Protein AF-A0A7V5UTR3-F1 (afdb_monomer_lite)

pLDDT: mean 83.2, std 12.33, range [33.78, 97.19]

Radius of gyration: 53.1 Å; chains: 1; bounding box: 151×133×121 Å

Secondary structure (DSSP, 8-state):
--------PPPPP-----------HHHHHHHHHHHHHHHHHHHHHHHHHHHHHHHHHHHHHHHHHHHHHHHHHHHHHHHHHHHHHHTTHHHHHHHHHHHHHHHHHHHHHHHHHHHHHHHHHHHHHHHHHHHTT--GGGS-HHHHHHHHHHHHHHHHHHHHHHHHHHHHHHHHHHSPPHHHHHHHHHHHHHHHHHHHHHHHHHT-HHHHHHHHHHHHHHHHHHHHHHHHHHTTS---HHHHHHHHHHHHHHHHHHHHHTTGGG-SSHHHHHHHHHHHHHHHHHHHTT-S---SS-GGGS-HHHHHHHHHHHHTTSS--GGGHHHHHHHHTT-S-TTSPPP-HHHHHHHHHHTHHHHHHHHHHHHH-SSSHHHHT-GGGSHHHHHHHHHHHGGGT-B--TTS--B-TT--HHHHHHHHHHHHHHHHHHHHHHHHHHHHHHHHHHHHHHHHHHHHHHHHHHHHHHHHHHHHHHHHHHTT--SHHHHHHHHHHHHHHHHHHHHHHHHHHHHHHH--TT-HHHHHHHHHHHHHHHHHHHSTT-HHHHHHHHHHHHHHHHH--HHHHHHHHHHHHHHHHHHHHHHHHHHHHHHHTT--

Sequence (592 aa):
MSRENPFSQPSQEEAGESKAKEMSIEELKAAQAKKDAEVAEAKRQKEVEEQRQKELEAGTQADIERRESALAELRENQAEIDELKAARIEEKIADSEKLKESQAAKEAELQKTQDDFNQIENRLAEIQALMEGREEKDIAEEVKAALEQVQRKKAAIGDALQRLTQELDVMKAESVSDVQVQRYQELLKKMDELNAQVADIEANPYVIERLFAEARAENEMRDIVVKEALGGVWRHPKGAEIMAQVVQRFLTEEFEARGFDEIKDPKEREEAMREFTRAVASQVGGGEDRGPGDPARLKKDELVGILLKNLVGKYSDMAYTEDLLEIASGGRKFDGSPQNNEVVGNYIRQHLGTINYLRANSFGLKTYSEAILGPRFNEYKWKAFDKNMHKYGLIAYEGNVIVPPDSDKNTRDKIEAEFQRNMKEIQDWEKAAVEEEKARLNAEISEVEIEVQRIKNMLSEISSAIDFTKQARREDIYSEDEAKRKLAKINTDIANLESRRTEAEEELSKLGALSFRRKKELKNEISRIDYELTGYNGKREQKDYLERLVKAYETGNPLKIDKLRDELIKAQEVLNAKKDRLARLNKEQGTK

Foldseek 3Di:
DDDDDDDDDDDDDDDDDDPPVPQPPVSVVVVVVVVVVVVVVVVVVVVVVVVVVVVLVVVLLVLVLLLLVLVVLLVVLVVVLVVCVVVVVVVLVVVQVVLVVVLVVLVVVLVVLVVVLVVLVVVLVVLVVVCPPDDPVPDDVVSVVSNVVSVVVNVVSVVVNVVSVVVSVVSVVSHDDPVSVVSSVVSVVSSVVSVVSNVVSCVDVSNVVVVVVLVVLLVVLLVLQLCLLLPPDDADPVLSVLLSVLSVLLLVLVCVVVPLVVPSDSVVSSVVSNVLSVLLSCQSNDDDPPDPPDLVPGDLSVLSSVLSNVLLPNRAALLCSLVSLQSSLVQDDPVPDDGDLQSSLVSVVSSQLSVLLSLLLQLLDDPCNCRHRNPRSHQVSVVNNQVCNVSSQWHDDRPFGIDHPPDDPVRRVVRRVVSVVSSVVNNVVNVVVLVVLLVVLVVVLVVLVVVLVVLVVLLVLLVVLQVLQVVVVVVVQNALVSLVVVLVVLVVVLVVLVVLLVVLVVVLVPDDPVPVVSNVVSVVSNVVSCCCCPNDVHSVVSNVSSVSNSVSRVSNDPVVNVVSVVVSVVSVVVSVVSVVVSVVSVVSVVPD

Structure (mmCIF, N/CA/C/O backbone):
data_AF-A0A7V5UTR3-F1
#
_entry.id   AF-A0A7V5UTR3-F1
#
loop_
_atom_site.group_PDB
_atom_site.id
_atom_site.type_symbol
_atom_site.label_atom_id
_atom_site.label_alt_id
_atom_site.label_comp_id
_atom_site.label_asym_id
_atom_site.label_entity_id
_atom_site.label_seq_id
_atom_site.pdbx_PDB_ins_code
_atom_site.Cartn_x
_atom_site.Cartn_y
_atom_site.Cartn_z
_atom_site.occupancy
_atom_site.B_iso_or_equiv
_atom_site.auth_seq_id
_atom_site.auth_comp_id
_atom_site.auth_asym_id
_atom_site.auth_atom_id
_atom_site.pdbx_PDB_model_num
ATOM 1 N N . MET A 1 1 ? -30.795 -61.287 20.788 1.00 40.12 1 MET A N 1
ATOM 2 C CA . MET A 1 1 ? -31.598 -61.609 19.593 1.00 40.12 1 MET A CA 1
ATOM 3 C C . MET A 1 1 ? -30.746 -61.313 18.373 1.00 40.12 1 MET A C 1
ATOM 5 O O . MET A 1 1 ? -30.091 -60.284 18.352 1.00 40.12 1 MET A O 1
ATOM 9 N N . SER A 1 2 ? -30.684 -62.322 17.510 1.00 38.25 2 SER A N 1
ATOM 10 C CA . SER A 1 2 ? -30.049 -62.532 16.202 1.00 38.25 2 SER A CA 1
ATOM 11 C C . SER A 1 2 ? -29.012 -61.546 15.638 1.00 38.25 2 SER A C 1
ATOM 13 O O . SER A 1 2 ? -29.279 -60.374 15.396 1.00 38.25 2 SER A O 1
ATOM 15 N N . ARG A 1 3 ? -27.838 -62.137 15.377 1.00 38.75 3 ARG A N 1
ATOM 16 C CA . ARG A 1 3 ? -26.720 -61.705 14.527 1.00 38.75 3 ARG A CA 1
ATOM 17 C C . ARG A 1 3 ? -27.059 -61.921 13.042 1.00 38.75 3 ARG A C 1
ATOM 19 O O . ARG A 1 3 ? -27.810 -62.846 12.762 1.00 38.75 3 ARG A O 1
ATOM 26 N N . GLU A 1 4 ? -26.438 -61.145 12.148 1.00 36.81 4 GLU A N 1
ATOM 27 C CA . GLU A 1 4 ? -25.569 -61.594 11.028 1.00 36.81 4 GLU A CA 1
ATOM 28 C C . GLU A 1 4 ? -25.501 -60.569 9.872 1.00 36.81 4 GLU A C 1
ATOM 30 O O . GLU A 1 4 ? -26.503 -60.123 9.330 1.00 36.81 4 GLU A O 1
ATOM 35 N N . ASN A 1 5 ? -24.266 -60.215 9.514 1.00 41.31 5 ASN A N 1
ATOM 36 C CA . ASN A 1 5 ? -23.779 -59.955 8.146 1.00 41.31 5 ASN A CA 1
ATOM 37 C C . ASN A 1 5 ? -23.100 -61.289 7.699 1.00 41.31 5 ASN A C 1
ATOM 39 O O . ASN A 1 5 ? -22.832 -62.070 8.623 1.00 41.31 5 ASN A O 1
ATOM 43 N N . PRO A 1 6 ? -22.639 -61.566 6.447 1.00 48.47 6 PRO A N 1
ATOM 44 C CA . PRO A 1 6 ? -22.502 -60.739 5.228 1.00 48.47 6 PRO A CA 1
ATOM 45 C C . PRO A 1 6 ? -22.711 -61.558 3.896 1.00 48.47 6 PRO A C 1
ATOM 47 O O . PRO A 1 6 ? -23.198 -62.679 3.924 1.00 48.47 6 PRO A O 1
ATOM 50 N N . PHE A 1 7 ? -22.252 -61.036 2.744 1.00 38.28 7 PHE A N 1
ATOM 51 C CA . PHE A 1 7 ? -21.978 -61.729 1.455 1.00 38.28 7 PHE A CA 1
ATOM 52 C C . PHE A 1 7 ? -23.152 -62.208 0.576 1.00 38.28 7 PHE A C 1
ATOM 54 O O . PHE A 1 7 ? -23.644 -63.327 0.695 1.00 38.28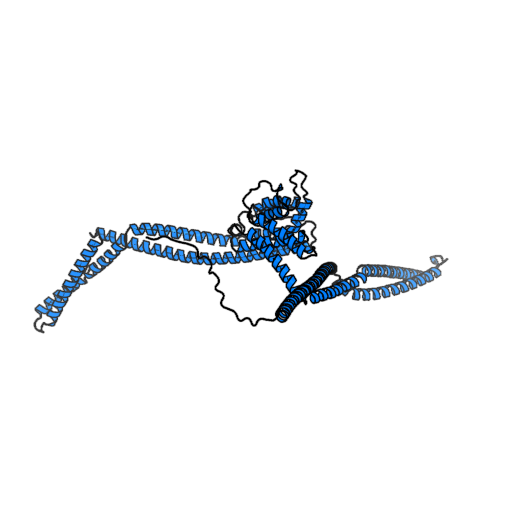 7 PHE A O 1
ATOM 61 N N . SER A 1 8 ? -23.451 -61.421 -0.464 1.00 43.66 8 SER A N 1
ATOM 62 C CA . SER A 1 8 ? -24.092 -61.914 -1.688 1.00 43.66 8 SER A CA 1
ATOM 63 C C . SER A 1 8 ? -23.036 -62.529 -2.615 1.00 43.66 8 SER A C 1
ATOM 65 O O . SER A 1 8 ? -22.147 -61.835 -3.108 1.00 43.66 8 SER A O 1
ATOM 67 N N . GLN A 1 9 ? -23.134 -63.840 -2.829 1.00 40.34 9 GLN A N 1
ATOM 68 C CA . GLN A 1 9 ? -22.470 -64.581 -3.905 1.00 40.34 9 GLN A CA 1
ATOM 69 C C . GLN A 1 9 ? -23.206 -64.386 -5.251 1.00 40.34 9 GLN A C 1
ATOM 71 O O . GLN A 1 9 ? -24.365 -63.967 -5.254 1.00 40.34 9 GLN A O 1
ATOM 76 N N . PRO A 1 10 ? -22.536 -64.643 -6.394 1.00 40.09 10 PRO A N 1
ATOM 77 C CA . PRO A 1 10 ? -23.008 -64.252 -7.718 1.00 40.09 10 PRO A CA 1
ATOM 78 C C . PRO A 1 10 ? -24.129 -65.168 -8.223 1.00 40.09 10 PRO A C 1
ATOM 80 O O . PRO A 1 10 ? -24.138 -66.372 -7.969 1.00 40.09 10 PRO A O 1
ATOM 83 N N . SER A 1 11 ? -25.058 -64.588 -8.979 1.00 35.53 11 SER A N 1
ATOM 84 C CA . SER A 1 11 ? -26.101 -65.307 -9.709 1.00 35.53 11 SER A CA 1
ATOM 85 C C . SER A 1 11 ? -25.488 -66.149 -10.828 1.00 35.53 11 SER A C 1
ATOM 87 O O . SER A 1 11 ? -24.850 -65.608 -11.733 1.00 35.53 11 SER A O 1
ATOM 89 N N . GLN A 1 12 ? -25.704 -67.462 -10.744 1.00 39.19 12 GLN A N 1
ATOM 90 C CA . GLN A 1 12 ? -25.478 -68.416 -11.821 1.00 39.19 12 GLN A CA 1
ATOM 91 C C . GLN A 1 12 ? -26.375 -68.107 -13.023 1.00 39.19 12 GLN A C 1
ATOM 93 O O . GLN A 1 12 ? -27.538 -67.730 -12.879 1.00 39.19 12 GLN A O 1
ATOM 98 N N . GLU A 1 13 ? -25.775 -68.281 -14.195 1.00 38.78 13 GLU A N 1
ATOM 99 C CA . GLU A 1 13 ? -26.386 -68.282 -15.515 1.00 38.78 13 GLU A CA 1
ATOM 100 C C . GLU A 1 13 ? -27.564 -69.261 -15.594 1.00 38.78 13 GLU A C 1
ATOM 102 O O . GLU A 1 13 ? -27.409 -70.450 -15.323 1.00 38.78 13 GLU A O 1
ATOM 107 N N . GLU A 1 14 ? -28.702 -68.786 -16.095 1.00 37.72 14 GLU A N 1
ATOM 108 C CA . GLU A 1 14 ? -29.576 -69.611 -16.923 1.00 37.72 14 GLU A CA 1
ATOM 109 C C . GLU A 1 14 ? -29.712 -68.941 -18.290 1.00 37.72 14 GLU A C 1
ATOM 111 O O . GLU A 1 14 ? -30.204 -67.821 -18.443 1.00 37.72 14 GLU A O 1
ATOM 116 N N . ALA A 1 15 ? -29.183 -69.651 -19.282 1.00 38.03 15 ALA A N 1
ATOM 117 C CA . ALA A 1 15 ? -29.216 -69.323 -20.688 1.00 38.03 15 ALA A CA 1
ATOM 118 C C . ALA A 1 15 ? -30.664 -69.323 -21.203 1.00 38.03 15 ALA A C 1
ATOM 120 O O . ALA A 1 15 ? -31.299 -70.367 -21.322 1.00 38.03 15 ALA A O 1
ATOM 121 N N . GLY A 1 16 ? -31.164 -68.138 -21.545 1.00 34.81 16 GLY A N 1
ATOM 122 C CA . GLY A 1 16 ? -32.382 -67.942 -22.323 1.00 34.81 16 GLY A CA 1
ATOM 123 C C . GLY A 1 16 ? -32.027 -67.379 -23.692 1.00 34.81 16 GLY A C 1
ATOM 124 O O . GLY A 1 16 ? -31.897 -66.170 -23.846 1.00 34.81 16 GLY A O 1
ATOM 125 N N . GLU A 1 17 ? -31.819 -68.289 -24.644 1.00 38.22 17 GLU A N 1
ATOM 126 C CA . GLU A 1 17 ? -31.732 -68.120 -26.100 1.00 38.22 17 GLU A CA 1
ATOM 127 C C . GLU A 1 17 ? -32.009 -66.702 -26.635 1.00 38.22 17 GLU A C 1
ATOM 129 O O . GLU A 1 17 ? -33.124 -66.350 -27.035 1.00 38.22 17 GLU A O 1
ATOM 134 N N . SER A 1 18 ? -30.949 -65.900 -26.773 1.00 38.03 18 SER A N 1
ATOM 135 C CA . SER A 1 18 ? -30.965 -64.837 -27.767 1.00 38.03 18 SER A CA 1
ATOM 136 C C . SER A 1 18 ? -30.961 -65.514 -29.134 1.00 38.03 18 SER A C 1
ATOM 138 O O . SER A 1 18 ? -29.927 -66.022 -29.569 1.00 38.03 18 SER A O 1
ATOM 140 N N . LYS A 1 19 ? -32.098 -65.488 -29.838 1.00 42.62 19 LYS A N 1
ATOM 141 C CA . LYS A 1 19 ? -32.131 -65.592 -31.304 1.00 42.62 19 LYS A CA 1
ATOM 142 C C . LYS A 1 19 ? -31.407 -64.378 -31.895 1.00 42.62 19 LYS A C 1
ATOM 144 O O . LYS A 1 19 ? -32.009 -63.511 -32.525 1.00 42.62 19 LYS A O 1
ATOM 149 N N . ALA A 1 20 ? -30.098 -64.307 -31.663 1.00 42.81 20 ALA A N 1
ATOM 150 C CA . ALA A 1 20 ? -29.184 -63.691 -32.590 1.00 42.81 20 ALA A CA 1
ATOM 151 C C . ALA A 1 20 ? -29.456 -64.418 -33.902 1.00 42.81 20 ALA A C 1
ATOM 153 O O . ALA A 1 20 ? -29.279 -65.631 -33.984 1.00 42.81 20 ALA A O 1
ATOM 154 N N . LYS A 1 21 ? -29.992 -63.698 -34.894 1.00 52.62 21 LYS A N 1
ATOM 155 C CA . LYS A 1 21 ? -29.869 -64.110 -36.293 1.00 52.62 21 LYS A CA 1
ATOM 156 C C . LYS A 1 21 ? -28.435 -64.608 -36.420 1.00 52.62 21 LYS A C 1
ATOM 158 O O . LYS A 1 21 ? -27.536 -63.805 -36.169 1.00 52.62 21 LYS A O 1
ATOM 163 N N . GLU A 1 22 ? -28.249 -65.907 -36.644 1.00 52.47 22 GLU A N 1
ATOM 164 C CA . GLU A 1 22 ? -26.924 -66.494 -36.797 1.00 52.47 22 GLU A CA 1
ATOM 165 C C . GLU A 1 22 ? -26.293 -65.775 -37.976 1.00 52.47 22 GLU A C 1
ATOM 167 O O . GLU A 1 22 ? -26.594 -66.065 -39.134 1.00 52.47 22 GLU A O 1
ATOM 172 N N . MET A 1 23 ? -25.518 -64.738 -37.661 1.00 58.84 23 MET A N 1
ATOM 173 C CA . MET A 1 23 ? -24.773 -64.020 -38.661 1.00 58.84 23 MET A CA 1
ATOM 174 C C . MET A 1 23 ? -23.815 -65.045 -39.227 1.00 58.84 23 MET A C 1
ATOM 176 O O . MET A 1 23 ? -23.088 -65.701 -38.472 1.00 58.84 23 MET A O 1
ATOM 180 N N . SER A 1 24 ? -23.858 -65.237 -40.540 1.00 70.12 24 SER A N 1
ATOM 181 C CA . SER A 1 24 ? -22.950 -66.179 -41.176 1.00 70.12 24 SER A CA 1
ATOM 182 C C . SER A 1 24 ? -21.508 -65.809 -40.808 1.00 70.12 24 SER A C 1
ATOM 184 O O . SER A 1 24 ? -21.196 -64.656 -40.495 1.00 70.12 24 SER A O 1
ATOM 186 N N . ILE A 1 25 ? -20.592 -66.774 -40.855 1.00 72.81 25 ILE A N 1
ATOM 187 C CA . ILE A 1 25 ? -19.165 -66.506 -40.612 1.00 72.81 25 ILE A CA 1
ATOM 188 C C . ILE A 1 25 ? -18.661 -65.361 -41.515 1.00 72.81 25 ILE A C 1
ATOM 190 O O . ILE A 1 25 ? -17.768 -64.612 -41.123 1.00 72.81 25 ILE A O 1
ATOM 194 N N . GLU A 1 26 ? -19.253 -65.187 -42.698 1.00 73.00 26 GLU A N 1
ATOM 195 C CA . GLU A 1 26 ? -18.972 -64.068 -43.599 1.00 73.00 26 GLU A CA 1
ATOM 196 C C . GLU A 1 26 ? -19.503 -62.727 -43.068 1.00 73.00 26 GLU A C 1
ATOM 198 O O . GLU A 1 26 ? -18.783 -61.733 -43.117 1.00 73.00 26 GLU A O 1
ATOM 203 N N . GLU A 1 27 ? -20.701 -62.691 -42.481 1.00 72.44 27 GLU A N 1
ATOM 204 C CA . GLU A 1 27 ? -21.273 -61.492 -41.850 1.00 72.44 27 GLU A CA 1
ATOM 205 C C . GLU A 1 27 ? -20.508 -61.085 -40.578 1.00 72.44 27 GLU A C 1
ATOM 207 O O . GLU A 1 27 ? -20.265 -59.897 -40.364 1.00 72.44 27 GLU A O 1
ATOM 212 N N . LEU A 1 28 ? -20.041 -62.047 -39.771 1.00 75.56 28 LEU A N 1
ATOM 213 C CA . LEU A 1 28 ? -19.173 -61.781 -38.614 1.00 75.56 28 LEU A CA 1
ATOM 214 C C . LEU A 1 28 ? -17.793 -61.259 -39.034 1.00 75.56 28 LEU A C 1
ATOM 216 O O . LEU A 1 28 ? -17.279 -60.320 -38.426 1.00 75.56 28 LEU A O 1
ATOM 220 N N . LYS A 1 29 ? -17.206 -61.815 -40.103 1.00 77.56 29 LYS A N 1
ATOM 221 C CA . LYS A 1 29 ? -15.959 -61.295 -40.690 1.00 77.56 29 LYS A CA 1
ATOM 222 C C . LYS A 1 29 ? -16.145 -59.885 -41.246 1.00 77.56 29 LYS A C 1
ATOM 224 O O . LYS A 1 29 ? -15.273 -59.046 -41.045 1.00 77.56 29 LYS A O 1
ATOM 229 N N . ALA A 1 30 ? -17.276 -59.605 -41.895 1.00 76.50 30 ALA A N 1
ATOM 230 C CA . ALA A 1 30 ? -17.600 -58.273 -42.397 1.00 76.50 30 ALA A CA 1
ATOM 231 C C . ALA A 1 30 ? -17.812 -57.258 -41.258 1.00 76.50 30 ALA A C 1
ATOM 233 O O . ALA A 1 30 ? -17.327 -56.131 -41.341 1.00 76.50 30 ALA A O 1
ATOM 234 N N . ALA A 1 31 ? -18.476 -57.656 -40.169 1.00 75.00 31 ALA A N 1
ATOM 235 C CA . ALA A 1 31 ? -18.675 -56.813 -38.991 1.00 75.00 31 ALA A CA 1
ATOM 236 C C . ALA A 1 31 ? -17.359 -56.524 -38.245 1.00 75.00 31 ALA A C 1
ATOM 238 O O . ALA A 1 31 ? -17.113 -55.377 -37.870 1.00 75.00 31 ALA A O 1
ATOM 239 N N . GLN A 1 32 ? -16.489 -57.529 -38.083 1.00 78.38 32 GLN A N 1
ATOM 240 C CA . GLN A 1 32 ? -15.161 -57.350 -37.490 1.00 78.38 32 GLN A CA 1
ATOM 241 C C . GLN A 1 32 ? -14.279 -56.456 -38.369 1.00 78.38 32 GLN A C 1
ATOM 243 O O . GLN A 1 32 ? -13.690 -55.506 -37.865 1.00 78.38 32 GLN A O 1
ATOM 248 N N . ALA A 1 33 ? -14.270 -56.675 -39.689 1.00 77.69 33 ALA A N 1
ATOM 249 C CA . ALA A 1 33 ? -13.544 -55.823 -40.629 1.00 77.69 33 ALA A CA 1
ATOM 250 C C . ALA A 1 33 ? -14.031 -54.364 -40.590 1.00 77.69 33 ALA A C 1
ATOM 252 O O . ALA A 1 33 ? -13.222 -53.445 -40.690 1.00 77.69 33 ALA A O 1
ATOM 253 N N . LYS A 1 34 ? -15.336 -54.136 -40.393 1.00 79.94 34 LYS A N 1
ATOM 254 C CA . LYS A 1 34 ? -15.901 -52.792 -40.219 1.00 79.94 34 LYS A CA 1
ATOM 255 C C . LYS A 1 34 ? -15.448 -52.140 -38.906 1.00 79.94 34 LYS A C 1
ATOM 257 O O . LYS A 1 34 ? -15.038 -50.987 -38.924 1.00 79.94 34 LYS A O 1
ATOM 262 N N . LYS A 1 35 ? -15.456 -52.876 -37.791 1.00 77.38 35 LYS A N 1
ATOM 263 C CA . LYS A 1 35 ? -14.937 -52.413 -36.489 1.00 77.38 35 LYS A CA 1
ATOM 264 C C . LYS A 1 35 ? -13.437 -52.110 -36.533 1.00 77.38 35 LYS A C 1
ATOM 266 O O . LYS A 1 35 ? -13.007 -51.093 -35.996 1.00 77.38 35 LYS A O 1
ATOM 271 N N . ASP A 1 36 ? -12.652 -52.960 -37.187 1.00 77.75 36 ASP A N 1
ATOM 272 C CA . ASP A 1 36 ? -11.211 -52.761 -37.354 1.00 77.75 36 ASP A CA 1
ATOM 273 C C . ASP A 1 36 ? -10.922 -51.548 -38.254 1.00 77.75 36 ASP A C 1
ATOM 275 O O . ASP A 1 36 ? -10.007 -50.775 -37.964 1.00 77.75 36 ASP A O 1
ATOM 279 N N . ALA A 1 37 ? -11.739 -51.322 -39.291 1.00 78.94 37 ALA A N 1
ATOM 280 C CA . ALA A 1 37 ? -11.680 -50.121 -40.122 1.00 78.94 37 ALA A CA 1
ATOM 281 C C . ALA A 1 37 ? -12.048 -48.850 -39.337 1.00 78.94 37 ALA A C 1
ATOM 283 O O . ALA A 1 37 ? -11.319 -47.868 -39.425 1.00 78.94 37 ALA A O 1
ATOM 284 N N . GLU A 1 38 ? -13.103 -48.879 -38.516 1.00 79.94 38 GLU A N 1
ATOM 285 C CA . GLU A 1 38 ? -13.499 -47.759 -37.646 1.00 79.94 38 GLU A CA 1
ATOM 286 C C . GLU A 1 38 ? -12.408 -47.421 -36.612 1.00 79.94 38 GLU A C 1
ATOM 288 O O . GLU A 1 38 ? -12.095 -46.253 -36.394 1.00 79.94 38 GLU A O 1
ATOM 293 N N . VAL A 1 39 ? -11.769 -48.426 -35.999 1.00 80.06 39 VAL A N 1
ATOM 294 C CA . VAL A 1 39 ? -10.651 -48.215 -35.057 1.00 80.06 39 VAL A CA 1
ATOM 295 C C . VAL A 1 39 ? -9.403 -47.693 -35.774 1.00 80.06 39 VAL A C 1
ATOM 297 O O . VAL A 1 39 ? -8.696 -46.842 -35.231 1.00 80.06 39 VAL A O 1
ATOM 300 N N . ALA A 1 40 ? -9.116 -48.175 -36.985 1.00 79.62 40 ALA A N 1
ATOM 301 C CA . ALA A 1 40 ? -8.009 -47.677 -37.795 1.00 79.62 40 ALA A CA 1
ATOM 302 C C . ALA A 1 40 ? -8.244 -46.231 -38.259 1.00 79.62 40 ALA A C 1
ATOM 304 O O . ALA A 1 40 ? -7.315 -45.426 -38.241 1.00 79.62 40 ALA A O 1
ATOM 305 N N . GLU A 1 41 ? -9.477 -45.885 -38.629 1.00 78.81 41 GLU A N 1
ATOM 306 C CA . GLU A 1 41 ? -9.865 -44.525 -38.997 1.00 78.81 41 GLU A CA 1
ATOM 307 C C . GLU A 1 41 ? -9.811 -43.586 -37.787 1.00 78.81 41 GLU A C 1
ATOM 309 O O . GLU A 1 41 ? -9.221 -42.516 -37.888 1.00 78.81 41 GLU A O 1
ATOM 314 N N . ALA A 1 42 ? -10.286 -44.017 -36.614 1.00 76.50 42 ALA A N 1
ATOM 315 C CA . ALA A 1 42 ? -10.165 -43.253 -35.372 1.00 76.50 42 ALA A CA 1
ATOM 316 C C . ALA A 1 42 ? -8.699 -43.028 -34.954 1.00 76.50 42 ALA A C 1
ATOM 318 O O . ALA A 1 42 ? -8.341 -41.934 -34.519 1.00 76.50 42 ALA A O 1
ATOM 319 N N . LYS A 1 43 ? -7.823 -44.033 -35.115 1.00 82.12 43 LYS A N 1
ATOM 320 C CA . LYS A 1 43 ? -6.376 -43.871 -34.886 1.00 82.12 43 LYS A CA 1
ATOM 321 C C . LYS A 1 43 ? -5.754 -42.881 -35.865 1.00 82.12 43 LYS A C 1
ATOM 323 O O . LYS A 1 43 ? -5.038 -41.993 -35.424 1.00 82.12 43 LYS A O 1
ATOM 328 N N . ARG A 1 44 ? -6.077 -42.980 -37.159 1.00 81.81 44 ARG A N 1
ATOM 329 C CA . ARG A 1 44 ? -5.604 -42.024 -38.173 1.00 81.81 44 ARG A CA 1
ATOM 330 C C . ARG A 1 44 ? -6.096 -40.609 -37.902 1.00 81.81 44 ARG A C 1
ATOM 332 O O . ARG A 1 44 ? -5.314 -39.679 -38.009 1.00 81.81 44 ARG A O 1
ATOM 339 N N . GLN A 1 45 ? -7.362 -40.434 -37.525 1.00 78.50 45 GLN A N 1
ATOM 340 C CA . GLN A 1 45 ? -7.907 -39.124 -37.163 1.00 78.50 45 GLN A CA 1
ATOM 341 C C . GLN A 1 45 ? -7.192 -38.543 -35.940 1.00 78.50 45 GLN A C 1
ATOM 343 O O . GLN A 1 45 ? -6.856 -37.365 -35.944 1.00 78.50 45 GLN A O 1
ATOM 348 N N . LYS A 1 46 ? -6.894 -39.369 -34.930 1.00 82.44 46 LYS A N 1
ATOM 349 C CA . LYS A 1 46 ? -6.122 -38.944 -33.759 1.00 82.44 46 LYS A CA 1
ATOM 350 C C . LYS A 1 46 ? -4.679 -38.573 -34.116 1.00 82.44 46 LYS A C 1
ATOM 352 O O . LYS A 1 46 ? -4.200 -37.547 -33.659 1.00 82.44 46 LYS A O 1
ATOM 357 N N . GLU A 1 47 ? -4.009 -39.363 -34.953 1.00 82.19 47 GLU A N 1
ATOM 358 C CA . GLU A 1 47 ? -2.650 -39.071 -35.436 1.00 82.19 47 GLU A CA 1
ATOM 359 C C . GLU A 1 47 ? -2.602 -37.785 -36.276 1.00 82.19 47 GLU A C 1
ATOM 361 O O . GLU A 1 47 ? -1.685 -36.985 -36.114 1.00 82.19 47 GLU A O 1
ATOM 366 N N . VAL A 1 48 ? -3.601 -37.557 -37.136 1.00 80.56 48 VAL A N 1
ATOM 367 C CA . VAL A 1 48 ? -3.726 -36.333 -37.945 1.00 80.56 48 VAL A CA 1
ATOM 368 C C . VAL A 1 48 ? -4.015 -35.116 -37.066 1.00 80.56 48 VAL A C 1
ATOM 370 O O . VAL A 1 48 ? -3.416 -34.067 -37.279 1.00 80.56 48 VAL A O 1
ATOM 373 N N . GLU A 1 49 ? -4.885 -35.240 -36.063 1.00 77.00 49 GLU A N 1
ATOM 374 C CA . GLU A 1 49 ? -5.163 -34.152 -35.120 1.00 77.00 49 GLU A CA 1
ATOM 375 C C . GLU A 1 49 ? -3.941 -33.842 -34.240 1.00 77.00 49 GLU A C 1
ATOM 377 O O . GLU A 1 49 ? -3.601 -32.677 -34.057 1.00 77.00 49 GLU A O 1
ATOM 382 N N . GLU A 1 50 ? -3.210 -34.860 -33.769 1.00 80.19 50 GLU A N 1
ATOM 383 C CA . GLU A 1 50 ? -1.942 -34.681 -33.046 1.00 80.19 50 GLU A CA 1
ATOM 384 C C . GLU A 1 50 ? -0.862 -34.030 -33.926 1.00 80.19 50 GLU A C 1
ATOM 386 O O . GLU A 1 50 ? -0.102 -33.187 -33.449 1.00 80.19 50 GLU A O 1
ATOM 391 N N . GLN A 1 51 ? -0.776 -34.389 -35.212 1.00 78.81 51 GLN A N 1
ATOM 392 C CA . GLN A 1 51 ? 0.127 -33.728 -36.162 1.00 78.81 51 GLN A CA 1
ATOM 393 C C . GLN A 1 51 ? -0.266 -32.268 -36.385 1.00 78.81 51 GLN A C 1
ATOM 395 O O . GLN A 1 51 ? 0.590 -31.391 -36.299 1.00 78.81 51 GLN A O 1
ATOM 400 N N . ARG A 1 52 ? -1.557 -31.995 -36.593 1.00 75.88 52 ARG A N 1
ATOM 401 C CA . ARG A 1 52 ? -2.076 -30.637 -36.773 1.00 75.88 52 ARG A CA 1
ATOM 402 C C . ARG A 1 52 ? -1.837 -29.765 -35.542 1.00 75.88 52 ARG A C 1
ATOM 404 O O . ARG A 1 52 ? -1.457 -28.608 -35.689 1.00 75.88 52 ARG A O 1
ATOM 411 N N . GLN A 1 53 ? -2.019 -30.312 -34.340 1.00 77.19 53 GLN A N 1
ATOM 412 C CA . GLN A 1 53 ? -1.698 -29.617 -33.092 1.00 77.19 53 GLN A CA 1
ATOM 413 C C . GLN A 1 53 ? -0.204 -29.309 -32.992 1.00 77.19 53 GLN A C 1
ATOM 415 O O . GLN A 1 53 ? 0.146 -28.173 -32.704 1.00 77.19 53 GLN A O 1
ATOM 420 N N . LYS A 1 54 ? 0.680 -30.260 -33.317 1.00 79.50 54 LYS A N 1
ATOM 421 C CA . LYS A 1 54 ? 2.134 -30.020 -33.327 1.00 79.50 54 LYS A CA 1
ATOM 422 C C . LYS A 1 54 ? 2.559 -28.961 -34.341 1.00 79.50 54 LYS A C 1
ATOM 424 O O . LYS A 1 54 ? 3.426 -28.150 -34.037 1.00 79.50 54 LYS A O 1
ATOM 429 N N . GLU A 1 55 ? 1.973 -28.961 -35.536 1.00 79.50 55 GLU A N 1
ATOM 430 C CA . GLU A 1 55 ? 2.241 -27.939 -36.555 1.00 79.50 55 GLU A CA 1
ATOM 431 C C . GLU A 1 55 ? 1.766 -26.555 -36.103 1.00 79.50 55 GLU A C 1
ATOM 433 O O . GLU A 1 55 ? 2.471 -25.566 -36.294 1.00 79.50 55 GLU A O 1
ATOM 438 N N . LEU A 1 56 ? 0.600 -26.487 -35.458 1.00 79.69 56 LEU A N 1
ATOM 439 C CA . LEU A 1 56 ? 0.046 -25.247 -34.925 1.00 79.69 56 LEU A CA 1
ATOM 440 C C . LEU A 1 56 ? 0.851 -24.729 -33.724 1.00 79.69 56 LEU A C 1
ATOM 442 O O . LEU A 1 56 ? 1.133 -23.535 -33.653 1.00 79.69 56 LEU A O 1
ATOM 446 N N . GLU A 1 57 ? 1.284 -25.615 -32.824 1.00 80.94 57 GLU A N 1
ATOM 447 C CA . GLU A 1 57 ? 2.197 -25.299 -31.719 1.00 80.94 57 GLU A CA 1
ATOM 448 C C . GLU A 1 57 ? 3.545 -24.787 -32.239 1.00 80.94 57 GLU A C 1
ATOM 450 O O . GLU A 1 57 ? 4.031 -23.763 -31.762 1.00 80.94 57 GLU A O 1
ATOM 455 N N . ALA A 1 58 ? 4.126 -25.452 -33.243 1.00 80.38 58 ALA A N 1
ATOM 456 C CA . ALA A 1 58 ? 5.386 -25.043 -33.860 1.00 80.38 58 ALA A CA 1
ATOM 457 C C . ALA A 1 58 ? 5.266 -23.698 -34.597 1.00 80.38 58 ALA A C 1
ATOM 459 O O . ALA A 1 58 ? 6.154 -22.855 -34.482 1.00 80.38 58 ALA A O 1
ATOM 460 N N . GLY A 1 59 ? 4.160 -23.470 -35.315 1.00 81.38 59 GLY A N 1
ATOM 461 C CA . GLY A 1 59 ? 3.873 -22.188 -35.964 1.00 81.38 59 GLY A CA 1
ATOM 462 C C . GLY A 1 59 ? 3.708 -21.055 -34.950 1.00 81.38 59 GLY A C 1
ATOM 463 O O . GLY A 1 59 ? 4.353 -20.019 -35.071 1.00 81.38 59 GLY A O 1
ATOM 464 N N . THR A 1 60 ? 2.924 -21.293 -33.896 1.00 81.50 60 THR A N 1
ATOM 465 C CA . THR A 1 60 ? 2.724 -20.330 -32.802 1.00 81.50 60 THR A CA 1
ATOM 466 C C . THR A 1 60 ? 4.035 -20.040 -32.065 1.00 81.50 60 THR A C 1
ATOM 468 O O . THR A 1 60 ? 4.301 -18.895 -31.718 1.00 81.50 60 THR A O 1
ATOM 471 N N . GLN A 1 61 ? 4.880 -21.054 -31.844 1.00 80.94 61 GLN A N 1
ATOM 472 C CA . GLN A 1 61 ? 6.208 -20.888 -31.244 1.00 80.94 61 GLN A CA 1
ATOM 473 C C . GLN A 1 61 ? 7.106 -19.985 -32.096 1.00 80.94 61 GLN A C 1
ATOM 475 O O . GLN A 1 61 ? 7.703 -19.051 -31.573 1.00 80.94 61 GLN A O 1
ATOM 480 N N . ALA A 1 62 ? 7.172 -20.233 -33.405 1.00 83.25 62 ALA A N 1
ATOM 481 C CA . ALA A 1 62 ? 7.981 -19.427 -34.313 1.00 83.25 62 ALA A CA 1
ATOM 482 C C . ALA A 1 62 ? 7.504 -17.965 -34.370 1.00 83.25 62 ALA A C 1
ATOM 484 O O . ALA A 1 62 ? 8.323 -17.049 -34.453 1.00 83.25 62 ALA A O 1
ATOM 485 N N . ASP A 1 63 ? 6.191 -17.739 -34.307 1.00 85.12 63 ASP A N 1
ATOM 486 C CA . ASP A 1 63 ? 5.618 -16.395 -34.237 1.00 85.12 63 ASP A CA 1
ATOM 487 C C . ASP A 1 63 ? 5.974 -15.699 -32.910 1.00 85.12 63 ASP A C 1
ATOM 489 O O . ASP A 1 63 ? 6.394 -14.542 -32.929 1.00 85.12 63 ASP A O 1
ATOM 493 N N . ILE A 1 64 ? 5.912 -16.397 -31.770 1.00 83.38 64 ILE A N 1
ATOM 494 C CA . ILE A 1 64 ? 6.348 -15.858 -30.467 1.00 83.38 64 ILE A CA 1
ATOM 495 C C . ILE A 1 64 ? 7.837 -15.495 -30.481 1.00 83.38 64 ILE A C 1
ATOM 497 O O . ILE A 1 64 ? 8.186 -14.392 -30.074 1.00 83.38 64 ILE A O 1
ATOM 501 N N . GLU A 1 65 ? 8.708 -16.355 -31.010 1.00 83.50 65 GLU A N 1
ATOM 502 C CA . GLU A 1 65 ? 10.147 -16.065 -31.117 1.00 83.50 65 GLU A CA 1
ATOM 503 C C . GLU A 1 65 ? 10.420 -14.835 -31.994 1.00 83.50 65 GLU A C 1
ATOM 505 O O . GLU A 1 65 ? 11.255 -13.989 -31.663 1.00 83.50 65 GLU A O 1
ATOM 510 N N . ARG A 1 66 ? 9.686 -14.689 -33.106 1.00 82.88 66 ARG A N 1
ATOM 511 C CA . ARG A 1 66 ? 9.760 -13.488 -33.951 1.00 82.88 66 ARG A CA 1
ATOM 512 C C . ARG A 1 66 ? 9.273 -12.246 -33.217 1.00 82.88 66 ARG A C 1
ATOM 514 O O . ARG A 1 66 ? 9.875 -11.188 -33.386 1.00 82.88 66 ARG A O 1
ATOM 521 N N . ARG A 1 67 ? 8.213 -12.363 -32.413 1.00 85.19 67 ARG A N 1
ATOM 522 C CA . ARG A 1 67 ? 7.695 -11.270 -31.582 1.00 85.19 67 ARG A CA 1
ATOM 523 C C . ARG A 1 67 ? 8.716 -10.850 -30.532 1.00 85.19 67 ARG A C 1
ATOM 525 O O . ARG A 1 67 ? 8.986 -9.662 -30.412 1.00 85.19 67 ARG A O 1
ATOM 532 N N . GLU A 1 68 ? 9.290 -11.793 -29.793 1.00 82.38 68 GLU A N 1
ATOM 533 C CA . GLU A 1 68 ? 10.304 -11.514 -28.770 1.00 82.38 68 GLU A CA 1
ATOM 534 C C . GLU A 1 68 ? 11.548 -10.860 -29.385 1.00 82.38 68 GLU A C 1
ATOM 536 O O . GLU A 1 68 ? 12.019 -9.842 -28.879 1.00 82.38 68 GLU A O 1
ATOM 541 N N . SER A 1 69 ? 12.019 -11.364 -30.532 1.00 83.69 69 SER A N 1
ATOM 542 C CA . SER A 1 69 ? 13.124 -10.750 -31.276 1.00 83.69 69 SER A CA 1
ATOM 543 C C . SER A 1 69 ? 12.799 -9.322 -31.725 1.00 83.69 69 SER A C 1
ATOM 545 O O . SER A 1 69 ? 13.637 -8.434 -31.577 1.00 83.69 69 SER A O 1
ATOM 547 N N . ALA A 1 70 ? 11.593 -9.082 -32.250 1.00 83.44 70 ALA A N 1
ATOM 548 C CA . ALA A 1 70 ? 11.171 -7.752 -32.682 1.00 83.44 70 ALA A CA 1
ATOM 549 C C . ALA A 1 70 ? 11.033 -6.779 -31.498 1.00 83.44 70 ALA A C 1
ATOM 551 O O . ALA A 1 70 ? 11.430 -5.621 -31.602 1.00 83.44 70 ALA A O 1
ATOM 552 N N . LEU A 1 71 ? 10.529 -7.245 -30.349 1.00 83.81 71 LEU A N 1
ATOM 553 C CA . LEU A 1 71 ? 10.441 -6.451 -29.120 1.00 83.81 71 LEU A CA 1
ATOM 554 C C . LEU A 1 71 ? 11.820 -6.111 -28.541 1.00 83.81 71 LEU A C 1
ATOM 556 O O . LEU A 1 71 ? 12.011 -4.993 -28.060 1.00 83.81 71 LEU A O 1
ATOM 560 N N . ALA A 1 72 ? 12.781 -7.037 -28.585 1.00 82.00 72 ALA A N 1
ATOM 561 C CA . ALA A 1 72 ? 14.156 -6.768 -28.168 1.00 82.00 72 ALA A CA 1
ATOM 562 C C . ALA A 1 72 ? 14.801 -5.687 -29.050 1.00 82.00 72 ALA A C 1
ATOM 564 O O . ALA A 1 72 ? 15.334 -4.704 -28.539 1.00 82.00 72 ALA A O 1
ATOM 565 N N . GLU A 1 73 ? 14.656 -5.807 -30.370 1.00 85.31 73 GLU A N 1
ATOM 566 C CA . GLU A 1 73 ? 15.184 -4.831 -31.326 1.00 85.31 73 GLU A CA 1
ATOM 567 C C . GLU A 1 73 ? 14.484 -3.463 -31.216 1.00 85.31 73 GLU A C 1
ATOM 569 O O . GLU A 1 73 ? 15.126 -2.419 -31.339 1.00 85.31 73 GLU A O 1
ATOM 574 N N . LEU A 1 74 ? 13.180 -3.437 -30.909 1.00 84.38 74 LEU A N 1
ATOM 575 C CA . LEU A 1 74 ? 12.454 -2.206 -30.580 1.00 84.38 74 LEU A CA 1
ATOM 576 C C . LEU A 1 74 ? 13.038 -1.509 -29.349 1.00 84.38 74 LEU A C 1
ATOM 578 O O . LEU A 1 74 ? 13.183 -0.288 -29.370 1.00 84.38 74 LEU A O 1
ATOM 582 N N . ARG A 1 75 ? 13.383 -2.257 -28.292 1.00 81.62 75 ARG A N 1
ATOM 583 C CA . ARG A 1 75 ? 14.001 -1.692 -27.079 1.00 81.62 75 ARG A CA 1
ATOM 584 C C . ARG A 1 75 ? 15.373 -1.090 -27.377 1.00 81.62 75 ARG A C 1
ATOM 586 O O . ARG A 1 75 ? 15.639 0.022 -26.929 1.00 81.62 75 ARG A O 1
ATOM 593 N N . GLU A 1 76 ? 16.209 -1.782 -28.149 1.00 82.12 76 GLU A N 1
ATOM 594 C CA . GLU A 1 76 ? 17.527 -1.275 -28.557 1.00 82.12 76 GLU A CA 1
ATOM 595 C C . GLU A 1 76 ? 17.406 0.001 -29.404 1.00 82.12 76 GLU A C 1
ATOM 597 O O . GLU A 1 76 ? 18.036 1.013 -29.093 1.00 82.12 76 GLU A O 1
ATOM 602 N N . ASN A 1 77 ? 16.535 -0.003 -30.420 1.00 83.50 77 ASN A N 1
ATOM 603 C CA . ASN A 1 77 ? 16.318 1.168 -31.273 1.00 83.50 77 ASN A CA 1
ATOM 604 C C . ASN A 1 77 ? 15.730 2.350 -30.483 1.00 83.50 77 ASN A C 1
ATOM 606 O O . ASN A 1 77 ? 16.116 3.496 -30.715 1.00 83.50 77 ASN A O 1
ATOM 610 N N . GLN A 1 78 ? 14.816 2.091 -29.538 1.00 81.38 78 GLN A N 1
ATOM 611 C CA . GLN A 1 78 ? 14.242 3.126 -28.677 1.00 81.38 78 GLN A CA 1
ATOM 612 C C . GLN A 1 78 ? 15.300 3.745 -27.757 1.00 81.38 78 GLN A C 1
ATOM 614 O O . GLN A 1 78 ? 15.309 4.963 -27.593 1.00 81.38 78 GLN A O 1
ATOM 619 N N . ALA A 1 79 ? 16.204 2.941 -27.190 1.00 76.56 79 ALA A N 1
ATOM 620 C CA . ALA A 1 79 ? 17.304 3.447 -26.374 1.00 76.56 79 ALA A CA 1
ATOM 621 C C . ALA A 1 79 ? 18.243 4.352 -27.192 1.00 76.56 79 ALA A C 1
ATOM 623 O O . ALA A 1 79 ? 18.557 5.458 -26.754 1.00 76.56 79 ALA A O 1
ATOM 624 N N . GLU A 1 80 ? 18.612 3.941 -28.412 1.00 82.94 80 GLU A N 1
ATOM 625 C CA . GLU A 1 80 ? 19.438 4.759 -29.316 1.00 82.94 80 GLU A CA 1
ATOM 626 C C . GLU A 1 80 ? 18.717 6.067 -29.713 1.00 82.94 80 GLU A C 1
ATOM 628 O O . GLU A 1 80 ? 19.318 7.143 -29.735 1.00 82.94 80 GLU A O 1
ATOM 633 N N . ILE A 1 81 ? 17.403 6.016 -29.956 1.00 81.31 81 ILE A N 1
ATOM 634 C CA . ILE A 1 81 ? 16.573 7.206 -30.201 1.00 81.31 81 ILE A CA 1
ATOM 635 C C . ILE A 1 81 ? 16.538 8.134 -28.985 1.00 81.31 81 ILE A C 1
ATOM 637 O O . ILE A 1 81 ? 16.649 9.350 -29.152 1.00 81.31 81 ILE A O 1
ATOM 641 N N . ASP A 1 82 ? 16.383 7.599 -27.776 1.00 76.56 82 ASP A N 1
ATOM 642 C CA . ASP A 1 82 ? 16.343 8.390 -26.546 1.00 76.56 82 ASP A CA 1
ATOM 643 C C . ASP A 1 82 ? 17.693 9.072 -26.273 1.00 76.56 82 ASP A C 1
ATOM 645 O O . ASP A 1 82 ? 17.715 10.238 -25.871 1.00 76.56 82 ASP A O 1
ATOM 649 N N . GLU A 1 83 ? 18.815 8.408 -26.567 1.00 78.06 83 GLU A N 1
ATOM 650 C CA . GLU A 1 83 ? 20.153 9.014 -26.532 1.00 78.06 83 GLU A CA 1
ATOM 651 C C . GLU A 1 83 ? 20.286 10.162 -27.545 1.00 78.06 83 GLU A C 1
ATOM 653 O O . GLU A 1 83 ? 20.737 11.261 -27.201 1.00 78.06 83 GLU A O 1
ATOM 658 N N . LEU A 1 84 ? 19.835 9.953 -28.787 1.00 77.94 84 LEU A N 1
ATOM 659 C CA . LEU A 1 84 ? 19.850 10.981 -29.832 1.00 77.94 84 LEU A CA 1
ATOM 660 C C . LEU A 1 84 ? 18.936 12.172 -29.486 1.00 77.94 84 LEU A C 1
ATOM 662 O O . LEU A 1 84 ? 19.310 13.334 -29.688 1.00 77.94 84 LEU A O 1
ATOM 666 N N . LYS A 1 85 ? 17.764 11.917 -28.897 1.00 74.19 85 LYS A N 1
ATOM 667 C CA . LYS A 1 85 ? 16.856 12.953 -28.381 1.00 74.19 85 LYS A CA 1
ATOM 668 C C . LYS A 1 85 ? 17.458 13.706 -27.200 1.00 74.19 85 LYS A C 1
ATOM 670 O O . LYS A 1 85 ? 17.384 14.934 -27.170 1.00 74.19 85 LYS A O 1
ATOM 675 N N . ALA A 1 86 ? 18.115 13.016 -26.267 1.00 65.00 86 ALA A N 1
ATOM 676 C CA . ALA A 1 86 ? 18.844 13.649 -25.168 1.00 65.00 86 ALA A CA 1
ATOM 677 C C . ALA A 1 86 ? 19.982 14.552 -25.685 1.00 65.00 86 ALA A C 1
ATOM 679 O O . ALA A 1 86 ? 20.234 15.619 -25.122 1.00 65.00 86 ALA A O 1
ATOM 680 N N . ALA A 1 87 ? 20.601 14.189 -26.813 1.00 68.12 87 ALA A N 1
ATOM 681 C CA . ALA A 1 87 ? 21.567 15.016 -27.539 1.00 68.12 87 ALA A CA 1
ATOM 682 C C . ALA A 1 87 ? 20.939 16.174 -28.352 1.00 68.12 87 ALA A C 1
ATOM 684 O O . ALA A 1 87 ? 21.664 16.891 -29.061 1.00 68.12 87 ALA A O 1
ATOM 685 N N . ARG A 1 88 ? 19.617 16.381 -28.226 1.00 71.56 88 ARG A N 1
ATOM 686 C CA . ARG A 1 88 ? 18.799 17.402 -28.904 1.00 71.56 88 ARG A CA 1
ATOM 687 C C . ARG A 1 88 ? 18.880 17.329 -30.426 1.00 71.56 88 ARG A C 1
ATOM 689 O O . ARG A 1 88 ? 18.881 18.360 -31.095 1.00 71.56 88 ARG A O 1
ATOM 696 N N . ILE A 1 89 ? 18.973 16.120 -30.984 1.00 71.69 89 ILE A N 1
ATOM 697 C CA . ILE A 1 89 ? 19.100 15.947 -32.436 1.00 71.69 89 ILE A CA 1
ATOM 698 C C . ILE A 1 89 ? 17.936 16.606 -33.192 1.00 71.69 89 ILE A C 1
ATOM 700 O O . ILE A 1 89 ? 18.163 17.214 -34.229 1.00 71.69 89 ILE A O 1
ATOM 704 N N . GLU A 1 90 ? 16.718 16.573 -32.643 1.00 70.44 90 GLU A N 1
ATOM 705 C CA . GLU A 1 90 ? 15.522 17.164 -33.259 1.00 70.44 90 GLU A CA 1
ATOM 706 C C . GLU A 1 90 ? 15.599 18.696 -33.353 1.00 70.44 90 GLU A C 1
ATOM 708 O O . GLU A 1 90 ? 15.330 19.257 -34.414 1.00 70.44 90 GLU A O 1
ATOM 713 N N . GLU A 1 91 ? 16.025 19.371 -32.276 1.00 69.06 91 GLU A N 1
ATOM 714 C CA . GLU A 1 91 ? 16.239 20.829 -32.271 1.00 69.06 91 GLU A CA 1
ATOM 715 C C . GLU A 1 91 ? 17.322 21.200 -33.289 1.00 69.06 91 GLU A C 1
ATOM 717 O O . GLU A 1 91 ? 17.146 22.091 -34.119 1.00 69.06 91 GLU A O 1
ATOM 722 N N . LYS A 1 92 ? 18.420 20.442 -33.295 1.00 69.19 92 LYS A N 1
ATOM 723 C CA . LYS A 1 92 ? 19.546 20.705 -34.186 1.00 69.19 92 LYS A CA 1
ATOM 724 C C . LYS A 1 92 ? 19.256 20.387 -35.659 1.00 69.19 92 LYS A C 1
ATOM 726 O O . LYS A 1 92 ? 19.834 21.033 -36.528 1.00 69.19 92 LYS A O 1
ATOM 731 N N . ILE A 1 93 ? 18.375 19.428 -35.964 1.00 69.00 93 ILE A N 1
ATOM 732 C CA . ILE A 1 93 ? 17.878 19.175 -37.328 1.00 69.00 93 ILE A CA 1
ATOM 733 C C . ILE A 1 93 ? 17.088 20.390 -37.824 1.00 69.00 93 ILE A C 1
ATOM 735 O O . ILE A 1 93 ? 17.336 20.864 -38.930 1.00 69.00 93 ILE A O 1
ATOM 739 N N . ALA A 1 94 ? 16.184 20.924 -36.997 1.00 68.25 94 ALA A N 1
ATOM 740 C CA . ALA A 1 94 ? 15.387 22.099 -37.347 1.00 68.25 94 ALA A CA 1
ATOM 741 C C . ALA A 1 94 ? 16.246 23.366 -37.527 1.00 68.25 94 ALA A C 1
ATOM 743 O O . ALA A 1 94 ? 15.957 24.201 -38.387 1.00 68.25 94 ALA A O 1
ATOM 744 N N . ASP A 1 95 ? 17.321 23.499 -36.748 1.00 66.56 95 ASP A N 1
ATOM 745 C CA . ASP A 1 95 ? 18.253 24.622 -36.857 1.00 66.56 95 ASP A CA 1
ATOM 746 C C . ASP A 1 95 ? 19.254 24.461 -38.019 1.00 66.56 95 ASP A C 1
ATOM 748 O O . ASP A 1 95 ? 19.701 25.463 -38.579 1.00 66.56 95 ASP A O 1
ATOM 752 N N . SER A 1 96 ? 19.557 23.228 -38.450 1.00 67.50 96 SER A N 1
ATOM 753 C CA . SER A 1 96 ? 20.526 22.929 -39.520 1.00 67.50 96 SER A CA 1
ATOM 754 C C . SER A 1 96 ? 20.161 23.554 -40.870 1.00 67.50 96 SER A C 1
ATOM 756 O O . SER A 1 96 ? 21.047 24.058 -41.556 1.00 67.50 96 SER A O 1
ATOM 758 N N . GLU A 1 97 ? 18.880 23.594 -41.253 1.00 67.06 97 GLU A N 1
ATOM 759 C CA . GLU A 1 97 ? 18.465 24.208 -42.527 1.00 67.06 97 GLU A CA 1
ATOM 760 C C . GLU A 1 97 ? 18.729 25.721 -42.541 1.00 67.06 97 GLU A C 1
ATOM 762 O O . GLU A 1 97 ? 19.321 26.246 -43.486 1.00 67.06 97 GLU A O 1
ATOM 767 N N . LYS A 1 98 ? 18.406 26.414 -41.441 1.00 68.50 98 LYS A N 1
ATOM 768 C CA . LYS A 1 98 ? 18.697 27.849 -41.275 1.00 68.50 98 LYS A CA 1
ATOM 769 C C . LYS A 1 98 ? 20.200 28.121 -41.219 1.00 68.50 98 LYS A C 1
ATOM 771 O O . LYS A 1 98 ? 20.670 29.144 -41.718 1.00 68.50 98 LYS A O 1
ATOM 776 N N . LEU A 1 99 ? 20.958 27.207 -40.617 1.00 69.12 99 LEU A N 1
ATOM 777 C CA . LEU A 1 99 ? 22.406 27.313 -40.479 1.00 69.12 99 LEU A CA 1
ATOM 778 C C . LEU A 1 99 ? 23.118 27.064 -41.820 1.00 69.12 99 LEU A C 1
ATOM 780 O O . LEU A 1 99 ? 24.055 27.792 -42.132 1.00 69.12 99 LEU A O 1
ATOM 784 N N . LYS A 1 100 ? 22.627 26.140 -42.662 1.00 74.31 100 LYS A N 1
ATOM 785 C CA . LYS A 1 100 ? 23.110 25.920 -44.042 1.00 74.31 100 LYS A CA 1
ATOM 786 C C . LYS A 1 100 ? 22.862 27.141 -44.937 1.00 74.31 100 LYS A C 1
ATOM 788 O O . LYS A 1 100 ? 23.764 27.556 -45.663 1.00 74.31 100 LYS A O 1
ATOM 793 N N . GLU A 1 101 ? 21.686 27.766 -44.851 1.00 76.00 101 GLU A N 1
ATOM 794 C CA . GLU A 1 101 ? 21.395 29.015 -45.577 1.00 76.00 101 GLU A CA 1
ATOM 795 C C . GLU A 1 101 ? 22.292 30.177 -45.114 1.00 76.00 101 GLU A C 1
ATOM 797 O O . GLU A 1 101 ? 22.822 30.931 -45.936 1.00 76.00 101 GLU A O 1
ATOM 802 N N . SER A 1 102 ? 22.518 30.300 -43.801 1.00 77.94 102 SER A N 1
ATOM 803 C CA . SER A 1 102 ? 23.397 31.326 -43.230 1.00 77.94 102 SER A CA 1
ATOM 804 C C . SER A 1 102 ? 24.874 31.104 -43.580 1.00 77.94 102 SER A C 1
ATOM 806 O O . SER A 1 102 ? 25.558 32.064 -43.938 1.00 77.94 102 SER A O 1
ATOM 808 N N . GLN A 1 103 ? 25.350 29.853 -43.557 1.00 80.75 103 GLN A N 1
ATOM 809 C CA . GLN A 1 103 ? 26.696 29.478 -43.998 1.00 80.75 103 GLN A CA 1
ATOM 810 C C . GLN A 1 103 ? 26.912 29.825 -45.471 1.00 80.75 103 GLN A C 1
ATOM 812 O O . GLN A 1 103 ? 27.901 30.475 -45.790 1.00 80.75 103 GLN A O 1
ATOM 817 N N . ALA A 1 104 ? 25.975 29.482 -46.361 1.00 82.50 104 ALA A N 1
ATOM 818 C CA . ALA A 1 104 ? 26.094 29.798 -47.785 1.00 82.50 104 ALA A CA 1
ATOM 819 C C . ALA A 1 104 ? 26.185 31.316 -48.042 1.00 82.50 104 ALA A C 1
ATOM 821 O O . ALA A 1 104 ? 26.989 31.770 -48.859 1.00 82.50 104 ALA A O 1
ATOM 822 N N . ALA A 1 105 ? 25.407 32.121 -47.309 1.00 83.44 105 ALA A N 1
ATOM 823 C CA . ALA A 1 105 ? 25.483 33.580 -47.383 1.00 83.44 105 ALA A CA 1
ATOM 824 C C . ALA A 1 105 ? 26.839 34.120 -46.886 1.00 83.44 105 ALA A C 1
ATOM 826 O O . ALA A 1 105 ? 27.409 35.024 -47.500 1.00 83.44 105 ALA A O 1
ATOM 827 N N . LYS A 1 106 ? 27.375 33.544 -45.805 1.00 84.94 106 LYS A N 1
ATOM 828 C CA . LYS A 1 106 ? 28.671 33.915 -45.220 1.00 84.94 106 LYS A CA 1
ATOM 829 C C . LYS A 1 106 ? 29.865 33.459 -46.062 1.00 84.94 106 LYS A C 1
ATOM 831 O O . LYS A 1 106 ? 30.836 34.199 -46.169 1.00 84.94 106 LYS A O 1
ATOM 836 N N . GLU A 1 107 ? 29.792 32.303 -46.720 1.00 85.25 107 GLU A N 1
ATOM 837 C CA . GLU A 1 107 ? 30.804 31.843 -47.682 1.00 85.25 107 GLU A CA 1
ATOM 838 C C . GLU A 1 107 ? 30.836 32.745 -48.925 1.00 85.25 107 GLU A C 1
ATOM 840 O O . GLU A 1 107 ? 31.914 33.098 -49.406 1.00 85.25 107 GLU A O 1
ATOM 845 N N . ALA A 1 108 ? 29.674 33.209 -49.398 1.00 86.44 108 ALA A N 1
ATOM 846 C CA . ALA A 1 108 ? 29.604 34.209 -50.463 1.00 86.44 108 ALA A CA 1
ATOM 847 C C . ALA A 1 108 ? 30.192 35.571 -50.033 1.00 86.44 108 ALA A C 1
ATOM 849 O O . ALA A 1 108 ? 30.878 36.228 -50.820 1.00 86.44 108 ALA A O 1
ATOM 850 N N . GLU A 1 109 ? 29.957 35.991 -48.783 1.00 87.06 109 GLU A N 1
ATOM 851 C CA . GLU A 1 109 ? 30.555 37.200 -48.200 1.00 87.06 109 GLU A CA 1
ATOM 852 C C . GLU A 1 109 ? 32.082 37.070 -48.055 1.00 87.06 109 GLU A C 1
ATOM 854 O O . GLU A 1 109 ? 32.814 38.005 -48.396 1.00 87.06 109 GLU A O 1
ATOM 859 N N . LEU A 1 110 ? 32.574 35.903 -47.626 1.00 89.19 110 LEU A N 1
ATOM 860 C CA . LEU A 1 110 ? 34.001 35.593 -47.538 1.00 89.19 110 LEU A CA 1
ATOM 861 C C . LEU A 1 110 ? 34.659 35.663 -48.919 1.00 89.19 110 LEU A C 1
ATOM 863 O O . LEU A 1 110 ? 35.658 36.361 -49.069 1.00 89.19 110 LEU A O 1
ATOM 867 N N . GLN A 1 111 ? 34.071 35.018 -49.933 1.00 88.44 111 GLN A N 1
ATOM 868 C CA . GLN A 1 111 ? 34.601 35.035 -51.298 1.00 88.44 111 GLN A CA 1
ATOM 869 C C . GLN A 1 111 ? 34.714 36.464 -51.836 1.00 88.44 111 GLN A C 1
ATOM 871 O O . GLN A 1 111 ? 35.757 36.854 -52.356 1.00 88.44 111 GLN A O 1
ATOM 876 N N . LYS A 1 112 ? 33.674 37.281 -51.641 1.00 90.19 112 LYS A N 1
ATOM 877 C CA . LYS A 1 112 ? 33.690 38.690 -52.046 1.00 90.19 112 LYS A CA 1
ATOM 878 C C . LYS A 1 112 ? 34.768 39.490 -51.308 1.00 90.19 112 LYS A C 1
ATOM 880 O O . LYS A 1 112 ? 35.483 40.273 -51.925 1.00 90.19 112 LYS A O 1
ATOM 885 N N . THR A 1 113 ? 34.904 39.286 -49.999 1.00 87.00 113 THR A N 1
ATOM 886 C CA . THR A 1 113 ? 35.921 39.965 -49.180 1.00 87.00 113 THR A CA 1
ATOM 887 C C . THR A 1 113 ? 37.336 39.544 -49.593 1.00 87.00 113 THR A C 1
ATOM 889 O O . THR A 1 113 ? 38.262 40.354 -49.565 1.00 87.00 113 THR A O 1
ATOM 892 N N . GLN A 1 114 ? 37.507 38.296 -50.033 1.00 87.50 114 GLN A N 1
ATOM 893 C CA . GLN A 1 114 ? 38.768 37.772 -50.550 1.00 87.50 114 GLN A CA 1
ATOM 894 C C . GLN A 1 114 ? 39.120 38.382 -51.910 1.00 87.50 114 GLN A C 1
ATOM 896 O O . GLN A 1 114 ? 40.264 38.777 -52.131 1.00 87.50 114 GLN A O 1
ATOM 901 N N . ASP A 1 115 ? 38.131 38.534 -52.791 1.00 89.56 115 ASP A N 1
ATOM 902 C CA . ASP A 1 115 ? 38.294 39.232 -54.066 1.00 89.56 115 ASP A CA 1
ATOM 903 C C . ASP A 1 115 ? 38.657 40.712 -53.845 1.00 89.56 115 ASP A C 1
ATOM 905 O O . ASP A 1 115 ? 39.581 41.225 -54.483 1.00 89.56 115 ASP A O 1
ATOM 909 N N . ASP A 1 116 ? 37.998 41.385 -52.895 1.00 87.88 116 ASP A N 1
ATOM 910 C CA . ASP A 1 116 ? 38.310 42.764 -52.500 1.00 87.88 116 ASP A CA 1
ATOM 911 C C . ASP A 1 116 ? 39.730 42.874 -51.913 1.00 87.88 116 ASP A C 1
ATOM 913 O O . ASP A 1 116 ? 40.469 43.811 -52.234 1.00 87.88 116 ASP A O 1
ATOM 917 N N . PHE A 1 117 ? 40.155 41.902 -51.098 1.00 90.25 117 PHE A N 1
ATOM 918 C CA . PHE A 1 117 ? 41.516 41.838 -50.562 1.00 90.25 117 PHE A CA 1
ATOM 919 C C . PHE A 1 117 ? 42.552 41.708 -51.683 1.00 90.25 117 PHE A C 1
ATOM 921 O O . PHE A 1 117 ? 43.498 42.494 -51.726 1.00 90.25 117 PHE A O 1
ATOM 928 N N . ASN A 1 118 ? 42.332 40.804 -52.644 1.00 88.88 118 ASN A N 1
ATOM 929 C CA . ASN A 1 118 ? 43.206 40.618 -53.806 1.00 88.88 118 ASN A CA 1
ATOM 930 C C . ASN A 1 118 ? 43.309 41.895 -54.660 1.00 88.88 118 ASN A C 1
ATOM 932 O O . ASN A 1 118 ? 44.393 42.273 -55.106 1.00 88.88 118 ASN A O 1
ATOM 936 N N . GLN A 1 119 ? 42.199 42.614 -54.860 1.00 88.00 119 GLN A N 1
ATOM 937 C CA . GLN A 1 119 ? 42.210 43.905 -55.557 1.00 88.00 119 GLN A CA 1
ATOM 938 C C . GLN A 1 119 ? 43.016 44.971 -54.802 1.00 88.00 119 GLN A C 1
ATOM 940 O O . GLN A 1 119 ? 43.713 45.778 -55.425 1.00 88.00 119 GLN A O 1
ATOM 945 N N . ILE A 1 120 ? 42.935 44.990 -53.469 1.00 88.62 120 ILE A N 1
ATOM 946 C CA . ILE A 1 120 ? 43.742 45.885 -52.634 1.00 88.62 120 ILE A CA 1
ATOM 947 C C . ILE A 1 120 ? 45.222 45.507 -52.675 1.00 88.62 120 ILE A C 1
ATOM 949 O O . ILE A 1 120 ? 46.056 46.409 -52.730 1.00 88.62 120 ILE A O 1
ATOM 953 N N . GLU A 1 121 ? 45.568 44.219 -52.683 1.00 86.25 121 GLU A N 1
ATOM 954 C CA . GLU A 1 121 ? 46.958 43.778 -52.827 1.00 86.25 121 GLU A CA 1
ATOM 955 C C . GLU A 1 121 ? 47.555 44.193 -54.171 1.00 86.25 121 GLU A C 1
ATOM 957 O O . GLU A 1 121 ? 48.661 44.730 -54.198 1.00 86.25 121 GLU A O 1
ATOM 962 N N . ASN A 1 122 ? 46.797 44.053 -55.260 1.00 86.50 122 ASN A N 1
ATOM 963 C CA . ASN A 1 122 ? 47.221 44.520 -56.580 1.00 86.50 122 ASN A CA 1
ATOM 964 C C . ASN A 1 122 ? 47.450 46.039 -56.594 1.00 86.50 122 ASN A C 1
ATOM 966 O O . ASN A 1 122 ? 48.495 46.504 -57.044 1.00 86.50 122 ASN A O 1
ATOM 970 N N . ARG A 1 123 ? 46.527 46.822 -56.017 1.00 84.94 123 ARG A N 1
ATOM 971 C CA . ARG A 1 123 ? 46.694 48.280 -55.871 1.00 84.94 123 ARG A CA 1
ATOM 972 C C . ARG A 1 123 ? 47.885 48.659 -54.997 1.00 84.94 123 ARG A C 1
ATOM 974 O O . ARG A 1 123 ? 48.558 49.647 -55.274 1.00 84.94 123 ARG A O 1
ATOM 981 N N . LEU A 1 124 ? 48.142 47.904 -53.930 1.00 87.50 124 LEU A N 1
ATOM 982 C CA . LEU A 1 124 ? 49.299 48.122 -53.067 1.00 87.50 124 LEU A CA 1
ATOM 983 C C . LEU A 1 124 ? 50.598 47.881 -53.843 1.00 87.50 124 LEU A C 1
ATOM 985 O O . LEU A 1 124 ? 51.503 48.705 -53.748 1.00 87.50 124 LEU A O 1
ATOM 989 N N . ALA A 1 125 ? 50.665 46.808 -54.636 1.00 84.38 125 ALA A N 1
ATOM 990 C CA . ALA A 1 125 ? 51.811 46.501 -55.486 1.00 84.38 125 ALA A CA 1
ATOM 991 C C . ALA A 1 125 ? 52.045 47.587 -56.553 1.00 84.38 125 ALA A C 1
ATOM 993 O O . ALA A 1 125 ? 53.179 48.016 -56.747 1.00 84.38 125 ALA A O 1
ATOM 994 N N . GLU A 1 126 ? 50.983 48.096 -57.189 1.00 85.75 126 GLU A N 1
ATOM 995 C CA . GLU A 1 126 ? 51.065 49.214 -58.142 1.00 85.75 126 GLU A CA 1
ATOM 996 C C . GLU A 1 126 ? 51.621 50.493 -57.492 1.00 85.75 126 GLU A C 1
ATOM 998 O O . GLU A 1 126 ? 52.510 51.138 -58.047 1.00 85.75 126 GLU A O 1
ATOM 1003 N N . ILE A 1 127 ? 51.139 50.852 -56.295 1.00 84.88 127 ILE A N 1
ATOM 1004 C CA . ILE A 1 127 ? 51.630 52.026 -55.554 1.00 84.88 127 ILE A CA 1
ATOM 1005 C C . ILE A 1 127 ? 53.087 51.827 -55.115 1.00 84.88 127 ILE A C 1
ATOM 1007 O O . ILE A 1 127 ? 53.892 52.748 -55.234 1.00 84.88 127 ILE A O 1
ATOM 1011 N N . GLN A 1 128 ? 53.448 50.631 -54.644 1.00 82.62 128 GLN A N 1
ATOM 1012 C CA . GLN A 1 128 ? 54.822 50.303 -54.256 1.00 82.62 128 GLN A CA 1
ATOM 1013 C C . GLN A 1 128 ? 55.785 50.364 -55.448 1.00 82.62 128 GLN A C 1
ATOM 1015 O O . GLN A 1 128 ? 56.876 50.914 -55.309 1.00 82.62 128 GLN A O 1
ATOM 1020 N N . ALA A 1 129 ? 55.366 49.906 -56.631 1.00 84.00 129 ALA A N 1
ATOM 1021 C CA . ALA A 1 129 ? 56.152 50.009 -57.861 1.00 84.00 129 ALA A CA 1
ATOM 1022 C C . ALA A 1 129 ? 56.420 51.471 -58.272 1.00 84.00 129 ALA A C 1
ATOM 1024 O O . ALA A 1 129 ? 57.494 51.791 -58.776 1.00 84.00 129 ALA A O 1
ATOM 1025 N N . LEU A 1 130 ? 55.486 52.398 -58.012 1.00 81.12 130 LEU A N 1
ATOM 1026 C CA . LEU A 1 130 ? 55.696 53.837 -58.252 1.00 81.12 130 LEU A CA 1
ATOM 1027 C C . LEU A 1 130 ? 56.751 54.461 -57.321 1.00 81.12 130 LEU A C 1
ATOM 1029 O O . LEU A 1 130 ? 57.302 55.520 -57.639 1.00 81.12 130 LEU A O 1
ATOM 1033 N N . MET A 1 131 ? 57.022 53.821 -56.183 1.00 79.19 131 MET A N 1
ATOM 1034 C CA . MET A 1 131 ? 57.993 54.254 -55.174 1.00 79.19 131 MET A CA 1
ATOM 1035 C C . MET A 1 131 ? 59.350 53.545 -55.309 1.00 79.19 131 MET A C 1
ATOM 1037 O O . MET A 1 131 ? 60.338 53.995 -54.729 1.00 79.19 131 MET A O 1
ATOM 1041 N N . GLU A 1 132 ? 59.416 52.453 -56.069 1.00 79.88 132 GLU A N 1
ATOM 1042 C CA . GLU A 1 132 ? 60.593 51.597 -56.182 1.00 79.88 132 GLU A CA 1
ATOM 1043 C C . GLU A 1 132 ? 61.799 52.354 -56.773 1.00 79.88 132 GLU A C 1
ATOM 1045 O O . GLU A 1 132 ? 61.707 53.028 -57.801 1.00 79.88 132 GLU A O 1
ATOM 1050 N N . GLY A 1 133 ? 62.947 52.280 -56.088 1.00 71.75 133 GLY A N 1
ATOM 1051 C CA . GLY A 1 133 ? 64.194 52.933 -56.505 1.00 71.75 133 GLY A CA 1
ATOM 1052 C C . GLY A 1 133 ? 64.262 54.457 -56.306 1.00 71.75 133 GLY A C 1
ATOM 1053 O O . GLY A 1 133 ? 65.231 55.065 -56.761 1.00 71.75 133 GLY A O 1
ATOM 1054 N N . ARG A 1 134 ? 63.278 55.083 -55.639 1.00 78.88 134 ARG A N 1
ATOM 1055 C CA . ARG A 1 134 ? 63.255 56.531 -55.338 1.00 78.88 134 ARG A CA 1
ATOM 1056 C C . ARG A 1 134 ? 63.613 56.816 -53.876 1.00 78.88 134 ARG A C 1
ATOM 1058 O O . ARG A 1 134 ? 63.249 56.048 -52.990 1.00 78.88 134 ARG A O 1
ATOM 1065 N N . GLU A 1 135 ? 64.287 57.938 -53.609 1.00 71.69 135 GLU A N 1
ATOM 1066 C CA . GLU A 1 135 ? 64.487 58.417 -52.234 1.00 71.69 135 GLU A CA 1
ATOM 1067 C C . GLU A 1 135 ? 63.192 59.045 -51.687 1.00 71.69 135 GLU A C 1
ATOM 1069 O O . GLU A 1 135 ? 62.436 59.686 -52.412 1.00 71.69 135 GLU A O 1
ATOM 1074 N N . GLU A 1 136 ? 62.934 58.899 -50.385 1.00 70.31 136 GLU A N 1
ATOM 1075 C CA . GLU A 1 136 ? 61.664 59.270 -49.731 1.00 70.31 136 GLU A CA 1
ATOM 1076 C C . GLU A 1 136 ? 61.270 60.757 -49.878 1.00 70.31 136 GLU A C 1
ATOM 1078 O O . GLU A 1 136 ? 60.087 61.108 -49.842 1.00 70.31 136 GLU A O 1
ATOM 1083 N N . LYS A 1 137 ? 62.260 61.632 -50.087 1.00 75.31 137 LYS A N 1
ATOM 1084 C CA . LYS A 1 137 ? 62.086 63.074 -50.339 1.00 75.31 137 LYS A CA 1
ATOM 1085 C C . LYS A 1 137 ? 61.565 63.399 -51.750 1.00 75.31 137 LYS A C 1
ATOM 1087 O O . LYS A 1 137 ? 61.034 64.485 -51.948 1.00 75.31 137 LYS A O 1
ATOM 1092 N N . ASP A 1 138 ? 61.702 62.465 -52.696 1.00 72.19 138 ASP A N 1
ATOM 1093 C CA . ASP A 1 138 ? 61.343 62.620 -54.115 1.00 72.19 138 ASP A CA 1
ATOM 1094 C C . ASP A 1 138 ? 60.003 61.932 -54.464 1.00 72.19 138 ASP A C 1
ATOM 1096 O O . ASP A 1 138 ? 59.589 61.876 -55.626 1.00 72.19 138 ASP A O 1
ATOM 1100 N N . ILE A 1 139 ? 59.311 61.388 -53.456 1.00 79.50 139 ILE A N 1
ATOM 1101 C CA . ILE A 1 139 ? 57.995 60.755 -53.587 1.00 79.50 139 ILE A CA 1
ATOM 1102 C C . ILE A 1 139 ? 56.915 61.787 -53.261 1.00 79.50 139 ILE A C 1
ATOM 1104 O O . ILE A 1 139 ? 56.934 62.387 -52.186 1.00 79.50 139 ILE A O 1
ATOM 1108 N N . ALA A 1 140 ? 55.956 61.963 -54.173 1.00 82.38 140 ALA A N 1
ATOM 1109 C CA . ALA A 1 140 ? 54.830 62.873 -53.984 1.00 82.38 140 ALA A CA 1
ATOM 1110 C C . ALA A 1 140 ? 54.008 62.502 -52.735 1.00 82.38 140 ALA A C 1
ATOM 1112 O O . ALA A 1 140 ? 53.727 61.324 -52.491 1.00 82.38 140 ALA A O 1
ATOM 1113 N N . GLU A 1 141 ? 53.597 63.506 -51.959 1.00 80.12 141 GLU A N 1
ATOM 1114 C CA . GLU A 1 141 ? 52.820 63.316 -50.726 1.00 80.12 141 GLU A CA 1
ATOM 1115 C C . GLU A 1 141 ? 51.481 62.610 -50.995 1.00 80.12 141 GLU A C 1
ATOM 1117 O O . GLU A 1 141 ? 51.021 61.813 -50.181 1.00 80.12 141 GLU A O 1
ATOM 1122 N N . GLU A 1 142 ? 50.896 62.792 -52.180 1.00 81.25 142 GLU A N 1
ATOM 1123 C CA . GLU A 1 142 ? 49.696 62.081 -52.621 1.00 81.25 142 GLU A CA 1
ATOM 1124 C C . GLU A 1 142 ? 49.918 60.565 -52.747 1.00 81.25 142 GLU A C 1
ATOM 1126 O O . GLU A 1 142 ? 49.013 59.786 -52.451 1.00 81.25 142 GLU A O 1
ATOM 1131 N N . VAL A 1 143 ? 51.120 60.126 -53.143 1.00 82.56 143 VAL A N 1
ATOM 1132 C CA . VAL A 1 143 ? 51.475 58.698 -53.246 1.00 82.56 143 VAL A CA 1
ATOM 1133 C C . VAL A 1 143 ? 51.684 58.099 -51.857 1.00 82.56 143 VAL A C 1
ATOM 1135 O O . VAL A 1 143 ? 51.218 56.990 -51.598 1.00 82.56 143 VAL A O 1
ATOM 1138 N N . LYS A 1 144 ? 52.301 58.845 -50.931 1.00 80.62 144 LYS A N 1
ATOM 1139 C CA . LYS A 1 144 ? 52.430 58.432 -49.522 1.00 80.62 144 LYS A CA 1
ATOM 1140 C C . LYS A 1 144 ? 51.064 58.334 -48.840 1.00 80.62 144 LYS A C 1
ATOM 1142 O O . LYS A 1 144 ? 50.771 57.330 -48.195 1.00 80.62 144 LYS A O 1
ATOM 1147 N N . ALA A 1 145 ? 50.190 59.319 -49.054 1.00 81.56 145 ALA A N 1
ATOM 1148 C CA . ALA A 1 145 ? 48.819 59.299 -48.549 1.00 81.56 145 ALA A CA 1
ATOM 1149 C C . ALA A 1 145 ? 48.001 58.137 -49.143 1.00 81.56 145 ALA A C 1
ATOM 1151 O O . ALA A 1 145 ? 47.250 57.478 -48.421 1.00 81.56 145 ALA A O 1
ATOM 1152 N N . ALA A 1 146 ? 48.172 57.839 -50.437 1.00 81.19 146 ALA A N 1
ATOM 1153 C CA . ALA A 1 146 ? 47.545 56.688 -51.083 1.00 81.19 146 ALA A CA 1
ATOM 1154 C C . ALA A 1 146 ? 48.073 55.355 -50.526 1.00 81.19 146 ALA A C 1
ATOM 1156 O O . ALA A 1 146 ? 47.275 54.451 -50.276 1.00 81.19 146 ALA A O 1
ATOM 1157 N N . LEU A 1 147 ? 49.383 55.241 -50.271 1.00 84.38 147 LEU A N 1
ATOM 1158 C CA . LEU A 1 147 ? 49.986 54.068 -49.637 1.00 84.38 147 LEU A CA 1
ATOM 1159 C C . LEU A 1 147 ? 49.407 53.841 -48.236 1.00 84.38 147 LEU A C 1
ATOM 1161 O O . LEU A 1 147 ? 48.928 52.744 -47.954 1.00 84.38 147 LEU A O 1
ATOM 1165 N N . GLU A 1 148 ? 49.382 54.869 -47.383 1.00 85.25 148 GLU A N 1
ATOM 1166 C CA . GLU A 1 148 ? 48.786 54.768 -46.046 1.00 85.25 148 GLU A CA 1
ATOM 1167 C C . GLU A 1 148 ? 47.305 54.384 -46.114 1.00 85.25 148 GLU A C 1
ATOM 1169 O O . GLU A 1 148 ? 46.833 53.539 -45.350 1.00 85.25 148 GLU A O 1
ATOM 1174 N N . GLN A 1 149 ? 46.551 54.978 -47.042 1.00 85.56 149 GLN A N 1
ATOM 1175 C CA . GLN A 1 149 ? 45.132 54.682 -47.205 1.00 85.56 149 GLN A CA 1
ATOM 1176 C C . GLN A 1 149 ? 44.902 53.232 -47.656 1.00 85.56 149 GLN A C 1
ATOM 1178 O O . GLN A 1 149 ? 44.004 52.566 -47.136 1.00 85.56 149 GLN A O 1
ATOM 1183 N N . VAL A 1 150 ? 45.699 52.729 -48.602 1.00 88.00 150 VAL A N 1
ATOM 1184 C CA . VAL A 1 150 ? 45.610 51.348 -49.098 1.00 88.00 150 VAL A CA 1
ATOM 1185 C C . VAL A 1 150 ? 46.074 50.353 -48.036 1.00 88.00 150 VAL A C 1
ATOM 1187 O O . VAL A 1 150 ? 45.412 49.337 -47.853 1.00 88.00 150 VAL A O 1
ATOM 1190 N N . GLN A 1 151 ? 47.115 50.661 -47.261 1.00 85.38 151 GLN A N 1
ATOM 1191 C CA . GLN A 1 151 ? 47.551 49.834 -46.131 1.00 85.38 151 GLN A CA 1
ATOM 1192 C C . GLN A 1 151 ? 46.495 49.760 -45.020 1.00 85.38 151 GLN A C 1
ATOM 1194 O O . GLN A 1 151 ? 46.203 48.669 -44.532 1.00 85.38 151 GLN A O 1
ATOM 1199 N N . ARG A 1 152 ? 45.853 50.884 -44.663 1.00 86.94 152 ARG A N 1
ATOM 1200 C CA . ARG A 1 152 ? 44.739 50.892 -43.695 1.00 86.94 152 ARG A CA 1
ATOM 1201 C C . ARG A 1 152 ? 43.550 50.072 -44.191 1.00 86.94 152 ARG A C 1
ATOM 1203 O O . ARG A 1 152 ? 42.966 49.320 -43.416 1.00 86.94 152 ARG A O 1
ATOM 1210 N N . LYS A 1 153 ? 43.203 50.182 -45.478 1.00 86.75 153 LYS A N 1
ATOM 1211 C CA . LYS A 1 153 ? 42.139 49.360 -46.073 1.00 86.75 153 LYS A CA 1
ATOM 1212 C C . LYS A 1 153 ? 42.524 47.879 -46.128 1.00 86.75 153 LYS A C 1
ATOM 1214 O O . LYS A 1 153 ? 41.683 47.049 -45.815 1.00 86.75 153 LYS A O 1
ATOM 1219 N N . LYS A 1 154 ? 43.780 47.544 -46.447 1.00 88.00 154 LYS A N 1
ATOM 1220 C CA . LYS A 1 154 ? 44.291 46.163 -46.429 1.00 88.00 154 LYS A CA 1
ATOM 1221 C C . LYS A 1 154 ? 44.171 45.542 -45.039 1.00 88.00 154 LYS A C 1
ATOM 1223 O O . LYS A 1 154 ? 43.677 44.427 -44.929 1.00 88.00 154 LYS A O 1
ATOM 1228 N N . ALA A 1 155 ? 44.568 46.270 -43.995 1.00 85.69 155 ALA A N 1
ATOM 1229 C CA . ALA A 1 155 ? 44.420 45.815 -42.615 1.00 85.69 155 ALA A CA 1
ATOM 1230 C C . ALA A 1 155 ? 42.942 45.595 -42.247 1.00 85.69 155 ALA A C 1
ATOM 1232 O O . ALA A 1 155 ? 42.588 44.528 -41.760 1.00 85.69 155 ALA A O 1
ATOM 1233 N N . ALA A 1 156 ? 42.061 46.548 -42.574 1.00 86.19 156 ALA A N 1
ATOM 1234 C CA . ALA A 1 156 ? 40.631 46.435 -42.278 1.00 86.19 156 ALA A CA 1
ATOM 1235 C C . ALA A 1 156 ? 39.946 45.254 -42.996 1.00 86.19 156 ALA A C 1
ATOM 1237 O O . ALA A 1 156 ? 39.118 44.573 -42.393 1.00 86.19 156 ALA A O 1
ATOM 1238 N N . ILE A 1 157 ? 40.285 44.995 -44.266 1.00 86.81 157 ILE A N 1
ATOM 1239 C CA . ILE A 1 157 ? 39.757 43.836 -45.006 1.00 86.81 157 ILE A CA 1
ATOM 1240 C C . ILE A 1 157 ? 40.381 42.529 -44.498 1.00 86.81 157 ILE A C 1
ATOM 1242 O O . ILE A 1 157 ? 39.676 41.532 -44.382 1.00 86.81 157 ILE A O 1
ATOM 1246 N N . GLY A 1 158 ? 41.668 42.530 -44.134 1.00 86.88 158 GLY A N 1
ATOM 1247 C CA . GLY A 1 158 ? 42.328 41.377 -43.514 1.00 86.88 158 GLY A CA 1
ATOM 1248 C C . GLY A 1 158 ? 41.671 40.958 -42.194 1.00 86.88 158 GLY A C 1
ATOM 1249 O O . GLY A 1 158 ? 41.375 39.780 -42.002 1.00 86.88 158 GLY A O 1
ATOM 1250 N N . ASP A 1 159 ? 41.346 41.923 -41.329 1.00 87.38 159 ASP A N 1
ATOM 1251 C CA . ASP A 1 159 ? 40.611 41.670 -40.084 1.00 87.38 159 ASP A CA 1
ATOM 1252 C C . ASP A 1 159 ? 39.203 41.111 -40.358 1.00 87.38 159 ASP A C 1
ATOM 1254 O O . ASP A 1 159 ? 38.731 40.220 -39.648 1.00 87.38 159 ASP A O 1
ATOM 1258 N N . ALA A 1 160 ? 38.523 41.613 -41.397 1.00 85.88 160 ALA A N 1
ATOM 1259 C CA . ALA A 1 160 ? 37.208 41.121 -41.806 1.00 85.88 160 ALA A CA 1
ATOM 1260 C C . ALA A 1 160 ? 37.267 39.679 -42.343 1.00 85.88 160 ALA A C 1
ATOM 1262 O O . ALA A 1 160 ? 36.432 38.861 -41.956 1.00 85.88 160 ALA A O 1
ATOM 1263 N N . LEU A 1 161 ? 38.279 39.340 -43.154 1.00 87.88 161 LEU A N 1
ATOM 1264 C CA . LEU A 1 161 ? 38.532 37.970 -43.620 1.00 87.88 161 LEU A CA 1
ATOM 1265 C C . LEU A 1 161 ? 38.754 37.011 -42.452 1.00 87.88 161 LEU A C 1
ATOM 1267 O O . LEU A 1 161 ? 38.160 35.932 -42.414 1.00 87.88 161 LEU A O 1
ATOM 1271 N N . GLN A 1 162 ? 39.579 37.409 -41.482 1.00 88.50 162 GLN A N 1
ATOM 1272 C CA . GLN A 1 162 ? 39.870 36.573 -40.322 1.00 88.50 162 GLN A CA 1
ATOM 1273 C C . GLN A 1 162 ? 38.614 36.326 -39.476 1.00 88.50 162 GLN A C 1
ATOM 1275 O O . GLN A 1 162 ? 38.373 35.191 -39.066 1.00 88.50 162 GLN A O 1
ATOM 1280 N N . ARG A 1 163 ? 37.785 37.356 -39.256 1.00 88.44 163 ARG A N 1
ATOM 1281 C CA . ARG A 1 163 ? 36.512 37.217 -38.528 1.00 88.44 163 ARG A CA 1
ATOM 1282 C C . ARG A 1 163 ? 35.519 36.321 -39.260 1.00 88.44 163 ARG A C 1
ATOM 1284 O O . ARG A 1 163 ? 34.984 35.413 -38.639 1.00 88.44 163 ARG A O 1
ATOM 1291 N N . LEU A 1 164 ? 35.307 36.531 -40.561 1.00 87.19 164 LEU A N 1
ATOM 1292 C CA . LEU A 1 164 ? 34.388 35.707 -41.357 1.00 87.19 164 LEU A CA 1
ATOM 1293 C C . LEU A 1 164 ? 34.830 34.240 -41.406 1.00 87.19 164 LEU A C 1
ATOM 1295 O O . LEU A 1 164 ? 33.991 33.350 -41.314 1.00 87.19 164 LEU A O 1
ATOM 1299 N N . THR A 1 165 ? 36.139 33.986 -41.488 1.00 85.44 165 THR A N 1
ATOM 1300 C CA . THR A 1 165 ? 36.691 32.623 -41.433 1.00 85.44 165 THR A CA 1
ATOM 1301 C C . THR A 1 165 ? 36.397 31.968 -40.082 1.00 85.44 165 THR A C 1
ATOM 1303 O O . THR A 1 165 ? 35.885 30.855 -40.040 1.00 85.44 165 THR A O 1
ATOM 1306 N N . GLN A 1 166 ? 36.633 32.680 -38.974 1.00 85.19 166 GLN A N 1
ATOM 1307 C CA . GLN A 1 166 ? 36.330 32.179 -37.629 1.00 85.19 166 GLN A CA 1
ATOM 1308 C C . GLN A 1 166 ? 34.828 31.950 -37.405 1.00 85.19 166 GLN A C 1
ATOM 1310 O O . GLN A 1 166 ? 34.450 30.940 -36.818 1.00 85.19 166 GLN A O 1
ATOM 1315 N N . GLU A 1 167 ? 33.967 32.855 -37.880 1.00 83.12 167 GLU A N 1
ATOM 1316 C CA . GLU A 1 167 ? 32.507 32.695 -37.819 1.00 83.12 167 GLU A CA 1
ATOM 1317 C C . GLU A 1 167 ? 32.051 31.447 -38.589 1.00 83.12 167 GLU A C 1
ATOM 1319 O O . GLU A 1 167 ? 31.248 30.669 -38.076 1.00 83.12 167 GLU A O 1
ATOM 1324 N N . LEU A 1 168 ? 32.599 31.212 -39.787 1.00 83.44 168 LEU A N 1
ATOM 1325 C CA . LEU A 1 168 ? 32.306 30.021 -40.588 1.00 83.44 168 LEU A CA 1
ATOM 1326 C C . LEU A 1 168 ? 32.813 28.728 -39.939 1.00 83.44 168 LEU A C 1
ATOM 1328 O O . LEU A 1 168 ? 32.114 27.717 -39.997 1.00 83.44 168 LEU A O 1
ATOM 1332 N N . ASP A 1 169 ? 33.981 28.747 -39.297 1.00 79.50 169 ASP A N 1
ATOM 1333 C CA . ASP A 1 169 ? 34.516 27.586 -38.577 1.00 79.50 169 ASP A CA 1
ATOM 1334 C C . ASP A 1 169 ? 33.648 27.221 -37.362 1.00 79.50 169 ASP A C 1
ATOM 1336 O O . ASP A 1 169 ? 33.357 26.043 -37.140 1.00 79.50 169 ASP A O 1
ATOM 1340 N N . VAL A 1 170 ? 33.164 28.220 -36.614 1.00 78.69 170 VAL A N 1
ATOM 1341 C CA . VAL A 1 170 ? 32.216 28.016 -35.504 1.00 78.69 170 VAL A CA 1
ATOM 1342 C C . VAL A 1 170 ? 30.886 27.467 -36.023 1.00 78.69 170 VAL A C 1
ATOM 1344 O O . VAL A 1 170 ? 30.396 26.466 -35.504 1.00 78.69 170 VAL A O 1
ATOM 1347 N N . MET A 1 171 ? 30.341 28.041 -37.101 1.00 76.44 171 MET A N 1
ATOM 1348 C CA . MET A 1 171 ? 29.113 27.538 -37.727 1.00 76.44 171 MET A CA 1
ATOM 1349 C C . MET A 1 171 ? 29.266 26.092 -38.224 1.00 76.44 171 MET A C 1
ATOM 1351 O O . MET A 1 171 ? 28.322 25.309 -38.132 1.00 76.44 171 MET A O 1
ATOM 1355 N N . LYS A 1 172 ? 30.432 25.710 -38.758 1.00 72.94 172 LYS A N 1
ATOM 1356 C CA . LYS A 1 172 ? 30.706 24.329 -39.192 1.00 72.94 172 LYS A CA 1
ATOM 1357 C C . LYS A 1 172 ? 30.794 23.373 -38.002 1.00 72.94 172 LYS A C 1
ATOM 1359 O O . LYS A 1 172 ? 30.252 22.272 -38.082 1.00 72.94 172 LYS A O 1
ATOM 1364 N N . ALA A 1 173 ? 31.396 23.802 -36.894 1.00 69.06 173 ALA A N 1
ATOM 1365 C CA . ALA A 1 173 ? 31.486 23.014 -35.665 1.00 69.06 173 ALA A CA 1
ATOM 1366 C C . ALA A 1 173 ? 30.127 22.797 -34.968 1.00 69.06 173 ALA A C 1
ATOM 1368 O O . ALA A 1 173 ? 29.933 21.770 -34.322 1.00 69.06 173 ALA A O 1
ATOM 1369 N N . GLU A 1 174 ? 29.184 23.733 -35.108 1.00 65.19 174 GLU A N 1
ATOM 1370 C CA . GLU A 1 174 ? 27.832 23.641 -34.529 1.00 65.19 174 GLU A CA 1
ATOM 1371 C C . GLU A 1 174 ? 26.833 22.851 -35.398 1.00 65.19 174 GLU A C 1
ATOM 1373 O O . GLU A 1 174 ? 25.733 22.529 -34.942 1.00 65.19 174 GLU A O 1
ATOM 1378 N N . SER A 1 175 ? 27.203 22.495 -36.633 1.00 66.31 175 SER A N 1
ATOM 1379 C CA . SER A 1 175 ? 26.338 21.733 -37.538 1.00 66.31 175 SER A CA 1
ATOM 1380 C C . SER A 1 175 ? 26.221 20.255 -37.136 1.00 66.31 175 SER A C 1
ATOM 1382 O O . SER A 1 175 ? 27.201 19.592 -36.795 1.00 66.31 175 SER A O 1
ATOM 1384 N N . VAL A 1 176 ? 25.003 19.712 -37.186 1.00 65.75 176 VAL A N 1
ATOM 1385 C CA . VAL A 1 176 ? 24.783 18.262 -37.074 1.00 65.75 176 VAL A CA 1
ATOM 1386 C C . VAL A 1 176 ? 25.200 17.590 -38.367 1.00 65.75 176 VAL A C 1
ATOM 1388 O O . VAL A 1 176 ? 24.852 18.055 -39.451 1.00 65.75 176 VAL A O 1
ATOM 1391 N N . SER A 1 177 ? 25.928 16.479 -38.254 1.00 68.94 177 SER A N 1
ATOM 1392 C CA . SER A 1 177 ? 26.325 15.715 -39.435 1.00 68.94 177 SER A CA 1
ATOM 1393 C C . SER A 1 177 ? 25.102 15.089 -40.109 1.00 68.94 177 SER A C 1
ATOM 1395 O O . SER A 1 177 ? 24.247 14.506 -39.440 1.00 68.94 177 SER A O 1
ATOM 1397 N N . ASP A 1 178 ? 25.050 15.130 -41.443 1.00 67.44 178 ASP A N 1
ATOM 1398 C CA . ASP A 1 178 ? 23.980 14.484 -42.219 1.00 67.44 178 ASP A CA 1
ATOM 1399 C C . ASP A 1 178 ? 23.868 12.974 -41.895 1.00 67.44 178 ASP A C 1
ATOM 1401 O O . ASP A 1 178 ? 22.783 12.400 -41.955 1.00 67.44 178 ASP A O 1
ATOM 1405 N N . VAL A 1 179 ? 24.968 12.351 -41.448 1.00 74.50 179 VAL A N 1
ATOM 1406 C CA . VAL A 1 179 ? 25.030 10.958 -40.972 1.00 74.50 179 VAL A CA 1
ATOM 1407 C C . VAL A 1 179 ? 24.166 10.731 -39.725 1.00 74.50 179 VAL A C 1
ATOM 1409 O O . VAL A 1 179 ? 23.453 9.734 -39.648 1.00 74.50 179 VAL A O 1
ATOM 1412 N N . GLN A 1 180 ? 24.186 11.649 -38.753 1.00 73.00 180 GLN A N 1
ATOM 1413 C CA . GLN A 1 180 ? 23.373 11.533 -37.534 1.00 73.00 180 GLN A CA 1
ATOM 1414 C C . GLN A 1 180 ? 21.878 11.712 -37.825 1.00 73.00 180 GLN A C 1
ATOM 1416 O O . GLN A 1 180 ? 21.051 11.034 -37.220 1.00 73.00 180 GLN A O 1
ATOM 1421 N N . VAL A 1 181 ? 21.532 12.589 -38.772 1.00 77.12 181 VAL A N 1
ATOM 1422 C CA . VAL A 1 181 ? 20.141 12.799 -39.206 1.00 77.12 181 VAL A CA 1
ATOM 1423 C C . VAL A 1 181 ? 19.606 11.569 -39.935 1.00 77.12 181 VAL A C 1
ATOM 1425 O O . VAL A 1 181 ? 18.510 11.105 -39.625 1.00 77.12 181 VAL A O 1
ATOM 1428 N N . GLN A 1 182 ? 20.391 11.009 -40.860 1.00 80.50 182 GLN A N 1
ATOM 1429 C CA . GLN A 1 182 ? 20.032 9.780 -41.571 1.00 80.50 182 GLN A CA 1
ATOM 1430 C C . GLN A 1 182 ? 19.860 8.609 -40.605 1.00 80.50 182 GLN A C 1
ATOM 1432 O O . GLN A 1 182 ? 18.828 7.944 -40.645 1.00 80.50 182 GLN A O 1
ATOM 1437 N N . ARG A 1 183 ? 20.803 8.417 -39.673 1.00 83.31 183 ARG A N 1
ATOM 1438 C CA . ARG A 1 183 ? 20.708 7.370 -38.647 1.00 83.31 183 ARG A CA 1
ATOM 1439 C C . ARG A 1 183 ? 19.439 7.510 -37.803 1.00 83.31 183 ARG A C 1
ATOM 1441 O O . ARG A 1 183 ? 18.746 6.522 -37.588 1.00 83.31 183 ARG A O 1
ATOM 1448 N N . TYR A 1 184 ? 19.097 8.727 -37.375 1.00 82.12 184 TYR A N 1
ATOM 1449 C CA . TYR A 1 184 ? 17.873 8.987 -36.611 1.00 82.12 184 TYR A CA 1
ATOM 1450 C C . TYR A 1 184 ? 16.598 8.627 -37.396 1.00 82.12 184 TYR A C 1
ATOM 1452 O O . TYR A 1 184 ? 15.710 7.959 -36.871 1.00 82.12 184 TYR A O 1
ATOM 1460 N N . GLN A 1 185 ? 16.517 9.019 -38.671 1.00 82.38 185 GLN A N 1
ATOM 1461 C CA . GLN A 1 185 ? 15.373 8.706 -39.536 1.00 82.38 185 GLN A CA 1
ATOM 1462 C C . GLN A 1 185 ? 15.258 7.207 -39.849 1.00 82.38 185 GLN A C 1
ATOM 1464 O O . GLN A 1 185 ? 14.151 6.668 -39.879 1.00 82.38 185 GLN A O 1
ATOM 1469 N N . GLU A 1 186 ? 16.387 6.526 -40.057 1.00 89.00 186 GLU A N 1
ATOM 1470 C CA . GLU A 1 186 ? 16.434 5.074 -40.245 1.00 89.00 186 GLU A CA 1
ATOM 1471 C C . GLU A 1 186 ? 15.920 4.330 -39.011 1.00 89.00 186 GLU A C 1
ATOM 1473 O O . GLU A 1 186 ? 15.110 3.415 -39.155 1.00 89.00 186 GLU A O 1
ATOM 1478 N N . LEU A 1 187 ? 16.331 4.745 -37.807 1.00 86.81 187 LEU A N 1
ATOM 1479 C CA . LEU A 1 187 ? 15.857 4.154 -36.553 1.00 86.81 187 LEU A CA 1
ATOM 1480 C C . LEU A 1 187 ? 14.346 4.327 -36.374 1.00 86.81 187 LEU A C 1
ATOM 1482 O O . LEU A 1 187 ? 13.669 3.363 -36.025 1.00 86.81 187 LEU A O 1
ATOM 1486 N N . LEU A 1 188 ? 13.801 5.515 -36.666 1.00 83.06 188 LEU A N 1
ATOM 1487 C CA . LEU A 1 188 ? 12.353 5.758 -36.598 1.00 83.06 188 LEU A CA 1
ATOM 1488 C C . LEU A 1 188 ? 11.578 4.853 -37.561 1.00 83.06 188 LEU A C 1
ATOM 1490 O O . LEU A 1 188 ? 10.612 4.206 -37.164 1.00 83.06 188 LEU A O 1
ATOM 1494 N N . LYS A 1 189 ? 12.032 4.746 -38.813 1.00 90.38 189 LYS A N 1
ATOM 1495 C CA . LYS A 1 189 ? 11.392 3.869 -39.799 1.00 90.38 189 LYS A CA 1
ATOM 1496 C C . LYS A 1 189 ? 11.458 2.399 -39.375 1.00 90.38 189 LYS A C 1
ATOM 1498 O O . LYS A 1 189 ? 10.477 1.673 -39.500 1.00 90.38 189 LYS A O 1
ATOM 1503 N N . LYS A 1 190 ? 12.606 1.971 -38.850 1.00 89.81 190 LYS A N 1
ATOM 1504 C CA . LYS A 1 190 ? 12.808 0.611 -38.352 1.00 89.81 190 LYS A CA 1
ATOM 1505 C C . LYS A 1 190 ? 11.904 0.305 -37.155 1.00 89.81 190 LYS A C 1
ATOM 1507 O O . LYS A 1 190 ? 11.380 -0.799 -37.059 1.00 89.81 190 LYS A O 1
ATOM 1512 N N . MET A 1 191 ? 11.665 1.281 -36.276 1.00 89.19 191 MET A N 1
ATOM 1513 C CA . MET A 1 191 ? 10.679 1.150 -35.202 1.00 89.19 191 MET A CA 1
ATOM 1514 C C . MET A 1 191 ? 9.260 0.949 -35.736 1.00 89.19 191 MET A C 1
ATOM 1516 O O . MET A 1 191 ? 8.558 0.068 -35.248 1.00 89.19 191 MET A O 1
ATOM 1520 N N . ASP A 1 192 ? 8.835 1.723 -36.736 1.00 86.94 192 ASP A N 1
ATOM 1521 C CA . ASP A 1 192 ? 7.503 1.570 -37.334 1.00 86.94 192 ASP A CA 1
ATOM 1522 C C . ASP A 1 192 ? 7.321 0.183 -37.975 1.00 86.94 192 ASP A C 1
ATOM 1524 O O . ASP A 1 192 ? 6.287 -0.459 -37.785 1.00 86.94 192 ASP A O 1
ATOM 1528 N N . GLU A 1 193 ? 8.343 -0.311 -38.681 1.00 90.25 193 GLU A N 1
ATOM 1529 C CA . GLU A 1 193 ? 8.349 -1.649 -39.289 1.00 90.25 193 GLU A CA 1
ATOM 1530 C C . GLU A 1 193 ? 8.260 -2.762 -38.232 1.00 90.25 193 GLU A C 1
ATOM 1532 O O . GLU A 1 193 ? 7.439 -3.673 -38.360 1.00 90.25 193 GLU A O 1
ATOM 1537 N N . LEU A 1 194 ? 9.047 -2.670 -37.156 1.00 88.56 194 LEU A N 1
ATOM 1538 C CA . LEU A 1 194 ? 9.016 -3.646 -36.065 1.00 88.56 194 LEU A CA 1
ATOM 1539 C C . LEU A 1 194 ? 7.699 -3.598 -35.278 1.00 88.56 194 LEU A C 1
ATOM 1541 O O . LEU A 1 194 ? 7.174 -4.643 -34.901 1.00 88.56 194 LEU A O 1
ATOM 1545 N N . ASN A 1 195 ? 7.126 -2.410 -35.065 1.00 86.12 195 ASN A N 1
ATOM 1546 C CA . ASN A 1 195 ? 5.815 -2.261 -34.429 1.00 86.12 195 ASN A CA 1
ATOM 1547 C C . ASN A 1 195 ? 4.705 -2.906 -35.270 1.00 86.12 195 ASN A C 1
ATOM 1549 O O . ASN A 1 195 ? 3.845 -3.595 -34.721 1.00 86.12 195 ASN A O 1
ATOM 1553 N N . ALA A 1 196 ? 4.735 -2.726 -36.594 1.00 87.88 196 ALA A N 1
ATOM 1554 C CA . ALA A 1 196 ? 3.801 -3.390 -37.500 1.00 87.88 196 ALA A CA 1
ATOM 1555 C C . ALA A 1 196 ? 3.967 -4.918 -37.456 1.00 87.88 196 ALA A C 1
ATOM 1557 O O . ALA A 1 196 ? 2.978 -5.639 -37.351 1.00 87.88 196 ALA A O 1
ATOM 1558 N N . GLN A 1 197 ? 5.210 -5.409 -37.439 1.00 89.12 197 GLN A N 1
ATOM 1559 C CA . GLN A 1 197 ? 5.502 -6.837 -37.311 1.00 89.12 197 GLN A CA 1
ATOM 1560 C C . GLN A 1 197 ? 4.969 -7.427 -35.996 1.00 89.12 197 GLN A C 1
ATOM 1562 O O . GLN A 1 197 ? 4.382 -8.509 -36.006 1.00 89.12 197 GLN A O 1
ATOM 1567 N N . VAL A 1 198 ? 5.149 -6.735 -34.866 1.00 86.94 198 VAL A N 1
ATOM 1568 C CA . VAL A 1 198 ? 4.599 -7.168 -33.572 1.00 86.94 198 VAL A CA 1
ATOM 1569 C C . VAL A 1 198 ? 3.073 -7.191 -33.620 1.00 86.94 198 VAL A C 1
ATOM 1571 O O . VAL A 1 198 ? 2.482 -8.183 -33.203 1.00 86.94 198 VAL A O 1
ATOM 1574 N N . ALA A 1 199 ? 2.437 -6.156 -34.174 1.00 86.00 199 ALA A N 1
ATOM 1575 C CA . ALA A 1 199 ? 0.982 -6.085 -34.284 1.00 86.00 199 ALA A CA 1
ATOM 1576 C C . ALA A 1 199 ? 0.398 -7.214 -35.152 1.00 86.00 199 ALA A C 1
ATOM 1578 O O . ALA A 1 199 ? -0.617 -7.804 -34.783 1.00 86.00 199 ALA A O 1
ATOM 1579 N N . ASP A 1 200 ? 1.049 -7.555 -36.267 1.00 86.94 200 ASP A N 1
ATOM 1580 C CA . ASP A 1 200 ? 0.631 -8.658 -37.139 1.00 86.94 200 ASP A CA 1
ATOM 1581 C C . ASP A 1 200 ? 0.736 -10.018 -36.432 1.00 86.94 200 ASP A C 1
ATOM 1583 O O . ASP A 1 200 ? -0.153 -10.862 -36.566 1.00 86.94 200 ASP A O 1
ATOM 1587 N N . ILE A 1 201 ? 1.790 -10.228 -35.637 1.00 83.62 201 ILE A N 1
ATOM 1588 C CA . ILE A 1 201 ? 1.956 -11.448 -34.836 1.00 83.62 201 ILE A CA 1
ATOM 1589 C C . ILE A 1 201 ? 0.919 -11.506 -33.707 1.00 83.62 201 ILE A C 1
ATOM 1591 O O . ILE A 1 201 ? 0.293 -12.543 -33.483 1.00 83.62 201 ILE A O 1
ATOM 1595 N N . GLU A 1 202 ? 0.702 -10.394 -33.006 1.00 84.81 202 GLU A N 1
ATOM 1596 C CA . GLU A 1 202 ? -0.280 -10.291 -31.924 1.00 84.81 202 GLU A CA 1
ATOM 1597 C C . GLU A 1 202 ? -1.729 -10.344 -32.423 1.00 84.81 202 GLU A C 1
ATOM 1599 O O . GLU A 1 202 ? -2.628 -10.598 -31.629 1.00 84.81 202 GLU A O 1
ATOM 1604 N N . ALA A 1 203 ? -1.986 -10.183 -33.724 1.00 85.19 203 ALA A N 1
ATOM 1605 C CA . ALA A 1 203 ? -3.303 -10.418 -34.312 1.00 85.19 203 ALA A CA 1
ATOM 1606 C C . ALA A 1 203 ? -3.652 -11.915 -34.432 1.00 85.19 203 ALA A C 1
ATOM 1608 O O . ALA A 1 203 ? -4.820 -12.251 -34.654 1.00 85.19 203 ALA A O 1
ATOM 1609 N N . ASN A 1 204 ? -2.676 -12.822 -34.286 1.00 85.25 204 ASN A N 1
ATOM 1610 C CA . ASN A 1 204 ? -2.899 -14.266 -34.320 1.00 85.25 204 ASN A CA 1
ATOM 1611 C C . ASN A 1 204 ? -3.555 -14.749 -33.003 1.00 85.25 204 ASN A C 1
ATOM 1613 O O . ASN A 1 204 ? -2.914 -14.707 -31.947 1.00 85.25 204 ASN A O 1
ATOM 1617 N N . PRO A 1 205 ? -4.798 -15.278 -33.028 1.00 80.62 205 PRO A N 1
ATOM 1618 C CA . PRO A 1 205 ? -5.499 -15.713 -31.817 1.00 80.62 205 PRO A CA 1
ATOM 1619 C C . PRO A 1 205 ? -4.757 -16.789 -31.017 1.00 80.62 205 PRO A C 1
ATOM 1621 O O . PRO A 1 205 ? -4.817 -16.787 -29.792 1.00 80.62 205 PRO A O 1
ATOM 1624 N N . TYR A 1 206 ? -4.023 -17.679 -31.690 1.00 81.56 206 TYR A N 1
ATOM 1625 C CA . TYR A 1 206 ? -3.272 -18.747 -31.026 1.00 81.56 206 TYR A CA 1
ATOM 1626 C C . TYR A 1 206 ? -2.049 -18.215 -30.271 1.00 81.56 206 TYR A C 1
ATOM 1628 O O . TYR A 1 206 ? -1.713 -18.722 -29.201 1.00 81.56 206 TYR A O 1
ATOM 1636 N N . VAL A 1 207 ? -1.418 -17.154 -30.789 1.00 82.75 207 VAL A N 1
ATOM 1637 C CA . VAL A 1 207 ? -0.334 -16.440 -30.095 1.00 82.75 207 VAL A CA 1
ATOM 1638 C C . VAL A 1 207 ? -0.890 -15.739 -28.860 1.00 82.75 207 VAL A C 1
ATOM 1640 O O . VAL A 1 207 ? -0.327 -15.879 -27.777 1.00 82.75 207 VAL A O 1
ATOM 1643 N N . ILE A 1 208 ? -2.031 -15.055 -28.991 1.00 79.81 208 ILE A N 1
ATOM 1644 C CA . ILE A 1 208 ? -2.709 -14.400 -27.866 1.00 79.81 208 ILE A CA 1
ATOM 1645 C C . ILE A 1 208 ? -3.049 -15.406 -26.756 1.00 79.81 208 ILE A C 1
ATOM 1647 O O . ILE A 1 208 ? -2.689 -15.187 -25.599 1.00 79.81 208 ILE A O 1
ATOM 1651 N N . GLU A 1 209 ? -3.734 -16.506 -27.086 1.00 81.00 209 GLU A N 1
ATOM 1652 C CA . GLU A 1 209 ? -4.126 -17.533 -26.109 1.00 81.00 209 GLU A CA 1
ATOM 1653 C C . GLU A 1 209 ? -2.916 -18.102 -25.369 1.00 81.00 209 GLU A C 1
ATOM 1655 O O . GLU A 1 209 ? -2.954 -18.281 -24.149 1.00 81.00 209 GLU A O 1
ATOM 1660 N N . ARG A 1 210 ? -1.821 -18.332 -26.097 1.00 83.19 210 ARG A N 1
ATOM 1661 C CA . ARG A 1 210 ? -0.583 -18.835 -25.518 1.00 83.19 210 ARG A CA 1
ATOM 1662 C C . ARG A 1 210 ? 0.087 -17.825 -24.588 1.00 83.19 210 ARG A C 1
ATOM 1664 O O . ARG A 1 210 ? 0.409 -18.189 -23.461 1.00 83.19 210 ARG A O 1
ATOM 1671 N N . LEU A 1 211 ? 0.230 -16.564 -24.998 1.00 81.25 211 LEU A N 1
ATOM 1672 C CA . LEU A 1 211 ? 0.791 -15.508 -24.145 1.00 81.25 211 LEU A CA 1
ATOM 1673 C C . LEU A 1 211 ? -0.047 -15.300 -22.874 1.00 81.25 211 LEU A C 1
ATOM 1675 O O . LEU A 1 211 ? 0.505 -15.117 -21.790 1.00 81.25 211 LEU A O 1
ATOM 1679 N N . PHE A 1 212 ? -1.378 -15.387 -22.972 1.00 82.19 212 PHE A N 1
ATOM 1680 C CA . PHE A 1 212 ? -2.249 -15.345 -21.796 1.00 82.19 212 PHE A CA 1
ATOM 1681 C C . PHE A 1 212 ? -2.060 -16.550 -20.875 1.00 82.19 212 PHE A C 1
ATOM 1683 O O . PHE A 1 212 ? -2.078 -16.382 -19.655 1.00 82.19 212 PHE A O 1
ATOM 1690 N N . ALA A 1 213 ? -1.897 -17.755 -21.425 1.00 84.31 213 ALA A N 1
ATOM 1691 C CA . ALA A 1 213 ? -1.632 -18.950 -20.631 1.00 84.31 213 ALA A CA 1
ATOM 1692 C C . ALA A 1 213 ? -0.287 -18.849 -19.895 1.00 84.31 213 ALA A C 1
ATOM 1694 O O . ALA A 1 213 ? -0.231 -19.146 -18.702 1.00 84.31 213 ALA A O 1
ATOM 1695 N N . GLU A 1 214 ? 0.757 -18.363 -20.569 1.00 84.12 214 GLU A N 1
ATOM 1696 C CA . GLU A 1 214 ? 2.083 -18.138 -19.982 1.00 84.12 214 GLU A CA 1
ATOM 1697 C C . GLU A 1 214 ? 2.029 -17.076 -18.870 1.00 84.12 214 GLU A C 1
ATOM 1699 O O . GLU A 1 214 ? 2.431 -17.349 -17.738 1.00 84.12 214 GLU A O 1
ATOM 1704 N N . ALA A 1 215 ? 1.413 -15.917 -19.129 1.00 84.62 215 ALA A N 1
ATOM 1705 C CA . ALA A 1 215 ? 1.239 -14.867 -18.122 1.00 84.62 215 ALA A CA 1
ATOM 1706 C C . ALA A 1 215 ? 0.397 -15.338 -16.925 1.00 84.62 215 ALA A C 1
ATOM 1708 O O . ALA A 1 215 ? 0.643 -14.964 -15.777 1.00 84.62 215 ALA A O 1
ATOM 1709 N N . ARG A 1 216 ? -0.618 -16.176 -17.166 1.00 87.00 216 ARG A N 1
ATOM 1710 C CA . ARG A 1 216 ? -1.418 -16.773 -16.096 1.00 87.00 216 ARG A CA 1
ATOM 1711 C C . ARG A 1 216 ? -0.586 -17.735 -15.251 1.00 87.00 216 ARG A C 1
ATOM 1713 O O . ARG A 1 216 ? -0.670 -17.660 -14.029 1.00 87.00 216 ARG A O 1
ATOM 1720 N N . ALA A 1 217 ? 0.200 -18.609 -15.876 1.00 87.81 217 ALA A N 1
ATOM 1721 C CA . ALA A 1 217 ? 1.064 -19.545 -15.166 1.00 87.81 217 ALA A CA 1
ATOM 1722 C C . ALA A 1 217 ? 2.097 -18.801 -14.305 1.00 87.81 217 ALA A C 1
ATOM 1724 O O . ALA A 1 217 ? 2.281 -19.148 -13.138 1.00 87.81 217 ALA A O 1
ATOM 1725 N N . GLU A 1 218 ? 2.713 -17.743 -14.836 1.00 90.25 218 GLU A N 1
ATOM 1726 C CA . GLU A 1 218 ? 3.614 -16.876 -14.074 1.00 90.25 218 GLU A CA 1
ATOM 1727 C C . GLU A 1 218 ? 2.907 -16.228 -12.872 1.00 90.25 218 GLU A C 1
ATOM 1729 O O . GLU A 1 218 ? 3.412 -16.291 -11.747 1.00 90.25 218 GLU A O 1
ATOM 1734 N N . ASN A 1 219 ? 1.723 -15.643 -13.081 1.00 90.88 219 ASN A N 1
ATOM 1735 C CA . ASN A 1 219 ? 0.949 -15.028 -12.001 1.00 90.88 219 ASN A CA 1
ATOM 1736 C C . ASN A 1 219 ? 0.578 -16.044 -10.913 1.00 90.88 219 ASN A C 1
ATOM 1738 O O . ASN A 1 219 ? 0.733 -15.751 -9.731 1.00 90.88 219 ASN A O 1
ATOM 1742 N N . GLU A 1 220 ? 0.172 -17.260 -11.289 1.00 92.75 220 GLU A N 1
ATOM 1743 C CA . GLU A 1 220 ? -0.106 -18.339 -10.335 1.00 92.75 220 GLU A CA 1
ATOM 1744 C C . GLU A 1 220 ? 1.143 -18.704 -9.509 1.00 92.75 220 GLU A C 1
ATOM 1746 O O . GLU A 1 220 ? 1.045 -18.920 -8.298 1.00 92.75 220 GLU A O 1
ATOM 1751 N N . MET A 1 221 ? 2.334 -18.721 -10.121 1.00 93.38 221 MET A N 1
ATOM 1752 C CA . MET A 1 221 ? 3.597 -18.957 -9.409 1.00 93.38 221 MET A CA 1
ATOM 1753 C C . MET A 1 221 ? 3.942 -17.818 -8.439 1.00 93.38 221 MET A C 1
ATOM 1755 O O . MET A 1 221 ? 4.320 -18.079 -7.292 1.00 93.38 221 MET A O 1
ATOM 1759 N N . ARG A 1 222 ? 3.776 -16.560 -8.863 1.00 94.56 222 ARG A N 1
ATOM 1760 C CA . ARG A 1 222 ? 3.980 -15.377 -8.010 1.00 94.56 222 ARG A CA 1
ATOM 1761 C C . ARG A 1 222 ? 3.008 -15.363 -6.830 1.00 94.56 222 ARG A C 1
ATOM 1763 O O . ARG A 1 222 ? 3.426 -15.138 -5.694 1.00 94.56 222 ARG A O 1
ATOM 1770 N N . ASP A 1 223 ? 1.738 -15.675 -7.070 1.00 93.88 223 ASP A N 1
ATOM 1771 C CA . ASP A 1 223 ? 0.689 -15.698 -6.049 1.00 93.88 223 ASP A CA 1
ATOM 1772 C C . ASP A 1 223 ? 0.945 -16.744 -4.962 1.00 93.88 223 ASP A C 1
ATOM 1774 O O . ASP A 1 223 ? 0.664 -16.492 -3.787 1.00 93.88 223 ASP A O 1
ATOM 1778 N N . ILE A 1 224 ? 1.526 -17.896 -5.316 1.00 94.19 224 ILE A N 1
ATOM 1779 C CA . ILE A 1 224 ? 1.968 -18.890 -4.328 1.00 94.19 224 ILE A CA 1
ATOM 1780 C C . ILE A 1 224 ? 2.999 -18.265 -3.388 1.00 94.19 224 ILE A C 1
ATOM 1782 O O . ILE A 1 224 ? 2.838 -18.338 -2.170 1.00 94.19 224 ILE A O 1
ATOM 1786 N N . VAL A 1 225 ? 4.025 -17.604 -3.929 1.00 95.00 225 VAL A N 1
ATOM 1787 C CA . VAL A 1 225 ? 5.061 -16.962 -3.110 1.00 95.00 225 VAL A CA 1
ATOM 1788 C C . VAL A 1 225 ? 4.469 -15.836 -2.261 1.00 95.00 225 VAL A C 1
ATOM 1790 O O . VAL A 1 225 ? 4.789 -15.756 -1.079 1.00 95.00 225 VAL A O 1
ATOM 1793 N N . VAL A 1 226 ? 3.577 -14.999 -2.807 1.00 94.62 226 VAL A N 1
ATOM 1794 C CA . VAL A 1 226 ? 2.882 -13.942 -2.046 1.00 94.62 226 VAL A CA 1
ATOM 1795 C C . VAL A 1 226 ? 2.089 -14.541 -0.891 1.00 94.62 226 VAL A C 1
ATOM 1797 O O . VAL A 1 226 ? 2.220 -14.097 0.250 1.00 94.62 226 VAL A O 1
ATOM 1800 N N . LYS A 1 227 ? 1.285 -15.571 -1.158 1.00 92.75 227 LYS A N 1
ATOM 1801 C CA . LYS A 1 227 ? 0.477 -16.239 -0.139 1.00 92.75 227 LYS A CA 1
ATOM 1802 C C . LYS A 1 227 ? 1.353 -16.815 0.968 1.00 92.75 227 LYS A C 1
ATOM 1804 O O . LYS A 1 227 ? 1.067 -16.582 2.144 1.00 92.75 227 LYS A O 1
ATOM 1809 N N . GLU A 1 228 ? 2.425 -17.512 0.607 1.00 92.00 228 GLU A N 1
ATOM 1810 C CA . GLU A 1 228 ? 3.377 -18.051 1.573 1.00 92.00 228 GLU A CA 1
ATOM 1811 C C . GLU A 1 228 ? 4.086 -16.928 2.336 1.00 92.00 228 GLU A C 1
ATOM 1813 O O . GLU A 1 228 ? 4.182 -16.988 3.556 1.00 92.00 228 GLU A O 1
ATOM 1818 N N . ALA A 1 229 ? 4.507 -15.845 1.682 1.00 90.88 229 ALA A N 1
ATOM 1819 C CA . ALA A 1 229 ? 5.185 -14.713 2.314 1.00 90.88 229 ALA A CA 1
ATOM 1820 C C . ALA A 1 229 ? 4.285 -13.936 3.284 1.00 90.88 229 ALA A C 1
ATOM 1822 O O . ALA A 1 229 ? 4.758 -13.447 4.312 1.00 90.88 229 ALA A O 1
ATOM 1823 N N . LEU A 1 230 ? 2.984 -13.857 3.009 1.00 89.06 230 LEU A N 1
ATOM 1824 C CA . LEU A 1 230 ? 2.017 -13.174 3.867 1.00 89.06 230 LEU A CA 1
ATOM 1825 C C . LEU A 1 230 ? 1.404 -14.084 4.942 1.00 89.06 230 LEU A C 1
ATOM 1827 O O . LEU A 1 230 ? 0.998 -13.581 5.990 1.00 89.06 230 LEU A O 1
ATOM 1831 N N . GLY A 1 231 ? 1.363 -15.401 4.724 1.00 84.06 231 GLY A N 1
ATOM 1832 C CA . GLY A 1 231 ? 0.764 -16.371 5.646 1.00 84.06 231 GLY A CA 1
ATOM 1833 C C . GLY A 1 231 ? 1.460 -16.441 7.011 1.00 84.06 231 GLY A C 1
ATOM 1834 O O . GLY A 1 231 ? 2.649 -16.184 7.129 1.00 84.06 231 GLY A O 1
ATOM 1835 N N . GLY A 1 232 ? 0.742 -16.792 8.079 1.00 76.12 232 GLY A N 1
ATOM 1836 C CA . GLY A 1 232 ? 1.345 -17.004 9.408 1.00 76.12 232 GLY A CA 1
ATOM 1837 C C . GLY A 1 232 ? 1.703 -15.736 10.203 1.00 76.12 232 GLY A C 1
ATOM 1838 O O . GLY A 1 232 ? 2.212 -15.853 11.314 1.00 76.12 232 GLY A O 1
ATOM 1839 N N . VAL A 1 233 ? 1.407 -14.534 9.691 1.00 75.06 233 VAL A N 1
ATOM 1840 C CA . VAL A 1 233 ? 1.523 -13.266 10.435 1.00 75.06 233 VAL A CA 1
ATOM 1841 C C . VAL A 1 233 ? 0.220 -12.487 10.312 1.00 75.06 233 VAL A C 1
ATOM 1843 O O . VAL A 1 233 ? -0.257 -12.240 9.208 1.00 75.06 233 VAL A O 1
ATOM 1846 N N . TRP A 1 234 ? -0.356 -12.075 11.443 1.00 80.81 234 TRP A N 1
ATOM 1847 C CA . TRP A 1 234 ? -1.494 -11.158 11.421 1.00 80.81 234 TRP A CA 1
ATOM 1848 C C . TRP A 1 234 ? -1.033 -9.773 10.958 1.00 80.81 234 TRP A C 1
ATOM 1850 O O . TRP A 1 234 ? -0.061 -9.233 11.488 1.00 80.81 234 TRP A O 1
ATOM 1860 N N . ARG A 1 235 ? -1.725 -9.199 9.968 1.00 84.62 235 ARG A N 1
ATOM 1861 C CA . ARG A 1 235 ? -1.405 -7.888 9.394 1.00 84.62 235 ARG A CA 1
ATOM 1862 C C . ARG A 1 235 ? -2.658 -7.045 9.238 1.00 84.62 235 ARG A C 1
ATOM 1864 O O . ARG A 1 235 ? -3.732 -7.558 8.927 1.00 84.62 235 ARG A O 1
ATOM 1871 N N . HIS A 1 236 ? -2.482 -5.735 9.367 1.00 87.25 236 HIS A N 1
ATOM 1872 C CA . HIS A 1 236 ? -3.465 -4.772 8.891 1.00 87.25 236 HIS A CA 1
ATOM 1873 C C . HIS A 1 236 ? -3.669 -4.931 7.366 1.00 87.25 236 HIS A C 1
ATOM 1875 O O . HIS A 1 236 ? -2.677 -5.180 6.674 1.00 87.25 236 HIS A O 1
ATOM 1881 N N . PRO A 1 237 ? -4.884 -4.736 6.806 1.00 89.19 237 PRO A N 1
ATOM 1882 C CA . PRO A 1 237 ? -5.135 -4.867 5.365 1.00 89.19 237 PRO A CA 1
ATOM 1883 C C . PRO A 1 237 ? -4.153 -4.079 4.490 1.00 89.19 237 PRO A C 1
ATOM 1885 O O . PRO A 1 237 ? -3.558 -4.642 3.576 1.00 89.19 237 PRO A O 1
ATOM 1888 N N . LYS A 1 238 ? -3.883 -2.812 4.839 1.00 89.25 238 LYS A N 1
ATOM 1889 C CA . LYS A 1 238 ? -2.881 -2.001 4.125 1.00 89.25 238 LYS A CA 1
ATOM 1890 C C . LYS A 1 238 ? -1.461 -2.567 4.242 1.00 89.25 238 LYS A C 1
ATOM 1892 O O . LYS A 1 238 ? -0.697 -2.510 3.290 1.00 89.25 238 LYS A O 1
ATOM 1897 N N . GLY A 1 239 ? -1.112 -3.155 5.386 1.00 89.88 239 GLY A N 1
ATOM 1898 C CA . GLY A 1 239 ? 0.184 -3.814 5.566 1.00 89.88 239 GLY A CA 1
ATOM 1899 C C . GLY A 1 239 ? 0.321 -5.067 4.701 1.00 89.88 239 GLY A C 1
ATOM 1900 O O . GLY A 1 239 ? 1.388 -5.314 4.152 1.00 89.88 239 GLY A O 1
ATOM 1901 N N . ALA A 1 240 ? -0.757 -5.840 4.532 1.00 91.56 240 ALA A N 1
ATOM 1902 C CA . ALA A 1 240 ? -0.777 -6.976 3.612 1.00 91.56 240 ALA A CA 1
ATOM 1903 C C . ALA A 1 240 ? -0.637 -6.530 2.146 1.00 91.56 240 ALA A C 1
ATOM 1905 O O . ALA A 1 240 ? 0.120 -7.146 1.405 1.00 91.56 240 ALA A O 1
ATOM 1906 N N . GLU A 1 241 ? -1.302 -5.440 1.754 1.00 92.62 241 GLU A N 1
ATOM 1907 C CA . GLU A 1 241 ? -1.183 -4.842 0.418 1.00 92.62 241 GLU A CA 1
ATOM 1908 C C . GLU A 1 241 ? 0.255 -4.389 0.116 1.00 92.62 241 GLU A C 1
ATOM 1910 O O . GLU A 1 241 ? 0.823 -4.793 -0.897 1.00 92.62 241 GLU A O 1
ATOM 1915 N N . ILE A 1 242 ? 0.877 -3.620 1.021 1.00 92.88 242 ILE A N 1
ATOM 1916 C CA . ILE A 1 242 ? 2.270 -3.164 0.873 1.00 92.88 242 ILE A CA 1
ATOM 1917 C C . ILE A 1 242 ? 3.210 -4.364 0.737 1.00 92.88 242 ILE A C 1
ATOM 1919 O O . ILE A 1 242 ? 4.042 -4.406 -0.164 1.00 92.88 242 ILE A O 1
ATOM 1923 N N . MET A 1 243 ? 3.070 -5.367 1.607 1.00 92.81 243 MET A N 1
ATOM 1924 C CA . MET A 1 243 ? 3.962 -6.528 1.600 1.00 92.81 243 MET A CA 1
ATOM 1925 C C . MET A 1 243 ? 3.730 -7.441 0.390 1.00 92.81 243 MET A C 1
ATOM 1927 O O . MET A 1 243 ? 4.688 -8.030 -0.101 1.00 92.81 243 MET A O 1
ATOM 1931 N N . ALA A 1 244 ? 2.506 -7.525 -0.142 1.00 94.38 244 ALA A N 1
ATOM 1932 C CA . ALA A 1 244 ? 2.254 -8.178 -1.426 1.00 94.38 244 ALA A CA 1
ATOM 1933 C C . ALA A 1 244 ? 3.012 -7.473 -2.558 1.00 94.38 244 ALA A C 1
ATOM 1935 O O . ALA A 1 244 ? 3.677 -8.135 -3.350 1.00 94.38 244 ALA A O 1
ATOM 1936 N N . GLN A 1 245 ? 2.964 -6.137 -2.607 1.00 94.69 245 GLN A N 1
ATOM 1937 C CA . GLN A 1 245 ? 3.690 -5.358 -3.614 1.00 94.69 245 GLN A CA 1
ATOM 1938 C C . GLN A 1 245 ? 5.212 -5.493 -3.468 1.00 94.69 245 GLN A C 1
ATOM 1940 O O . GLN A 1 245 ? 5.901 -5.598 -4.479 1.00 94.69 245 GLN A O 1
ATOM 1945 N N . VAL A 1 246 ? 5.736 -5.561 -2.236 1.00 95.19 246 VAL A N 1
ATOM 1946 C CA . VAL A 1 246 ? 7.155 -5.873 -1.969 1.00 95.19 246 VAL A CA 1
ATOM 1947 C C . VAL A 1 246 ? 7.530 -7.226 -2.572 1.00 95.19 246 VAL A C 1
ATOM 1949 O O . VAL A 1 246 ? 8.521 -7.312 -3.285 1.00 95.19 246 VAL A O 1
ATOM 1952 N N . VAL A 1 247 ? 6.730 -8.271 -2.332 1.00 96.38 247 VAL A N 1
ATOM 1953 C CA . VAL A 1 247 ? 6.993 -9.611 -2.883 1.00 96.38 247 VAL A CA 1
ATOM 1954 C C . VAL A 1 247 ? 6.936 -9.607 -4.408 1.00 96.38 247 VAL A C 1
ATOM 1956 O O . VAL A 1 247 ? 7.822 -10.163 -5.047 1.00 96.38 247 VAL A O 1
ATOM 1959 N N . GLN A 1 248 ? 5.925 -8.966 -4.996 1.00 95.69 248 GLN A N 1
ATOM 1960 C CA . GLN A 1 248 ? 5.762 -8.909 -6.448 1.00 95.69 248 GLN A CA 1
ATOM 1961 C C . GLN A 1 248 ? 6.933 -8.190 -7.128 1.00 95.69 248 GLN A C 1
ATOM 1963 O O . GLN A 1 248 ? 7.494 -8.721 -8.084 1.00 95.69 248 GLN A O 1
ATOM 1968 N N . ARG A 1 249 ? 7.344 -7.027 -6.603 1.00 96.00 249 ARG A N 1
ATOM 1969 C CA . ARG A 1 249 ? 8.511 -6.281 -7.101 1.00 96.00 249 ARG A CA 1
ATOM 1970 C C . ARG A 1 249 ? 9.792 -7.098 -6.971 1.00 96.00 249 ARG A C 1
ATOM 1972 O O . ARG A 1 249 ? 10.531 -7.209 -7.941 1.00 96.00 249 ARG A O 1
ATOM 1979 N N . PHE A 1 250 ? 9.993 -7.739 -5.822 1.00 97.19 250 PHE A N 1
ATOM 1980 C CA . PHE A 1 250 ? 11.172 -8.562 -5.575 1.00 97.19 250 PHE A CA 1
ATOM 1981 C C . PHE A 1 250 ? 11.275 -9.734 -6.555 1.00 97.19 250 PHE A C 1
ATOM 1983 O O . PHE A 1 250 ? 12.343 -9.996 -7.094 1.00 97.19 250 PHE A O 1
ATOM 1990 N N . LEU A 1 251 ? 10.161 -10.425 -6.816 1.00 96.69 251 LEU A N 1
ATOM 1991 C CA . LEU A 1 251 ? 10.129 -11.524 -7.781 1.00 96.69 251 LEU A CA 1
ATOM 1992 C C . LEU A 1 251 ? 10.374 -11.048 -9.211 1.00 96.69 251 LEU A C 1
ATOM 1994 O O . LEU A 1 251 ? 11.059 -11.7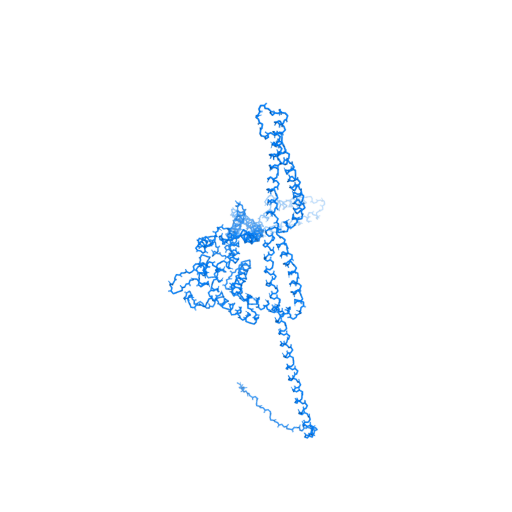41 -9.952 1.00 96.69 251 LEU A O 1
ATOM 1998 N N . THR A 1 252 ? 9.856 -9.878 -9.592 1.00 95.31 252 THR A N 1
ATOM 1999 C CA . THR A 1 252 ? 10.157 -9.286 -10.903 1.00 95.31 252 THR A CA 1
ATOM 2000 C C . THR A 1 252 ? 11.650 -9.025 -11.054 1.00 95.31 252 THR A C 1
ATOM 2002 O O . THR A 1 252 ? 12.246 -9.488 -12.017 1.00 95.31 252 THR A O 1
ATOM 2005 N N . GLU A 1 253 ? 12.267 -8.379 -10.067 1.00 96.06 253 GLU A N 1
ATOM 2006 C CA . GLU A 1 253 ? 13.708 -8.114 -10.074 1.00 96.06 253 GLU A CA 1
ATOM 2007 C C . GLU A 1 253 ? 14.537 -9.415 -10.076 1.00 96.06 253 GLU A C 1
ATOM 2009 O O . GLU A 1 253 ? 15.559 -9.489 -10.749 1.00 96.06 253 GLU A O 1
ATOM 2014 N N . GLU A 1 254 ? 14.099 -10.470 -9.373 1.00 95.94 254 GLU A N 1
ATOM 2015 C CA . GLU A 1 254 ? 14.753 -11.790 -9.415 1.00 95.94 254 GLU A CA 1
ATOM 2016 C C . GLU A 1 254 ? 14.629 -12.459 -10.788 1.00 95.94 254 GLU A C 1
ATOM 2018 O O . GLU A 1 254 ? 15.581 -13.088 -11.250 1.00 95.94 254 GLU A O 1
ATOM 2023 N N . PHE A 1 255 ? 13.471 -12.351 -11.444 1.00 94.62 255 PHE A N 1
ATOM 2024 C CA . PHE A 1 255 ? 13.265 -12.934 -12.770 1.00 94.62 255 PHE A CA 1
ATOM 2025 C C . PHE A 1 255 ? 14.137 -12.238 -13.819 1.00 94.62 255 PHE A C 1
ATOM 2027 O O . PHE A 1 255 ? 14.788 -12.918 -14.616 1.00 94.62 255 PHE A O 1
ATOM 2034 N N . GLU A 1 256 ? 14.218 -10.907 -13.755 1.00 91.62 256 GLU A N 1
ATOM 2035 C CA . GLU A 1 256 ? 15.097 -10.090 -14.595 1.00 91.62 256 GLU A CA 1
ATOM 2036 C C . GLU A 1 256 ? 16.576 -10.405 -14.328 1.00 91.62 256 GLU A C 1
ATOM 2038 O O . GLU A 1 256 ? 17.328 -10.688 -15.258 1.00 91.62 256 GLU A O 1
ATOM 2043 N N . ALA A 1 257 ? 17.001 -10.447 -13.060 1.00 90.94 257 ALA A N 1
ATOM 2044 C CA . ALA A 1 257 ? 18.389 -10.733 -12.686 1.00 90.94 257 ALA A CA 1
ATOM 2045 C C . ALA A 1 257 ? 18.862 -12.132 -13.113 1.00 90.94 257 ALA A C 1
ATOM 2047 O O . ALA A 1 257 ? 20.065 -12.364 -13.269 1.00 90.94 257 ALA A O 1
ATOM 2048 N N . ARG A 1 258 ? 17.928 -13.073 -13.281 1.00 90.94 258 ARG A N 1
ATOM 2049 C CA . ARG A 1 258 ? 18.188 -14.442 -13.745 1.00 90.94 258 ARG A CA 1
ATOM 2050 C C . ARG A 1 258 ? 18.082 -14.600 -15.256 1.00 90.94 258 ARG A C 1
ATOM 2052 O O . ARG A 1 258 ? 18.455 -15.662 -15.749 1.00 90.94 258 ARG A O 1
ATOM 2059 N N . GLY A 1 259 ? 17.582 -13.588 -15.964 1.00 89.44 259 GLY A N 1
ATOM 2060 C CA . GLY A 1 259 ? 17.369 -13.647 -17.404 1.00 89.44 259 GLY A CA 1
ATOM 2061 C C . GLY A 1 259 ? 16.351 -14.714 -17.801 1.00 89.44 259 GLY A C 1
ATOM 2062 O O . GLY A 1 259 ? 16.527 -15.362 -18.828 1.00 89.44 259 GLY A O 1
ATOM 2063 N N . PHE A 1 260 ? 15.295 -14.947 -17.006 1.00 90.00 260 PHE A N 1
ATOM 2064 C CA . PHE A 1 260 ? 14.266 -15.925 -17.398 1.00 90.00 260 PHE A CA 1
ATOM 2065 C C . PHE A 1 260 ? 13.595 -15.551 -18.724 1.00 90.00 260 PHE A C 1
ATOM 2067 O O . PHE A 1 260 ? 13.295 -16.434 -19.525 1.00 90.00 260 PHE A O 1
ATOM 2074 N N . ASP A 1 261 ? 13.458 -14.254 -18.996 1.00 80.81 261 ASP A N 1
ATOM 2075 C CA . ASP A 1 261 ? 12.959 -13.734 -20.272 1.00 80.81 261 ASP A CA 1
ATOM 2076 C C . ASP A 1 261 ? 13.898 -14.037 -21.456 1.00 80.81 261 ASP A C 1
ATOM 2078 O O . ASP A 1 261 ? 13.467 -13.995 -22.604 1.00 80.81 261 ASP A O 1
ATOM 2082 N N . GLU A 1 262 ? 15.169 -14.369 -21.203 1.00 83.00 262 GLU A N 1
ATOM 2083 C CA . GLU A 1 262 ? 16.154 -14.727 -22.234 1.00 83.00 262 GLU A CA 1
ATOM 2084 C C . GLU A 1 262 ? 16.086 -16.219 -22.622 1.00 83.00 262 GLU A C 1
ATOM 2086 O O . GLU A 1 262 ? 16.688 -16.637 -23.620 1.00 83.00 262 GLU A O 1
ATOM 2091 N N . ILE A 1 263 ? 15.349 -17.040 -21.859 1.00 82.50 263 ILE A N 1
ATOM 2092 C CA . ILE A 1 263 ? 15.143 -18.461 -22.157 1.00 82.50 263 ILE A CA 1
ATOM 2093 C C . ILE A 1 263 ? 14.141 -18.586 -23.309 1.00 82.50 263 ILE A C 1
ATOM 2095 O O . ILE A 1 263 ? 12.949 -18.324 -23.152 1.00 82.50 2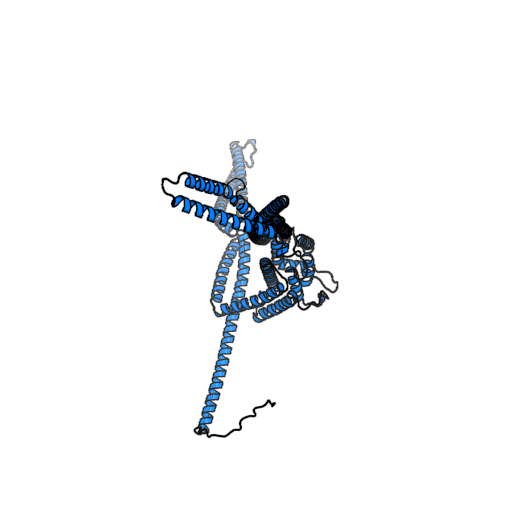63 ILE A O 1
ATOM 2099 N N . LYS A 1 264 ? 14.642 -19.027 -24.469 1.00 78.25 264 LYS A N 1
ATOM 2100 C CA . LYS A 1 264 ? 13.866 -19.112 -25.717 1.00 78.25 264 LYS A CA 1
ATOM 2101 C C . LYS A 1 264 ? 12.791 -20.193 -25.714 1.00 78.25 264 LYS A C 1
ATOM 2103 O O . LYS A 1 264 ? 11.764 -20.010 -26.357 1.00 78.25 264 LYS A O 1
ATOM 2108 N N . ASP A 1 265 ? 13.035 -21.330 -25.057 1.00 80.56 265 ASP A N 1
ATOM 2109 C CA . ASP A 1 265 ? 12.038 -22.399 -24.948 1.00 80.56 265 ASP A CA 1
ATOM 2110 C C . ASP A 1 265 ? 11.055 -22.065 -23.812 1.00 80.56 265 ASP A C 1
ATOM 2112 O O . ASP A 1 265 ? 11.450 -22.080 -22.643 1.00 80.56 265 ASP A O 1
ATOM 2116 N N . PRO A 1 266 ? 9.764 -21.807 -24.100 1.00 77.38 266 PRO A N 1
ATOM 2117 C CA . PRO A 1 266 ? 8.805 -21.419 -23.073 1.00 77.38 266 PRO A CA 1
ATOM 2118 C C . PRO A 1 266 ? 8.548 -22.520 -22.043 1.00 77.38 266 PRO A C 1
ATOM 2120 O O . PRO A 1 266 ? 8.208 -22.210 -20.904 1.00 77.38 266 PRO A O 1
ATOM 2123 N N . LYS A 1 267 ? 8.735 -23.801 -22.401 1.00 83.69 267 LYS A N 1
ATOM 2124 C CA . LYS A 1 267 ? 8.611 -24.908 -21.439 1.00 83.69 267 LYS A CA 1
ATOM 2125 C C . LYS A 1 267 ? 9.783 -24.922 -20.468 1.00 83.69 267 LYS A C 1
ATOM 2127 O O . LYS A 1 267 ? 9.565 -25.090 -19.272 1.00 83.69 267 LYS A O 1
ATOM 2132 N N . GLU A 1 268 ? 10.996 -24.711 -20.973 1.00 88.31 268 GLU A N 1
ATOM 2133 C CA . GLU A 1 268 ? 12.198 -24.579 -20.143 1.00 88.31 268 GLU A CA 1
ATOM 2134 C C . GLU A 1 268 ? 12.102 -23.339 -19.243 1.00 88.31 268 GLU A C 1
ATOM 2136 O O . GLU A 1 268 ? 12.373 -23.427 -18.046 1.00 88.31 268 GLU A O 1
ATOM 2141 N N . ARG A 1 269 ? 11.625 -22.210 -19.787 1.00 88.50 269 ARG A N 1
ATOM 2142 C CA . ARG A 1 269 ? 11.363 -20.971 -19.039 1.00 88.50 269 ARG A CA 1
ATOM 2143 C C . ARG A 1 269 ? 10.367 -21.202 -17.905 1.00 88.50 269 ARG A C 1
ATOM 2145 O O . ARG A 1 269 ? 10.664 -20.899 -16.752 1.00 88.50 269 ARG A O 1
ATOM 2152 N N . GLU A 1 270 ? 9.207 -21.785 -18.213 1.00 90.38 270 GLU A N 1
ATOM 2153 C CA . GLU A 1 270 ? 8.174 -22.103 -17.223 1.00 90.38 270 GLU A CA 1
ATOM 2154 C C . GLU A 1 270 ? 8.698 -23.064 -16.144 1.00 90.38 270 GLU A C 1
ATOM 2156 O O . GLU A 1 270 ? 8.428 -22.870 -14.957 1.00 90.38 270 GLU A O 1
ATOM 2161 N N . GLU A 1 271 ? 9.453 -24.098 -16.530 1.00 93.25 271 GLU A N 1
ATOM 2162 C CA . GLU A 1 271 ? 10.041 -25.062 -15.597 1.00 93.25 271 GLU A CA 1
ATOM 2163 C C . GLU A 1 271 ? 11.065 -24.400 -14.667 1.00 93.25 271 GLU A C 1
ATOM 2165 O O . GLU A 1 271 ? 10.980 -24.586 -13.449 1.00 93.25 271 GLU A O 1
ATOM 2170 N N . ALA A 1 272 ? 11.955 -23.564 -15.206 1.00 93.38 272 ALA A N 1
ATOM 2171 C CA . ALA A 1 272 ? 12.952 -22.827 -14.435 1.00 93.38 272 ALA A CA 1
ATOM 2172 C C . ALA A 1 272 ? 12.303 -21.842 -13.446 1.00 93.38 272 ALA A C 1
ATOM 2174 O O . ALA A 1 272 ? 12.638 -21.835 -12.257 1.00 93.38 272 ALA A O 1
ATOM 2175 N N . MET A 1 273 ? 11.312 -21.062 -13.895 1.00 94.62 273 MET A N 1
ATOM 2176 C CA . MET A 1 273 ? 10.547 -20.152 -13.032 1.00 94.62 273 MET A CA 1
ATOM 2177 C C . MET A 1 273 ? 9.795 -20.917 -11.939 1.00 94.62 273 MET A C 1
ATOM 2179 O O . MET A 1 273 ? 9.755 -20.492 -10.779 1.00 94.62 273 MET A O 1
ATOM 2183 N N . ARG A 1 274 ? 9.217 -22.074 -12.274 1.00 95.00 274 ARG A N 1
ATOM 2184 C CA . ARG A 1 274 ? 8.493 -22.929 -11.327 1.00 95.00 274 ARG A CA 1
ATOM 2185 C C . ARG A 1 274 ? 9.419 -23.551 -10.289 1.00 95.00 274 ARG A C 1
ATOM 2187 O O . ARG A 1 274 ? 9.033 -23.632 -9.122 1.00 95.00 274 ARG A O 1
ATOM 2194 N N . GLU A 1 275 ? 10.604 -24.016 -10.677 1.00 94.88 275 GLU A N 1
ATOM 2195 C CA . GLU A 1 275 ? 11.598 -24.537 -9.733 1.00 94.88 275 GLU A CA 1
ATOM 2196 C C . GLU A 1 275 ? 12.034 -23.439 -8.758 1.00 94.88 275 GLU A C 1
ATOM 2198 O O . GLU A 1 275 ? 11.959 -23.631 -7.539 1.00 94.88 275 GLU A O 1
ATOM 2203 N N . PHE A 1 276 ? 12.385 -22.266 -9.288 1.00 96.00 276 PHE A N 1
ATOM 2204 C CA . PHE A 1 276 ? 12.789 -21.113 -8.493 1.00 96.00 276 PHE A CA 1
ATOM 2205 C C . PHE A 1 276 ? 11.694 -20.675 -7.511 1.00 96.00 276 PHE A C 1
ATOM 2207 O O . PHE A 1 276 ? 11.919 -20.615 -6.301 1.00 96.00 276 PHE A O 1
ATOM 2214 N N . THR A 1 277 ? 10.479 -20.419 -8.001 1.00 95.50 277 THR A N 1
ATOM 2215 C CA . THR A 1 277 ? 9.368 -19.947 -7.157 1.00 95.50 277 THR A CA 1
ATOM 2216 C C . THR A 1 277 ? 8.975 -20.967 -6.093 1.00 95.50 277 THR A C 1
ATOM 2218 O O . THR A 1 277 ? 8.681 -20.573 -4.966 1.00 95.50 277 THR A O 1
ATOM 2221 N N . ARG A 1 278 ? 9.047 -22.276 -6.377 1.00 93.25 278 ARG A N 1
ATOM 2222 C CA . ARG A 1 278 ? 8.862 -23.328 -5.360 1.00 93.25 278 ARG A CA 1
ATOM 2223 C C . ARG A 1 278 ? 9.949 -23.295 -4.291 1.00 93.25 278 ARG A C 1
ATOM 2225 O O . ARG A 1 278 ? 9.620 -23.410 -3.109 1.00 93.25 278 ARG A O 1
ATOM 2232 N N . ALA A 1 279 ? 11.215 -23.135 -4.675 1.00 92.06 279 ALA A N 1
ATOM 2233 C CA . ALA A 1 279 ? 12.319 -23.042 -3.723 1.00 92.06 279 ALA A CA 1
ATOM 2234 C C . ALA A 1 279 ? 12.156 -21.817 -2.804 1.00 92.06 279 ALA A C 1
ATOM 2236 O O . ALA A 1 279 ? 12.207 -21.959 -1.579 1.00 92.06 279 ALA A O 1
ATOM 2237 N N . VAL A 1 280 ? 11.836 -20.650 -3.374 1.00 93.88 280 VAL A N 1
ATOM 2238 C CA . VAL A 1 280 ? 11.563 -19.408 -2.629 1.00 93.88 280 VAL A CA 1
ATOM 2239 C C . VAL A 1 280 ? 10.356 -19.578 -1.701 1.00 93.88 280 VAL A C 1
ATOM 2241 O O . VAL A 1 280 ? 10.451 -19.293 -0.503 1.00 93.88 280 VAL A O 1
ATOM 2244 N N . ALA A 1 281 ? 9.237 -20.096 -2.224 1.00 91.81 281 ALA A N 1
ATOM 2245 C CA . ALA A 1 281 ? 8.008 -20.336 -1.468 1.00 91.81 281 ALA A CA 1
ATOM 2246 C C . ALA A 1 281 ? 8.242 -21.263 -0.262 1.00 91.81 281 ALA A C 1
ATOM 2248 O O . ALA A 1 281 ? 7.748 -20.992 0.835 1.00 91.81 281 ALA A O 1
ATOM 2249 N N . SER A 1 282 ? 9.046 -22.319 -0.440 1.00 88.81 282 SER A N 1
ATOM 2250 C CA . SER A 1 282 ? 9.324 -23.304 0.614 1.00 88.81 282 SER A CA 1
ATOM 2251 C C . SER A 1 282 ? 9.961 -22.685 1.865 1.00 88.81 282 SER A C 1
ATOM 2253 O O . SER A 1 282 ? 9.624 -23.058 2.992 1.00 88.81 282 SER A O 1
ATOM 2255 N N . GLN A 1 283 ? 10.833 -21.689 1.682 1.00 88.00 283 GLN A N 1
ATOM 2256 C CA . GLN A 1 283 ? 11.523 -21.028 2.788 1.00 88.00 283 GLN A CA 1
ATOM 2257 C C . GLN A 1 283 ? 10.744 -19.825 3.327 1.00 88.00 283 GLN A C 1
ATOM 2259 O O . GLN A 1 283 ? 10.694 -19.620 4.546 1.00 88.00 283 GLN A O 1
ATOM 2264 N N . VAL A 1 284 ? 10.081 -19.056 2.454 1.00 86.81 284 VAL A N 1
ATOM 2265 C CA . VAL A 1 284 ? 9.340 -17.849 2.855 1.00 86.81 284 VAL A CA 1
ATOM 2266 C C . VAL A 1 284 ? 8.095 -18.171 3.700 1.00 86.81 284 VAL A C 1
ATOM 2268 O O . VAL A 1 284 ? 7.805 -17.466 4.677 1.00 86.81 284 VAL A O 1
ATOM 2271 N N . GLY A 1 285 ? 7.396 -19.267 3.373 1.00 74.62 285 GLY A N 1
ATOM 2272 C CA . GLY A 1 285 ? 6.207 -19.761 4.081 1.00 74.62 285 GLY A CA 1
ATOM 2273 C C . GLY A 1 285 ? 6.510 -20.349 5.456 1.00 74.62 285 GLY A C 1
ATOM 2274 O O . GLY A 1 285 ? 5.698 -20.241 6.371 1.00 74.62 285 GLY A O 1
ATOM 2275 N N . GLY A 1 286 ? 7.730 -20.861 5.639 1.00 65.69 286 GLY A N 1
ATOM 2276 C CA . GLY A 1 286 ? 8.144 -21.547 6.857 1.00 65.69 286 GLY A CA 1
ATOM 2277 C C . GLY A 1 286 ? 7.881 -23.045 6.792 1.00 65.69 286 GLY A C 1
ATOM 2278 O O . GLY A 1 286 ? 7.078 -23.561 7.565 1.00 65.69 286 GLY A O 1
ATOM 2279 N N . GLY A 1 287 ? 8.620 -23.756 5.930 1.00 52.72 287 GLY A N 1
ATOM 2280 C CA . GLY A 1 287 ? 8.918 -25.161 6.210 1.00 52.72 287 GLY A CA 1
ATOM 2281 C C . GLY A 1 287 ? 9.382 -25.307 7.665 1.00 52.72 287 GLY A C 1
ATOM 2282 O O . GLY A 1 287 ? 10.041 -24.398 8.173 1.00 52.72 287 GLY A O 1
ATOM 2283 N N . GLU A 1 288 ? 8.954 -26.394 8.325 1.00 45.78 288 GLU A N 1
ATOM 2284 C CA . GLU A 1 288 ? 9.183 -26.693 9.748 1.00 45.78 288 GLU A CA 1
ATOM 2285 C C . GLU A 1 288 ? 10.471 -26.069 10.276 1.00 45.78 288 GLU A C 1
ATOM 2287 O O . GLU A 1 288 ? 11.530 -26.286 9.685 1.00 45.78 288 GLU A O 1
ATOM 2292 N N . ASP A 1 289 ? 10.360 -25.345 11.395 1.00 46.16 289 ASP A N 1
ATOM 2293 C CA . ASP A 1 289 ? 11.452 -24.775 12.181 1.00 46.16 289 ASP A CA 1
ATOM 2294 C C . ASP A 1 289 ? 12.576 -25.798 12.441 1.00 46.16 289 ASP A C 1
ATOM 2296 O O . ASP A 1 289 ? 12.751 -26.345 13.529 1.00 46.16 289 ASP A O 1
ATOM 2300 N N . ARG A 1 290 ? 13.429 -26.016 11.449 1.00 42.72 290 ARG A N 1
ATOM 2301 C CA . ARG A 1 290 ? 14.854 -26.142 11.675 1.00 42.72 290 ARG A CA 1
ATOM 2302 C C . ARG A 1 290 ? 15.286 -24.694 11.747 1.00 42.72 290 ARG A C 1
ATOM 2304 O O . ARG A 1 290 ? 15.161 -23.974 10.765 1.00 42.72 290 ARG A O 1
ATOM 2311 N N . GLY A 1 291 ? 15.666 -24.243 12.939 1.00 44.06 291 GLY A N 1
ATOM 2312 C CA . GLY A 1 291 ? 16.104 -22.868 13.165 1.00 44.06 291 GLY A CA 1
ATOM 2313 C C . GLY A 1 291 ? 17.298 -22.465 12.276 1.00 44.06 291 GLY A C 1
ATOM 2314 O O . GLY A 1 291 ? 17.614 -23.142 11.302 1.00 44.06 291 GLY A O 1
ATOM 2315 N N . PRO A 1 292 ? 18.050 -21.410 12.624 1.00 44.91 292 PRO A N 1
ATOM 2316 C CA . PRO A 1 292 ? 19.262 -20.976 11.907 1.00 44.91 292 PRO A CA 1
ATOM 2317 C C . PRO A 1 292 ? 20.439 -21.984 11.944 1.00 44.91 292 PRO A C 1
ATOM 2319 O O . PRO A 1 292 ? 21.605 -21.600 11.943 1.00 44.91 292 PRO A O 1
ATOM 2322 N N . GLY A 1 293 ? 20.165 -23.287 12.001 1.00 48.62 293 GLY A N 1
ATOM 2323 C CA . GLY A 1 293 ? 21.125 -24.373 11.920 1.00 48.62 293 GLY A CA 1
ATOM 2324 C C . GLY A 1 293 ? 21.578 -24.602 10.484 1.00 48.62 293 GLY A C 1
ATOM 2325 O O . GLY A 1 293 ? 21.227 -25.611 9.882 1.00 48.62 293 GLY A O 1
ATOM 2326 N N . ASP A 1 294 ? 22.403 -23.671 10.009 1.00 62.34 294 ASP A N 1
ATOM 2327 C CA . ASP A 1 294 ? 23.304 -23.771 8.857 1.00 62.34 294 ASP A CA 1
ATOM 2328 C C . ASP A 1 294 ? 22.732 -23.353 7.481 1.00 62.34 294 ASP A C 1
ATOM 2330 O O . ASP A 1 294 ? 22.476 -24.203 6.622 1.00 62.34 294 ASP A O 1
ATOM 2334 N N . PRO A 1 295 ? 22.607 -22.030 7.215 1.00 67.06 295 PRO A N 1
ATOM 2335 C CA . PRO A 1 295 ? 22.353 -21.484 5.875 1.00 67.06 295 PRO A CA 1
ATOM 2336 C C . PRO A 1 295 ? 23.308 -22.021 4.795 1.00 67.06 295 PRO A C 1
ATOM 2338 O O . PRO A 1 295 ? 22.963 -21.997 3.619 1.00 67.06 295 PRO A O 1
ATOM 2341 N N . ALA A 1 296 ? 24.473 -22.564 5.175 1.00 68.12 296 ALA A N 1
ATOM 2342 C CA . ALA A 1 296 ? 25.418 -23.183 4.248 1.00 68.12 296 ALA A CA 1
ATOM 2343 C C . ALA A 1 296 ? 24.880 -24.447 3.553 1.00 68.12 296 ALA A C 1
ATOM 2345 O O . ALA A 1 296 ? 25.472 -24.902 2.576 1.00 68.12 296 ALA A O 1
ATOM 2346 N N . ARG A 1 297 ? 23.790 -25.043 4.056 1.00 74.44 297 ARG A N 1
ATOM 2347 C CA . ARG A 1 297 ? 23.181 -26.261 3.490 1.00 74.44 297 ARG A CA 1
ATOM 2348 C C . ARG A 1 297 ? 22.056 -25.987 2.499 1.00 74.44 297 ARG A C 1
ATOM 2350 O O . ARG A 1 297 ? 21.597 -26.926 1.853 1.00 74.44 297 ARG A O 1
ATOM 2357 N N . LEU A 1 298 ? 21.592 -24.745 2.423 1.00 80.25 298 LEU A N 1
ATOM 2358 C CA . LEU A 1 298 ? 20.497 -24.353 1.549 1.00 80.25 298 LEU A CA 1
ATOM 2359 C C . LEU A 1 298 ? 21.016 -24.035 0.152 1.00 80.25 298 LEU A C 1
ATOM 2361 O O . LEU A 1 298 ? 22.126 -23.525 -0.024 1.00 80.25 298 LEU A O 1
ATOM 2365 N N . LYS A 1 299 ? 20.193 -24.324 -0.854 1.00 86.25 299 LYS A N 1
ATOM 2366 C CA . LYS A 1 299 ? 20.454 -23.884 -2.223 1.00 86.25 299 LYS A CA 1
ATOM 2367 C C . LYS A 1 299 ? 20.305 -22.365 -2.320 1.00 86.25 299 LYS A C 1
ATOM 2369 O O . LYS A 1 299 ? 19.597 -21.742 -1.532 1.00 86.25 299 LYS A O 1
ATOM 2374 N N . LYS A 1 300 ? 20.917 -21.768 -3.346 1.00 86.69 300 LYS A N 1
ATOM 2375 C CA . LYS A 1 300 ? 20.852 -20.319 -3.594 1.00 86.69 300 LYS A CA 1
ATOM 2376 C C . LYS A 1 300 ? 19.409 -19.789 -3.598 1.00 86.69 300 LYS A C 1
ATOM 2378 O O . LYS A 1 300 ? 19.116 -18.809 -2.928 1.00 86.69 300 LYS A O 1
ATOM 2383 N N . ASP A 1 301 ? 18.497 -20.481 -4.271 1.00 91.25 301 ASP A N 1
ATOM 2384 C CA . ASP A 1 301 ? 17.101 -20.040 -4.422 1.00 91.25 301 ASP A CA 1
ATOM 2385 C C . ASP A 1 301 ? 16.298 -20.150 -3.115 1.00 91.25 301 ASP A C 1
ATOM 2387 O O . ASP A 1 301 ? 15.394 -19.364 -2.844 1.00 91.25 301 ASP A O 1
ATOM 2391 N N . GLU A 1 302 ? 16.678 -21.083 -2.244 1.00 89.50 302 GLU A N 1
ATOM 2392 C CA . GLU A 1 302 ? 16.123 -21.191 -0.894 1.00 89.50 302 GLU A CA 1
ATOM 2393 C C . GLU A 1 302 ? 16.604 -20.026 -0.012 1.00 89.50 302 GLU A C 1
ATOM 2395 O O . GLU A 1 302 ? 15.828 -19.461 0.762 1.00 89.50 302 GLU A O 1
ATOM 2400 N N . LEU A 1 303 ? 17.864 -19.603 -0.170 1.00 88.56 303 LEU A N 1
ATOM 2401 C CA . LEU A 1 303 ? 18.415 -18.429 0.517 1.00 88.56 303 LEU A CA 1
ATOM 2402 C C . LEU A 1 303 ? 17.719 -17.129 0.085 1.00 88.56 303 LEU A C 1
ATOM 2404 O O . LEU A 1 303 ? 17.461 -16.273 0.933 1.00 88.56 303 LEU A O 1
ATOM 2408 N N . VAL A 1 304 ? 17.332 -17.018 -1.190 1.00 93.69 304 VAL A N 1
ATOM 2409 C CA . VAL A 1 304 ? 16.470 -15.932 -1.694 1.00 93.69 304 VAL A CA 1
ATOM 2410 C C . VAL A 1 304 ? 15.117 -15.924 -0.969 1.00 93.69 304 VAL A C 1
ATOM 2412 O O . VAL A 1 304 ? 14.648 -14.872 -0.533 1.00 93.69 304 VAL A O 1
ATOM 2415 N N . GLY A 1 305 ? 14.517 -17.095 -0.729 1.00 91.81 305 GLY A N 1
ATOM 2416 C CA . GLY A 1 305 ? 13.299 -17.216 0.083 1.00 91.81 305 GLY A CA 1
ATOM 2417 C C . GLY A 1 305 ? 13.465 -16.744 1.533 1.00 91.81 305 GLY A C 1
ATOM 2418 O O . GLY A 1 305 ? 12.559 -16.112 2.081 1.00 91.81 305 GLY A O 1
ATOM 2419 N N . ILE A 1 306 ? 14.629 -16.975 2.151 1.00 88.12 306 ILE A N 1
ATOM 2420 C CA . ILE A 1 306 ? 14.947 -16.451 3.493 1.00 88.12 306 ILE A CA 1
ATOM 2421 C C . ILE A 1 306 ? 15.101 -14.927 3.474 1.00 88.12 306 ILE A C 1
ATOM 2423 O O . ILE A 1 306 ? 14.573 -14.255 4.366 1.00 88.12 306 ILE A O 1
ATOM 2427 N N . LEU A 1 307 ? 15.782 -14.372 2.468 1.00 92.06 307 LEU A N 1
ATOM 2428 C CA . LEU A 1 307 ? 15.883 -12.924 2.287 1.00 92.06 307 LEU A CA 1
ATOM 2429 C C . LEU A 1 307 ? 14.489 -12.299 2.158 1.00 92.06 307 LEU A C 1
ATOM 2431 O O . LEU A 1 307 ? 14.157 -11.385 2.915 1.00 92.06 307 LEU A O 1
ATOM 2435 N N . LEU A 1 308 ? 13.640 -12.839 1.281 1.00 93.50 308 LEU A N 1
ATOM 2436 C CA . LEU A 1 308 ? 12.277 -12.348 1.093 1.00 93.50 308 LEU A CA 1
ATOM 2437 C C . LEU A 1 308 ? 11.457 -12.429 2.389 1.00 93.50 308 LEU A C 1
ATOM 2439 O O . LEU A 1 308 ? 10.745 -11.487 2.737 1.00 93.50 308 LEU A O 1
ATOM 2443 N N . LYS A 1 309 ? 11.611 -13.512 3.162 1.00 88.75 309 LYS A N 1
ATOM 2444 C CA . LYS A 1 309 ? 10.975 -13.680 4.481 1.00 88.75 309 LYS A CA 1
ATOM 2445 C C . LYS A 1 309 ? 11.367 -12.555 5.439 1.00 88.75 309 LYS A C 1
ATOM 2447 O O . LYS A 1 309 ? 10.556 -12.131 6.267 1.00 88.75 309 LYS A O 1
ATOM 2452 N N . ASN A 1 310 ? 12.601 -12.070 5.341 1.00 88.50 310 ASN A N 1
ATOM 2453 C CA . ASN A 1 310 ? 13.077 -10.945 6.129 1.00 88.50 310 ASN A CA 1
ATOM 2454 C C . ASN A 1 310 ? 12.545 -9.604 5.631 1.00 88.50 310 ASN A C 1
ATOM 2456 O O . ASN A 1 310 ? 12.081 -8.810 6.445 1.00 88.50 310 ASN A O 1
ATOM 2460 N N . LEU A 1 311 ? 12.538 -9.386 4.314 1.00 91.31 311 LEU A N 1
ATOM 2461 C CA . LEU A 1 311 ? 12.006 -8.168 3.695 1.00 91.31 311 LEU A CA 1
ATOM 2462 C C . LEU A 1 311 ? 10.526 -7.950 4.025 1.00 91.31 311 LEU A C 1
ATOM 2464 O O . LEU A 1 311 ? 10.107 -6.816 4.229 1.00 91.31 311 LEU A O 1
ATOM 2468 N N . VAL A 1 312 ? 9.743 -9.026 4.178 1.00 89.75 312 VAL A N 1
ATOM 2469 C CA . VAL A 1 312 ? 8.349 -8.927 4.648 1.00 89.75 312 VAL A CA 1
ATOM 2470 C C . VAL A 1 312 ? 8.211 -8.911 6.177 1.00 89.75 312 VAL A C 1
ATOM 2472 O O . VAL A 1 312 ? 7.101 -8.851 6.709 1.00 89.75 312 VAL A O 1
ATOM 2475 N N . GLY A 1 313 ? 9.313 -8.976 6.925 1.00 81.69 313 GLY A N 1
ATOM 2476 C CA . GLY A 1 313 ? 9.343 -8.807 8.379 1.00 81.69 313 GLY A CA 1
ATOM 2477 C C . GLY A 1 313 ? 8.927 -10.036 9.182 1.00 81.69 313 GLY A C 1
ATOM 2478 O O . GLY A 1 313 ? 8.582 -9.900 10.355 1.00 81.69 313 GLY A O 1
ATOM 2479 N N . LYS A 1 314 ? 8.952 -11.241 8.596 1.00 80.69 314 LYS A N 1
ATOM 2480 C CA . LYS A 1 314 ? 8.615 -12.499 9.289 1.00 80.69 314 LYS A CA 1
ATOM 2481 C C . LYS A 1 314 ? 9.745 -13.021 10.166 1.00 80.69 314 LYS A C 1
ATOM 2483 O O . LYS A 1 314 ? 9.499 -13.438 11.296 1.00 80.69 314 LYS A O 1
ATOM 2488 N N . TYR A 1 315 ? 10.977 -12.984 9.668 1.00 72.69 315 TYR A N 1
ATOM 2489 C CA . TYR A 1 315 ? 12.120 -13.622 10.326 1.00 72.69 315 TYR A CA 1
ATOM 2490 C C . TYR A 1 315 ? 12.896 -12.670 11.250 1.00 72.69 315 TYR A C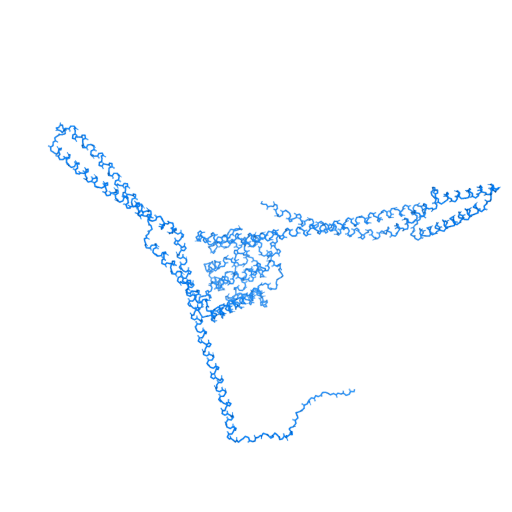 1
ATOM 2492 O O . TYR A 1 315 ? 13.015 -12.948 12.441 1.00 72.69 315 TYR A O 1
ATOM 2500 N N . SER A 1 316 ? 13.349 -11.526 10.736 1.00 73.50 316 SER A N 1
ATOM 2501 C CA . SER A 1 316 ? 14.131 -10.522 11.467 1.00 73.50 316 SER A CA 1
ATOM 2502 C C . SER A 1 316 ? 13.770 -9.096 11.010 1.00 73.50 316 SER A C 1
ATOM 2504 O O . SER A 1 316 ? 12.729 -8.881 10.385 1.00 73.50 316 SER A O 1
ATOM 2506 N N . ASP A 1 317 ? 14.569 -8.108 11.414 1.00 83.19 317 ASP A N 1
ATOM 2507 C CA . ASP A 1 317 ? 14.397 -6.689 11.091 1.00 83.19 317 ASP A CA 1
ATOM 2508 C C . ASP A 1 317 ? 15.302 -6.207 9.945 1.00 83.19 317 ASP A C 1
ATOM 2510 O O . ASP A 1 317 ? 16.139 -6.957 9.432 1.00 83.19 317 ASP A O 1
ATOM 2514 N N . MET A 1 318 ? 15.129 -4.942 9.540 1.00 84.44 318 MET A N 1
ATOM 2515 C CA . MET A 1 318 ? 15.886 -4.373 8.421 1.00 84.44 318 MET A CA 1
ATOM 2516 C C . MET A 1 318 ? 17.402 -4.359 8.630 1.00 84.44 318 MET A C 1
ATOM 2518 O O . MET A 1 318 ? 18.125 -4.481 7.644 1.00 84.44 318 MET A O 1
ATOM 2522 N N . ALA A 1 319 ? 17.897 -4.278 9.869 1.00 82.88 319 ALA A N 1
ATOM 2523 C CA . ALA A 1 319 ? 19.335 -4.235 10.129 1.00 82.88 319 ALA A CA 1
ATOM 2524 C C . ALA A 1 319 ? 20.021 -5.561 9.758 1.00 82.88 319 ALA A C 1
ATOM 2526 O O . ALA A 1 319 ? 21.143 -5.549 9.265 1.00 82.88 319 ALA A O 1
ATOM 2527 N N . TYR A 1 320 ? 19.331 -6.693 9.928 1.00 83.06 320 TYR A N 1
ATOM 2528 C CA . TYR A 1 320 ? 19.836 -8.020 9.547 1.00 83.06 320 TYR A CA 1
ATOM 2529 C C . TYR A 1 320 ? 19.671 -8.344 8.055 1.00 83.06 320 TYR A C 1
ATOM 2531 O O . TYR A 1 320 ? 20.156 -9.375 7.595 1.00 83.06 320 TYR A O 1
ATOM 2539 N N . THR A 1 321 ? 18.986 -7.493 7.284 1.00 87.31 321 THR A N 1
ATOM 2540 C CA . THR A 1 321 ? 18.760 -7.736 5.848 1.00 87.31 321 THR A CA 1
ATOM 2541 C C . THR A 1 321 ? 20.062 -7.722 5.060 1.00 87.31 321 THR A C 1
ATOM 2543 O O . THR A 1 321 ? 20.180 -8.467 4.095 1.00 87.31 321 THR A O 1
ATOM 2546 N N . GLU A 1 322 ? 21.049 -6.927 5.481 1.00 87.06 322 GLU A N 1
ATOM 2547 C CA . GLU A 1 322 ? 22.368 -6.906 4.846 1.00 87.06 322 GLU A CA 1
ATOM 2548 C C . GLU A 1 322 ? 22.993 -8.304 4.814 1.00 87.06 322 GLU A C 1
ATOM 2550 O O . GLU A 1 322 ? 23.284 -8.799 3.731 1.00 87.06 322 GLU A O 1
ATOM 2555 N N . ASP A 1 323 ? 23.109 -8.977 5.963 1.00 85.44 323 ASP A N 1
ATOM 2556 C CA . ASP A 1 323 ? 23.678 -10.329 6.052 1.00 85.44 323 ASP A CA 1
ATOM 2557 C C . ASP A 1 323 ? 22.966 -11.316 5.113 1.00 85.44 323 ASP A C 1
ATOM 2559 O O . ASP A 1 323 ? 23.588 -12.212 4.541 1.00 85.44 323 ASP A O 1
ATOM 2563 N N . LEU A 1 324 ? 21.651 -11.159 4.943 1.00 88.31 324 LEU A N 1
ATOM 2564 C CA . LEU A 1 324 ? 20.851 -12.012 4.068 1.00 88.31 324 LEU A CA 1
ATOM 2565 C C . LEU A 1 324 ? 21.048 -11.678 2.586 1.00 88.31 324 LEU A C 1
ATOM 2567 O O . LEU A 1 324 ? 21.060 -12.599 1.774 1.00 88.31 324 LEU A O 1
ATOM 2571 N N . LEU A 1 325 ? 21.268 -10.409 2.233 1.00 90.38 325 LEU A N 1
ATOM 2572 C CA . LEU A 1 325 ? 21.681 -9.998 0.886 1.00 90.38 325 LEU A CA 1
ATOM 2573 C C . LEU A 1 325 ? 23.075 -10.553 0.555 1.00 90.38 325 LEU A C 1
ATOM 2575 O O . LEU A 1 325 ? 23.306 -11.045 -0.552 1.00 90.38 325 LEU A O 1
ATOM 2579 N N . GLU A 1 326 ? 24.000 -10.551 1.520 1.00 88.38 326 GLU A N 1
ATOM 2580 C CA . GLU A 1 326 ? 25.327 -11.148 1.343 1.00 88.38 326 GLU A CA 1
ATOM 2581 C C . GLU A 1 326 ? 25.251 -12.658 1.063 1.00 88.38 326 GLU A C 1
ATOM 2583 O O . GLU A 1 326 ? 25.994 -13.182 0.230 1.00 88.38 326 GLU A O 1
ATOM 2588 N N . ILE A 1 327 ? 24.351 -13.360 1.755 1.00 86.44 327 ILE A N 1
ATOM 2589 C CA . ILE A 1 327 ? 24.158 -14.804 1.601 1.00 86.44 327 ILE A CA 1
ATOM 2590 C C . ILE A 1 327 ? 23.417 -15.127 0.294 1.00 86.44 327 ILE A C 1
ATOM 2592 O O . ILE A 1 327 ? 23.880 -15.974 -0.468 1.00 86.44 327 ILE A O 1
ATOM 2596 N N . ALA A 1 328 ? 22.302 -14.449 0.003 1.00 89.19 328 ALA A N 1
ATOM 2597 C CA . ALA A 1 328 ? 21.473 -14.711 -1.179 1.00 89.19 328 ALA A CA 1
ATOM 2598 C C . ALA A 1 328 ? 22.203 -14.398 -2.499 1.00 89.19 328 ALA A C 1
ATOM 2600 O O . ALA A 1 328 ? 22.091 -15.150 -3.470 1.00 89.19 328 ALA A O 1
ATOM 2601 N N . SER A 1 329 ? 23.041 -13.355 -2.513 1.00 89.38 329 SER A N 1
ATOM 2602 C CA . SER A 1 329 ? 23.899 -13.035 -3.665 1.00 89.38 329 SER A CA 1
ATOM 2603 C C . SER A 1 329 ? 24.966 -14.102 -3.949 1.00 89.38 329 SER A C 1
ATOM 2605 O O . SER A 1 329 ? 25.515 -14.152 -5.050 1.00 89.38 329 SER A O 1
ATOM 2607 N N . GLY A 1 330 ? 25.286 -14.961 -2.971 1.00 82.62 330 GLY A N 1
ATOM 2608 C CA . GLY A 1 330 ? 26.442 -15.860 -3.011 1.00 82.62 330 GLY A CA 1
ATOM 2609 C C . GLY A 1 330 ? 27.784 -15.148 -2.788 1.00 82.62 330 GLY A C 1
ATOM 2610 O O . GLY A 1 330 ? 28.839 -15.766 -2.942 1.00 82.62 330 GLY A O 1
ATOM 2611 N N . GLY A 1 331 ? 27.765 -13.857 -2.431 1.00 78.25 331 GLY A N 1
ATOM 2612 C CA . GLY A 1 331 ? 28.963 -13.063 -2.149 1.00 78.25 331 GLY A CA 1
ATOM 2613 C C . GLY A 1 331 ? 29.622 -13.408 -0.810 1.00 78.25 331 GLY A C 1
ATOM 2614 O O . GLY A 1 331 ? 30.835 -13.233 -0.658 1.00 78.25 331 GLY A O 1
ATOM 2615 N N . ARG A 1 332 ? 28.851 -13.940 0.146 1.00 77.88 332 ARG A N 1
ATOM 2616 C CA . ARG A 1 332 ? 29.360 -14.517 1.394 1.00 77.88 332 ARG A CA 1
ATOM 2617 C C . ARG A 1 332 ? 29.637 -16.001 1.216 1.00 77.88 332 ARG A C 1
ATOM 2619 O O . ARG A 1 332 ? 28.729 -16.790 0.964 1.00 77.88 332 ARG A O 1
ATOM 2626 N N . LYS A 1 333 ? 30.893 -16.395 1.412 1.00 71.00 333 LYS A N 1
ATOM 2627 C CA . LYS A 1 333 ? 31.288 -17.802 1.386 1.00 71.00 333 LYS A CA 1
ATOM 2628 C C . LYS A 1 333 ? 31.333 -18.379 2.798 1.00 71.00 333 LYS A C 1
ATOM 2630 O O . LYS A 1 333 ? 31.881 -17.775 3.718 1.00 71.00 333 LYS A O 1
ATOM 2635 N N . PHE A 1 334 ? 30.768 -19.571 2.965 1.00 71.31 334 PHE A N 1
ATOM 2636 C CA . PHE A 1 334 ? 30.732 -20.286 4.248 1.00 71.31 334 PHE A CA 1
ATOM 2637 C C . PHE A 1 334 ? 32.047 -21.008 4.586 1.00 71.31 334 PHE A C 1
ATOM 2639 O O . PHE A 1 334 ? 32.220 -21.487 5.702 1.00 71.31 334 PHE A O 1
ATOM 2646 N N . ASP A 1 335 ? 32.987 -21.058 3.640 1.00 71.81 335 ASP A N 1
ATOM 2647 C CA . ASP A 1 335 ? 34.316 -21.662 3.787 1.00 71.81 335 ASP A CA 1
ATOM 2648 C C . ASP A 1 335 ? 35.351 -20.736 4.460 1.00 71.81 335 ASP A C 1
ATOM 2650 O O . ASP A 1 335 ? 36.514 -21.110 4.605 1.00 71.81 335 ASP A O 1
ATOM 2654 N N . GLY A 1 336 ? 34.941 -19.531 4.877 1.00 65.06 336 GLY A N 1
ATOM 2655 C CA . GLY A 1 336 ? 35.807 -18.542 5.526 1.00 65.06 336 GLY A CA 1
ATOM 2656 C C . GLY A 1 336 ? 36.663 -17.719 4.559 1.00 65.06 336 GLY A C 1
ATOM 2657 O O . GLY A 1 336 ? 37.493 -16.928 5.010 1.00 65.06 336 GLY A O 1
ATOM 2658 N N . SER A 1 337 ? 36.480 -17.882 3.246 1.00 72.75 337 SER A N 1
ATOM 2659 C CA . SER A 1 337 ? 37.138 -17.035 2.250 1.00 72.75 337 SER A CA 1
ATOM 2660 C C . SER A 1 337 ? 36.596 -15.593 2.266 1.00 72.75 337 SER A C 1
ATOM 2662 O O . SER A 1 337 ? 35.475 -15.352 2.729 1.00 72.75 337 SER A O 1
ATOM 2664 N N . PRO A 1 338 ? 37.389 -14.607 1.794 1.00 70.69 338 PRO A N 1
ATOM 2665 C CA . PRO A 1 338 ? 36.986 -13.206 1.819 1.00 70.69 338 PRO A CA 1
ATOM 2666 C C . PRO A 1 338 ? 35.685 -12.963 1.053 1.00 70.69 338 PRO A C 1
ATOM 2668 O O . PRO A 1 338 ? 35.505 -13.444 -0.067 1.00 70.69 338 PRO A O 1
ATOM 2671 N N . GLN A 1 339 ? 34.799 -12.175 1.658 1.00 78.44 339 GLN A N 1
ATOM 2672 C CA . GLN A 1 339 ? 33.549 -11.742 1.049 1.00 78.44 339 GLN A CA 1
ATOM 2673 C C . GLN A 1 339 ? 33.809 -10.944 -0.234 1.00 78.44 339 GLN A C 1
ATOM 2675 O O . GLN A 1 339 ? 34.686 -10.078 -0.274 1.00 78.44 339 GLN A O 1
ATOM 2680 N N . ASN A 1 340 ? 33.000 -11.191 -1.264 1.00 86.31 340 ASN A N 1
ATOM 2681 C CA . ASN A 1 340 ? 33.021 -10.391 -2.481 1.00 86.31 340 ASN A CA 1
ATOM 2682 C C . ASN A 1 340 ? 31.966 -9.273 -2.412 1.00 86.31 340 ASN A C 1
ATOM 2684 O O . ASN A 1 340 ? 30.818 -9.463 -2.810 1.00 86.31 340 ASN A O 1
ATOM 2688 N N . ASN A 1 341 ? 32.365 -8.102 -1.908 1.00 88.00 341 ASN A N 1
ATOM 2689 C CA . ASN A 1 341 ? 31.472 -6.944 -1.767 1.00 88.00 341 ASN A CA 1
ATOM 2690 C C . ASN A 1 341 ? 30.921 -6.433 -3.107 1.00 88.00 341 ASN A C 1
ATOM 2692 O O . ASN A 1 341 ? 29.850 -5.837 -3.119 1.00 88.00 341 ASN A O 1
ATOM 2696 N N . GLU A 1 342 ? 31.617 -6.663 -4.221 1.00 88.12 342 GLU A N 1
ATOM 2697 C CA . GLU A 1 342 ? 31.147 -6.262 -5.550 1.00 88.12 342 GLU A CA 1
ATOM 2698 C C . GLU A 1 342 ? 29.958 -7.121 -5.996 1.00 88.12 342 GLU A C 1
ATOM 2700 O O . GLU A 1 342 ? 28.947 -6.589 -6.445 1.00 88.12 342 GLU A O 1
ATOM 2705 N N . VAL A 1 343 ? 30.025 -8.440 -5.773 1.00 89.88 343 VAL A N 1
ATOM 2706 C CA . VAL A 1 343 ? 28.904 -9.362 -6.040 1.00 89.88 343 VAL A CA 1
ATOM 2707 C C . VAL A 1 343 ? 27.686 -9.001 -5.193 1.00 89.88 343 VAL A C 1
ATOM 2709 O O . VAL A 1 343 ? 26.575 -8.938 -5.717 1.00 89.88 343 VAL A O 1
ATOM 2712 N N . VAL A 1 344 ? 27.889 -8.709 -3.903 1.00 90.62 344 VAL A N 1
ATOM 2713 C CA . VAL A 1 344 ? 26.795 -8.262 -3.026 1.00 90.62 344 VAL A CA 1
ATOM 2714 C C . VAL A 1 344 ? 26.230 -6.926 -3.508 1.00 90.62 344 VAL A C 1
ATOM 2716 O O . VAL A 1 344 ? 25.018 -6.784 -3.622 1.00 90.62 344 VAL A O 1
ATOM 2719 N N . GLY A 1 345 ? 27.089 -5.957 -3.836 1.00 90.75 345 GLY A N 1
ATOM 2720 C CA . GLY A 1 345 ? 26.660 -4.644 -4.312 1.00 90.75 345 GLY A CA 1
ATOM 2721 C C . GLY A 1 345 ? 25.863 -4.707 -5.609 1.00 90.75 345 GLY A C 1
ATOM 2722 O O . GLY A 1 345 ? 24.831 -4.050 -5.706 1.00 90.75 345 GLY A O 1
ATOM 2723 N N . ASN A 1 346 ? 26.271 -5.541 -6.566 1.00 91.50 346 ASN A N 1
ATOM 2724 C CA . ASN A 1 346 ? 25.524 -5.754 -7.808 1.00 91.50 346 ASN A CA 1
ATOM 2725 C C . ASN A 1 346 ? 24.150 -6.378 -7.547 1.00 91.50 346 ASN A C 1
ATOM 2727 O O . ASN A 1 346 ? 23.160 -5.913 -8.105 1.00 91.50 346 ASN A O 1
ATOM 2731 N N . TYR A 1 347 ? 24.069 -7.358 -6.646 1.00 93.31 347 TYR A N 1
ATOM 2732 C CA . TYR A 1 347 ? 22.790 -7.949 -6.258 1.00 93.31 347 TYR A CA 1
ATOM 2733 C C . TYR A 1 347 ? 21.874 -6.929 -5.561 1.00 93.31 347 TYR A C 1
ATOM 2735 O O . TYR A 1 347 ? 20.697 -6.825 -5.883 1.00 93.31 347 TYR A O 1
ATOM 2743 N N . ILE A 1 348 ? 22.411 -6.083 -4.673 1.00 92.62 348 ILE A N 1
ATOM 2744 C CA . ILE A 1 348 ? 21.628 -4.994 -4.066 1.00 92.62 348 ILE A CA 1
ATOM 2745 C C . ILE A 1 348 ? 21.136 -4.012 -5.138 1.00 92.62 348 ILE A C 1
ATOM 2747 O O . ILE A 1 348 ? 19.986 -3.587 -5.065 1.00 92.62 348 ILE A O 1
ATOM 2751 N N . ARG A 1 349 ? 21.963 -3.672 -6.141 1.00 90.44 349 ARG A N 1
ATOM 2752 C CA . ARG A 1 349 ? 21.568 -2.793 -7.260 1.00 90.44 349 ARG A CA 1
ATOM 2753 C C . ARG A 1 349 ? 20.393 -3.354 -8.052 1.00 90.44 349 ARG A C 1
ATOM 2755 O O . ARG A 1 349 ? 19.477 -2.596 -8.353 1.00 90.44 349 ARG A O 1
ATOM 2762 N N . GLN A 1 350 ? 20.405 -4.658 -8.330 1.00 91.88 350 GLN A N 1
ATOM 2763 C CA . GLN A 1 350 ? 19.300 -5.359 -8.994 1.00 91.88 350 GLN A CA 1
ATOM 2764 C C . GLN A 1 350 ? 17.996 -5.287 -8.184 1.00 91.88 350 GLN A C 1
ATOM 2766 O O . GLN A 1 350 ? 16.922 -5.298 -8.770 1.00 91.88 350 GLN A O 1
ATOM 2771 N N . HIS A 1 351 ? 18.086 -5.121 -6.859 1.00 94.38 351 HIS A N 1
ATOM 2772 C CA . HIS A 1 351 ? 16.937 -5.080 -5.948 1.00 94.38 351 HIS A CA 1
ATOM 2773 C C . HIS A 1 351 ? 16.614 -3.701 -5.353 1.00 94.38 351 HIS A C 1
ATOM 2775 O O . HIS A 1 351 ? 15.900 -3.586 -4.346 1.00 94.38 351 HIS A O 1
ATOM 2781 N N . LEU A 1 352 ? 17.139 -2.619 -5.941 1.00 91.56 352 LEU A N 1
ATOM 2782 C CA . LEU A 1 352 ? 16.914 -1.271 -5.415 1.00 91.56 352 LEU A CA 1
ATOM 2783 C C . LEU A 1 352 ? 15.450 -0.841 -5.486 1.00 91.56 352 LEU A C 1
ATOM 2785 O O . LEU A 1 352 ? 15.026 -0.084 -4.615 1.00 91.56 352 LEU A O 1
ATOM 2789 N N . GLY A 1 353 ? 14.673 -1.303 -6.467 1.00 92.25 353 GLY A N 1
ATOM 2790 C CA . GLY A 1 353 ? 13.254 -0.971 -6.578 1.00 92.25 353 GLY A CA 1
ATOM 2791 C C . GLY A 1 353 ? 12.467 -1.490 -5.375 1.00 92.25 353 GLY A C 1
ATOM 2792 O O . GLY A 1 353 ? 11.767 -0.721 -4.712 1.00 92.25 353 GLY A O 1
ATOM 2793 N N . THR A 1 354 ? 12.651 -2.760 -5.015 1.00 95.25 354 THR A N 1
ATOM 2794 C CA . THR A 1 354 ? 12.050 -3.375 -3.823 1.00 95.25 354 THR A CA 1
ATOM 2795 C C . THR A 1 354 ? 12.505 -2.690 -2.537 1.00 95.25 354 THR A C 1
ATOM 2797 O O . THR A 1 354 ? 11.671 -2.321 -1.702 1.00 95.25 354 THR A O 1
ATOM 2800 N N . ILE A 1 355 ? 13.816 -2.488 -2.369 1.00 93.38 355 ILE A N 1
ATOM 2801 C CA . ILE A 1 355 ? 14.381 -1.878 -1.156 1.00 93.38 355 ILE A CA 1
ATOM 2802 C C . ILE A 1 355 ? 13.864 -0.444 -0.992 1.00 93.38 355 ILE A C 1
ATOM 2804 O O . ILE A 1 355 ? 13.397 -0.078 0.089 1.00 93.38 355 ILE A O 1
ATOM 2808 N N . ASN A 1 356 ? 13.882 0.359 -2.059 1.00 93.06 356 ASN A N 1
ATOM 2809 C CA . ASN A 1 356 ? 13.407 1.741 -2.032 1.00 93.06 356 ASN A CA 1
ATOM 2810 C C . ASN A 1 356 ? 11.883 1.837 -1.885 1.00 93.06 356 ASN A C 1
ATOM 2812 O O . ASN A 1 356 ? 11.404 2.753 -1.218 1.00 93.06 356 ASN A O 1
ATOM 2816 N N . TYR A 1 357 ? 11.111 0.895 -2.431 1.00 93.88 357 TYR A N 1
ATOM 2817 C CA . TYR A 1 357 ? 9.664 0.830 -2.210 1.00 93.88 357 TYR A CA 1
ATOM 2818 C C . TYR A 1 357 ? 9.334 0.572 -0.733 1.00 93.88 357 TYR A C 1
ATOM 2820 O O . TYR A 1 357 ? 8.532 1.290 -0.130 1.00 93.88 357 TYR A O 1
ATOM 2828 N N . LEU A 1 358 ? 9.993 -0.408 -0.109 1.00 92.06 358 LEU A N 1
ATOM 2829 C CA . LEU A 1 358 ? 9.821 -0.703 1.315 1.00 92.06 358 LEU A CA 1
ATOM 2830 C C . LEU A 1 358 ? 10.259 0.479 2.193 1.00 92.06 358 LEU A C 1
ATOM 2832 O O . LEU A 1 358 ? 9.582 0.839 3.158 1.00 92.06 358 LEU A O 1
ATOM 2836 N N . ARG A 1 359 ? 11.356 1.134 1.808 1.00 90.12 359 ARG A N 1
ATOM 2837 C CA . ARG A 1 359 ? 11.870 2.352 2.435 1.00 90.12 359 ARG A CA 1
ATOM 2838 C C . ARG A 1 359 ? 10.870 3.509 2.358 1.00 90.12 359 ARG A C 1
ATOM 2840 O O . ARG A 1 359 ? 10.601 4.143 3.376 1.00 90.12 359 ARG A O 1
ATOM 2847 N N . ALA A 1 360 ? 10.284 3.755 1.187 1.00 91.25 360 ALA A N 1
ATOM 2848 C CA . ALA A 1 360 ? 9.284 4.802 0.984 1.00 91.25 360 ALA A CA 1
ATOM 2849 C C . ALA A 1 360 ? 8.059 4.585 1.882 1.00 91.25 360 ALA A C 1
ATOM 2851 O O . ALA A 1 360 ? 7.604 5.513 2.545 1.00 91.25 360 ALA A O 1
ATOM 2852 N N . ASN A 1 361 ? 7.572 3.346 1.978 1.00 91.19 361 ASN A N 1
ATOM 2853 C CA . ASN A 1 361 ? 6.471 3.003 2.879 1.00 91.19 361 ASN A CA 1
ATOM 2854 C C . ASN A 1 361 ? 6.842 3.222 4.352 1.00 91.19 361 ASN A C 1
ATOM 2856 O O . ASN A 1 361 ? 6.043 3.741 5.129 1.00 91.19 361 ASN A O 1
ATOM 2860 N N . SER A 1 362 ? 8.070 2.872 4.728 1.00 89.31 362 SER A N 1
ATOM 2861 C CA . SER A 1 362 ? 8.561 3.021 6.094 1.00 89.31 362 SER A CA 1
ATOM 2862 C C . SER A 1 362 ? 8.684 4.469 6.561 1.00 89.31 362 SER A C 1
ATOM 2864 O O . SER A 1 362 ? 8.373 4.746 7.717 1.00 89.31 362 SER A O 1
ATOM 2866 N N . PHE A 1 363 ? 9.158 5.371 5.698 1.00 87.75 363 PHE A N 1
ATOM 2867 C CA . PHE A 1 363 ? 9.297 6.796 6.022 1.00 87.75 363 PHE A CA 1
ATOM 2868 C C . PHE A 1 363 ? 8.024 7.599 5.747 1.00 87.75 363 PHE A C 1
ATOM 2870 O O . PHE A 1 363 ? 7.807 8.649 6.355 1.00 87.75 363 PHE A O 1
ATOM 2877 N N . GLY A 1 364 ? 7.184 7.122 4.829 1.00 87.62 364 GLY A N 1
ATOM 2878 C CA . GLY A 1 364 ? 5.907 7.742 4.511 1.00 87.62 364 GLY A CA 1
ATOM 2879 C C . GLY A 1 364 ? 4.866 7.557 5.615 1.00 87.62 364 GLY A C 1
ATOM 2880 O O . GLY A 1 364 ? 4.095 8.481 5.856 1.00 87.62 364 GLY A O 1
ATOM 2881 N N . LEU A 1 365 ? 4.883 6.418 6.318 1.00 88.44 365 LEU A N 1
ATOM 2882 C CA . LEU A 1 365 ? 4.032 6.159 7.482 1.00 88.44 365 LEU A CA 1
ATOM 2883 C C . LEU A 1 365 ? 4.625 6.782 8.749 1.00 88.44 365 LEU A C 1
ATOM 2885 O O . LEU A 1 365 ? 5.691 6.370 9.207 1.00 88.44 365 LEU A O 1
ATOM 2889 N N . LYS A 1 366 ? 3.910 7.725 9.363 1.00 85.94 366 LYS A N 1
ATOM 2890 C CA . LYS A 1 366 ? 4.325 8.401 10.602 1.00 85.94 366 LYS A CA 1
ATOM 2891 C C . LYS A 1 366 ? 3.531 7.945 11.820 1.00 85.94 366 LYS A C 1
ATOM 2893 O O . LYS A 1 366 ? 4.122 7.604 12.841 1.00 85.94 366 LYS A O 1
ATOM 2898 N N . THR A 1 367 ? 2.207 7.914 11.718 1.00 84.81 367 THR A N 1
ATOM 2899 C CA . THR A 1 367 ? 1.296 7.611 12.833 1.00 84.81 367 THR A CA 1
ATOM 2900 C C . THR A 1 367 ? 1.065 6.109 12.980 1.00 84.81 367 THR A C 1
ATOM 2902 O O . THR A 1 367 ? 1.021 5.592 14.097 1.00 84.81 367 THR A O 1
ATOM 2905 N N . TYR A 1 368 ? 0.934 5.386 11.865 1.00 86.69 368 TYR A N 1
ATOM 2906 C CA . TYR A 1 368 ? 0.594 3.959 11.864 1.00 86.69 368 TYR A CA 1
ATOM 2907 C C . TYR A 1 368 ? 1.752 3.040 11.463 1.00 86.69 368 TYR A C 1
ATOM 2909 O O . TYR A 1 368 ? 1.529 1.848 11.259 1.00 86.69 368 TYR A O 1
ATOM 2917 N N . SER A 1 369 ? 2.984 3.552 11.375 1.00 86.31 369 SER A N 1
ATOM 2918 C CA . SER A 1 369 ? 4.160 2.785 10.927 1.00 86.31 369 SER A CA 1
ATOM 2919 C C . SER A 1 369 ? 4.307 1.442 11.652 1.00 86.31 369 SER A C 1
ATOM 2921 O O . SER A 1 369 ? 4.302 0.383 11.023 1.00 86.31 369 SER A O 1
ATOM 2923 N N . GLU A 1 370 ? 4.318 1.457 12.989 1.00 84.12 370 GLU A N 1
ATOM 2924 C CA . GLU A 1 370 ? 4.450 0.235 13.789 1.00 84.12 370 GLU A CA 1
ATOM 2925 C C . GLU A 1 370 ? 3.228 -0.689 13.667 1.00 84.12 370 GLU A C 1
ATOM 2927 O O . GLU A 1 370 ? 3.378 -1.905 13.662 1.00 84.12 370 GLU A O 1
ATOM 2932 N N . ALA A 1 371 ? 2.021 -0.141 13.511 1.00 83.88 371 ALA A N 1
ATOM 2933 C CA . ALA A 1 371 ? 0.806 -0.943 13.363 1.00 83.88 371 ALA A CA 1
ATOM 2934 C C . ALA A 1 371 ? 0.706 -1.635 11.989 1.00 83.88 371 ALA A C 1
ATOM 2936 O O . ALA A 1 371 ? 0.112 -2.707 11.876 1.00 83.88 371 ALA A O 1
ATOM 2937 N N . ILE A 1 372 ? 1.264 -1.020 10.942 1.00 86.25 372 ILE A N 1
ATOM 2938 C CA . ILE A 1 372 ? 1.156 -1.491 9.554 1.00 86.25 372 ILE A CA 1
ATOM 2939 C C . ILE A 1 372 ? 2.351 -2.352 9.162 1.00 86.25 372 ILE A C 1
ATOM 2941 O O . ILE A 1 372 ? 2.169 -3.442 8.619 1.00 86.25 372 ILE A O 1
ATOM 2945 N N . LEU A 1 373 ? 3.563 -1.860 9.417 1.00 86.50 373 LEU A N 1
ATOM 2946 C CA . LEU A 1 373 ? 4.806 -2.527 9.033 1.00 86.50 373 LEU A CA 1
ATOM 2947 C C . LEU A 1 373 ? 5.382 -3.352 10.186 1.00 86.50 373 LEU A C 1
ATOM 2949 O O . LEU A 1 373 ? 6.027 -4.374 9.953 1.00 86.50 373 LEU A O 1
ATOM 2953 N N . GLY A 1 374 ? 5.119 -2.952 11.429 1.00 84.00 374 GLY A N 1
ATOM 2954 C CA . GLY A 1 374 ? 5.727 -3.547 12.615 1.00 84.00 374 GLY A CA 1
ATOM 2955 C C . GLY A 1 374 ? 6.982 -2.797 13.076 1.00 84.00 374 GLY A C 1
ATOM 2956 O O . GLY A 1 374 ? 7.610 -2.067 12.306 1.00 84.00 374 GLY A O 1
ATOM 2957 N N . PRO A 1 375 ? 7.431 -3.026 14.322 1.00 83.31 375 PRO A N 1
ATOM 2958 C CA . PRO A 1 375 ? 8.606 -2.352 14.891 1.00 83.31 375 PRO A CA 1
ATOM 2959 C C . PRO A 1 375 ? 9.924 -2.704 14.179 1.00 83.31 375 PRO A C 1
ATOM 2961 O O . PRO A 1 375 ? 10.936 -2.030 14.358 1.00 83.31 375 PRO A O 1
ATOM 2964 N N . ARG A 1 376 ? 9.917 -3.760 13.356 1.00 82.00 376 ARG A N 1
ATOM 2965 C CA . ARG A 1 376 ? 11.066 -4.278 12.597 1.00 82.00 376 ARG A CA 1
ATOM 2966 C C . ARG A 1 376 ? 11.517 -3.359 11.453 1.00 82.00 376 ARG A C 1
ATOM 2968 O O . ARG A 1 376 ? 12.639 -3.502 10.974 1.00 82.00 376 ARG A O 1
ATOM 2975 N N . PHE A 1 377 ? 10.681 -2.401 11.060 1.00 85.44 377 PHE A N 1
ATOM 2976 C CA . PHE A 1 377 ? 10.973 -1.434 9.997 1.00 85.44 377 PHE A CA 1
ATOM 2977 C C . PHE A 1 377 ? 11.141 -0.010 10.526 1.00 85.44 377 PHE A C 1
ATOM 2979 O O . PHE A 1 377 ? 11.050 0.938 9.766 1.00 85.44 377 PHE A O 1
ATOM 2986 N N . ASN A 1 378 ? 11.370 0.189 11.825 1.00 82.25 378 ASN A N 1
ATOM 2987 C CA . ASN A 1 378 ? 11.498 1.550 12.340 1.00 82.25 378 ASN A CA 1
ATOM 2988 C C . ASN A 1 378 ? 12.763 2.273 11.817 1.00 82.25 378 ASN A C 1
ATOM 2990 O O . ASN A 1 378 ? 13.711 1.663 11.315 1.00 82.25 378 ASN A O 1
ATOM 2994 N N . GLU A 1 379 ? 12.791 3.594 11.997 1.00 79.19 379 GLU A N 1
ATOM 2995 C CA . GLU A 1 379 ? 13.875 4.486 11.560 1.00 79.19 379 GLU A CA 1
ATOM 2996 C C . GLU A 1 379 ? 15.267 4.042 12.046 1.00 79.19 379 GLU A C 1
ATOM 2998 O O . GLU A 1 379 ? 16.249 4.131 11.310 1.00 79.19 379 GLU A O 1
ATOM 3003 N N . TYR A 1 380 ? 15.370 3.500 13.264 1.00 82.69 380 TYR A N 1
ATOM 3004 C CA . TYR A 1 380 ? 16.641 3.009 13.800 1.00 82.69 380 TYR A CA 1
ATOM 3005 C C . TYR A 1 380 ? 17.172 1.798 13.018 1.00 82.69 380 TYR A C 1
ATOM 3007 O O . TYR A 1 380 ? 18.379 1.702 12.780 1.00 82.69 380 TYR A O 1
ATOM 3015 N N . LYS A 1 381 ? 16.292 0.884 12.588 1.00 86.69 381 LYS A N 1
ATOM 3016 C CA . LYS A 1 381 ? 16.683 -0.286 11.786 1.00 86.69 381 LYS A CA 1
ATOM 3017 C C . LYS A 1 381 ? 17.153 0.116 10.391 1.00 86.69 381 LYS A C 1
ATOM 3019 O O . LYS A 1 381 ? 18.167 -0.404 9.933 1.00 86.69 381 LYS A O 1
ATOM 3024 N N . TRP A 1 382 ? 16.509 1.108 9.779 1.00 87.50 382 TRP A N 1
ATOM 3025 C CA . TRP A 1 382 ? 16.984 1.701 8.525 1.00 87.50 382 TRP A CA 1
ATOM 3026 C C . TRP A 1 382 ? 18.322 2.414 8.676 1.00 87.50 382 TRP A C 1
ATOM 3028 O O . TRP A 1 382 ? 19.221 2.182 7.879 1.00 87.50 382 TRP A O 1
ATOM 3038 N N . LYS A 1 383 ? 18.514 3.201 9.739 1.00 86.19 383 LYS A N 1
ATOM 3039 C CA . LYS A 1 383 ? 19.807 3.846 10.026 1.00 86.19 383 LYS A CA 1
ATOM 3040 C C . LYS A 1 383 ? 20.955 2.851 10.139 1.00 86.19 383 LYS A C 1
ATOM 3042 O O . LYS A 1 383 ? 22.076 3.171 9.750 1.00 86.19 383 LYS A O 1
ATOM 3047 N N . ALA A 1 384 ? 20.704 1.681 10.723 1.00 86.19 384 ALA A N 1
ATOM 3048 C CA . ALA A 1 384 ? 21.703 0.623 10.810 1.00 86.19 384 ALA A CA 1
ATOM 3049 C C . ALA A 1 384 ? 22.022 0.045 9.423 1.00 86.19 384 ALA A C 1
ATOM 3051 O O . ALA A 1 384 ? 23.193 -0.036 9.069 1.00 86.19 384 ALA A O 1
ATOM 3052 N N . PHE A 1 385 ? 20.993 -0.271 8.634 1.00 88.50 385 PHE A N 1
ATOM 3053 C CA . PHE A 1 385 ? 21.133 -0.770 7.265 1.00 88.50 385 PHE A CA 1
ATOM 3054 C C . PHE A 1 385 ? 21.877 0.222 6.346 1.00 88.50 385 PHE A C 1
ATOM 3056 O O . PHE A 1 385 ? 22.848 -0.141 5.685 1.00 88.50 385 PHE A O 1
ATOM 3063 N N . ASP A 1 386 ? 21.491 1.500 6.365 1.00 88.56 386 ASP A N 1
ATOM 3064 C CA . ASP A 1 386 ? 22.032 2.551 5.491 1.00 88.56 386 ASP A CA 1
ATOM 3065 C C . ASP A 1 386 ? 23.528 2.788 5.686 1.00 88.56 386 ASP A C 1
ATOM 3067 O O . ASP A 1 386 ? 24.259 3.002 4.718 1.00 88.56 386 ASP A O 1
ATOM 3071 N N . LYS A 1 387 ? 24.004 2.714 6.935 1.00 85.69 387 LYS A N 1
ATOM 3072 C CA . LYS A 1 387 ? 25.428 2.888 7.260 1.00 85.69 387 LYS A CA 1
ATOM 3073 C C . LYS A 1 387 ? 26.317 1.893 6.523 1.00 85.69 387 LYS A C 1
ATOM 3075 O O . LYS A 1 387 ? 27.463 2.223 6.220 1.00 85.69 387 LYS A O 1
ATOM 3080 N N . ASN A 1 388 ? 25.790 0.712 6.219 1.00 86.06 388 ASN A N 1
ATOM 3081 C CA . ASN A 1 388 ? 26.553 -0.354 5.596 1.00 86.06 388 ASN A CA 1
ATOM 3082 C C . ASN A 1 388 ? 26.462 -0.325 4.064 1.00 86.06 388 ASN A C 1
ATOM 3084 O O . ASN A 1 388 ? 27.327 -0.884 3.396 1.00 86.06 388 ASN A O 1
ATOM 3088 N N . MET A 1 389 ? 25.512 0.415 3.478 1.00 88.88 389 MET A N 1
ATOM 3089 C CA . MET A 1 389 ? 25.366 0.526 2.017 1.00 88.88 389 MET A CA 1
ATOM 3090 C C . MET A 1 389 ? 26.609 1.108 1.327 1.00 88.88 389 MET A C 1
ATOM 3092 O O . MET A 1 389 ? 26.960 0.695 0.221 1.00 88.88 389 MET A O 1
ATOM 3096 N N . HIS A 1 390 ? 27.351 1.991 2.004 1.00 84.88 390 HIS A N 1
ATOM 3097 C CA . HIS A 1 390 ? 28.609 2.534 1.484 1.00 84.88 390 HIS A CA 1
ATOM 3098 C C . HIS A 1 390 ? 29.682 1.461 1.219 1.00 84.88 390 HIS A C 1
ATOM 3100 O O . HIS A 1 390 ? 30.460 1.615 0.278 1.00 84.88 390 HIS A O 1
ATOM 3106 N N . LYS A 1 391 ? 29.701 0.352 1.980 1.00 86.81 391 LYS A N 1
ATOM 3107 C CA . LYS A 1 391 ? 30.609 -0.798 1.758 1.00 86.81 391 LYS A CA 1
ATOM 3108 C C . LYS A 1 391 ? 30.388 -1.448 0.387 1.00 86.81 391 LYS A C 1
ATOM 3110 O O . LYS A 1 391 ? 31.321 -2.019 -0.174 1.00 86.81 391 LYS A O 1
ATOM 3115 N N . TYR A 1 392 ? 29.175 -1.331 -0.149 1.00 87.94 392 TYR A N 1
ATOM 3116 C CA . TYR A 1 392 ? 28.750 -1.903 -1.427 1.00 87.94 392 TYR A CA 1
ATOM 3117 C C . TYR A 1 392 ? 28.757 -0.884 -2.573 1.00 87.94 392 TYR A C 1
ATOM 3119 O O . TYR A 1 392 ? 28.209 -1.143 -3.644 1.00 87.94 392 TYR A O 1
ATOM 3127 N N . GLY A 1 393 ? 29.369 0.286 -2.356 1.00 83.81 393 GLY A N 1
ATOM 3128 C CA . GLY A 1 393 ? 29.433 1.345 -3.358 1.00 83.81 393 GLY A CA 1
ATOM 3129 C C . GLY A 1 393 ? 28.063 1.947 -3.661 1.00 83.81 393 GLY A C 1
ATOM 3130 O O . GLY A 1 393 ? 27.775 2.227 -4.816 1.00 83.81 393 GLY A O 1
ATOM 3131 N N . LEU A 1 394 ? 27.212 2.109 -2.644 1.00 86.75 394 LEU A N 1
ATOM 3132 C CA . LEU A 1 394 ? 25.906 2.761 -2.740 1.00 86.75 394 LEU A CA 1
ATOM 3133 C C . LEU A 1 394 ? 25.854 3.983 -1.820 1.00 86.75 394 LEU A C 1
ATOM 3135 O O . LEU A 1 394 ? 26.560 4.054 -0.809 1.00 86.75 394 LEU A O 1
ATOM 3139 N N . ILE A 1 395 ? 25.010 4.954 -2.166 1.00 83.62 395 ILE A N 1
ATOM 3140 C CA . ILE A 1 395 ? 24.736 6.118 -1.326 1.00 83.62 395 ILE A CA 1
ATOM 3141 C C . ILE A 1 395 ? 23.315 5.991 -0.781 1.00 83.62 395 ILE A C 1
ATOM 3143 O O . ILE A 1 395 ? 22.357 5.905 -1.547 1.00 83.62 395 ILE A O 1
ATOM 3147 N N . ALA A 1 396 ? 23.193 6.010 0.545 1.00 80.12 396 ALA A N 1
ATOM 3148 C CA . ALA A 1 396 ? 21.923 6.010 1.256 1.00 80.12 396 ALA A CA 1
ATOM 3149 C C . ALA A 1 396 ? 21.896 7.192 2.233 1.00 80.12 396 ALA A C 1
ATOM 3151 O O . ALA A 1 396 ? 22.751 7.299 3.112 1.00 80.12 396 ALA A O 1
ATOM 3152 N N . TYR A 1 397 ? 20.911 8.078 2.089 1.00 75.06 397 TYR A N 1
ATOM 3153 C CA . TYR A 1 397 ? 20.642 9.137 3.062 1.00 75.06 397 TYR A CA 1
ATOM 3154 C C . TYR A 1 397 ? 19.298 8.889 3.723 1.00 75.06 397 TYR A C 1
ATOM 3156 O O . TYR A 1 397 ? 18.335 8.511 3.054 1.00 75.06 397 TYR A O 1
ATOM 3164 N N . GLU A 1 398 ? 19.220 9.138 5.026 1.00 70.62 398 GLU A N 1
ATOM 3165 C CA . GLU A 1 398 ? 17.983 9.035 5.798 1.00 70.62 398 GLU A CA 1
ATOM 3166 C C . GLU A 1 398 ? 16.829 9.771 5.097 1.00 70.62 398 GLU A C 1
ATOM 3168 O O . GLU A 1 398 ? 16.991 10.911 4.660 1.00 70.62 398 GLU A O 1
ATOM 3173 N N . GLY A 1 399 ? 15.689 9.092 4.935 1.00 68.62 399 GLY A N 1
ATOM 3174 C CA . GLY A 1 399 ? 14.499 9.658 4.292 1.00 68.62 399 GLY A CA 1
ATOM 3175 C C . GLY A 1 399 ? 14.599 9.914 2.781 1.00 68.62 399 GLY A C 1
ATOM 3176 O O . GLY A 1 399 ? 13.670 10.486 2.223 1.00 68.62 399 GLY A O 1
ATOM 3177 N N . ASN A 1 400 ? 15.682 9.502 2.116 1.00 81.19 400 ASN A N 1
ATOM 3178 C CA . ASN A 1 400 ? 15.870 9.641 0.667 1.00 81.19 400 ASN A CA 1
ATOM 3179 C C . ASN A 1 400 ? 16.094 8.285 0.003 1.00 81.19 400 ASN A C 1
ATOM 3181 O O . ASN A 1 400 ? 16.373 7.296 0.680 1.00 81.19 400 ASN A O 1
ATOM 3185 N N . VAL A 1 401 ? 16.015 8.247 -1.321 1.00 87.62 401 VAL A N 1
ATOM 3186 C CA . VAL A 1 401 ? 16.259 7.040 -2.108 1.00 87.62 401 VAL A CA 1
ATOM 3187 C C . VAL A 1 401 ? 17.710 6.543 -1.989 1.00 87.62 401 VAL A C 1
ATOM 3189 O O . VAL A 1 401 ? 18.641 7.334 -1.812 1.00 87.62 401 VAL A O 1
ATOM 3192 N N . ILE A 1 402 ? 17.917 5.230 -2.101 1.00 88.31 402 ILE A N 1
ATOM 3193 C CA . ILE A 1 402 ? 19.246 4.628 -2.263 1.00 88.31 402 ILE A CA 1
ATOM 3194 C C . ILE A 1 402 ? 19.580 4.595 -3.753 1.00 88.31 402 ILE A C 1
ATOM 3196 O O . ILE A 1 402 ? 18.801 4.056 -4.543 1.00 88.31 402 ILE A O 1
ATOM 3200 N N . VAL A 1 403 ? 20.739 5.142 -4.128 1.00 86.75 403 VAL A N 1
ATOM 3201 C CA . VAL A 1 403 ? 21.212 5.203 -5.522 1.00 86.75 403 VAL A CA 1
ATOM 3202 C C . VAL A 1 403 ? 22.691 4.819 -5.649 1.00 86.75 403 VAL A C 1
ATOM 3204 O O . VAL A 1 403 ? 23.485 5.111 -4.745 1.00 86.75 403 VAL A O 1
ATOM 3207 N N . PRO A 1 404 ? 23.095 4.207 -6.778 1.00 85.19 404 PRO A N 1
ATOM 3208 C CA . PRO A 1 404 ? 24.501 4.077 -7.142 1.00 85.19 404 PRO A CA 1
ATOM 3209 C C . PRO A 1 404 ? 25.154 5.458 -7.356 1.00 85.19 404 PRO A C 1
ATOM 3211 O O . PRO A 1 404 ? 24.533 6.330 -7.975 1.00 85.19 404 PRO A O 1
ATOM 3214 N N . PRO A 1 405 ? 26.387 5.684 -6.867 1.00 79.81 405 PRO A N 1
ATOM 3215 C CA . PRO A 1 405 ? 27.089 6.969 -6.947 1.00 79.81 405 PRO A CA 1
ATOM 3216 C C . PRO A 1 405 ? 27.415 7.399 -8.383 1.00 79.81 405 PRO A C 1
ATOM 3218 O O . PRO A 1 405 ? 27.562 8.589 -8.647 1.00 79.81 405 PRO A O 1
ATOM 3221 N N . ASP A 1 406 ? 27.533 6.431 -9.283 1.00 80.56 406 ASP A N 1
ATOM 3222 C CA . ASP A 1 406 ? 27.862 6.545 -10.701 1.00 80.56 406 ASP A CA 1
ATOM 3223 C C . ASP A 1 406 ? 26.629 6.650 -11.613 1.00 80.56 406 ASP A C 1
ATOM 3225 O O . ASP A 1 406 ? 26.781 6.766 -12.827 1.00 80.56 406 ASP A O 1
ATOM 3229 N N . SER A 1 407 ? 25.415 6.657 -11.048 1.00 80.81 407 SER A N 1
ATOM 3230 C CA . SER A 1 407 ? 24.185 6.830 -11.829 1.00 80.81 407 SER A CA 1
ATOM 3231 C C . SER A 1 407 ? 24.182 8.178 -12.547 1.00 80.81 407 SER A C 1
ATOM 3233 O O . SER A 1 407 ? 24.409 9.224 -11.927 1.00 80.81 407 SER A O 1
ATOM 3235 N N . ASP A 1 408 ? 23.849 8.174 -13.837 1.00 83.62 408 ASP A N 1
ATOM 3236 C CA . ASP A 1 408 ? 23.608 9.406 -14.575 1.00 83.62 408 ASP A CA 1
ATOM 3237 C C . ASP A 1 408 ? 22.404 10.169 -13.990 1.00 83.62 408 ASP A C 1
ATOM 3239 O O . ASP A 1 408 ? 21.562 9.628 -13.259 1.00 83.62 408 ASP A O 1
ATOM 3243 N N . LYS A 1 409 ? 22.318 11.462 -14.315 1.00 82.38 409 LYS A N 1
ATOM 3244 C CA . LYS A 1 409 ? 21.283 12.344 -13.767 1.00 82.38 409 LYS A CA 1
ATOM 3245 C C . LYS A 1 409 ? 19.867 11.836 -14.064 1.00 82.38 409 LYS A C 1
ATOM 3247 O O . LYS A 1 409 ? 19.023 11.894 -13.177 1.00 82.38 409 LYS A O 1
ATOM 3252 N N . ASN A 1 410 ? 19.607 11.323 -15.267 1.00 80.31 410 ASN A N 1
ATOM 3253 C CA . ASN A 1 410 ? 18.264 10.891 -15.648 1.00 80.31 410 ASN A CA 1
ATOM 3254 C C . ASN A 1 410 ? 17.845 9.645 -14.865 1.00 80.31 410 ASN A C 1
ATOM 3256 O O . ASN A 1 410 ? 16.715 9.580 -14.382 1.00 80.31 410 ASN A O 1
ATOM 3260 N N . THR A 1 411 ? 18.749 8.677 -14.702 1.00 78.94 411 THR A N 1
ATOM 3261 C CA . THR A 1 411 ? 18.496 7.483 -13.884 1.00 78.94 411 THR A CA 1
ATOM 3262 C C . THR A 1 411 ? 18.218 7.866 -12.435 1.00 78.94 411 THR A C 1
ATOM 3264 O O . THR A 1 411 ? 17.214 7.443 -11.861 1.00 78.94 411 THR A O 1
ATOM 3267 N N . ARG A 1 412 ? 19.041 8.746 -11.855 1.00 84.19 412 ARG A N 1
ATOM 3268 C CA . ARG A 1 412 ? 18.833 9.236 -10.489 1.00 84.19 412 ARG A CA 1
ATOM 3269 C C . ARG A 1 412 ? 17.486 9.946 -10.321 1.00 84.19 412 ARG A C 1
ATOM 3271 O O . ARG A 1 412 ? 16.766 9.648 -9.369 1.00 84.19 412 ARG A O 1
ATOM 3278 N N . ASP A 1 413 ? 17.137 10.841 -11.243 1.00 84.44 413 ASP A N 1
ATOM 3279 C CA . ASP A 1 413 ? 15.881 11.597 -11.205 1.00 84.44 413 ASP A CA 1
ATOM 3280 C C . ASP A 1 413 ? 14.659 10.663 -11.322 1.00 84.44 413 ASP A C 1
ATOM 3282 O O . ASP A 1 413 ? 13.657 10.878 -10.640 1.00 84.44 413 ASP A O 1
ATOM 3286 N N . LYS A 1 414 ? 14.742 9.588 -12.123 1.00 85.69 414 LYS A N 1
ATOM 3287 C CA . LYS A 1 414 ? 13.680 8.570 -12.237 1.00 85.69 414 LYS A CA 1
ATOM 3288 C C . LYS A 1 414 ? 13.459 7.810 -10.926 1.00 85.69 414 LYS A C 1
ATOM 3290 O O . LYS A 1 414 ? 12.316 7.713 -10.478 1.00 85.69 414 LYS A O 1
ATOM 3295 N N . ILE A 1 415 ? 14.528 7.300 -10.310 1.00 85.88 415 ILE A N 1
ATOM 3296 C CA . ILE A 1 415 ? 14.436 6.518 -9.065 1.00 85.88 415 ILE A CA 1
ATOM 3297 C C . ILE A 1 415 ? 13.927 7.413 -7.919 1.00 85.88 415 ILE A C 1
ATOM 329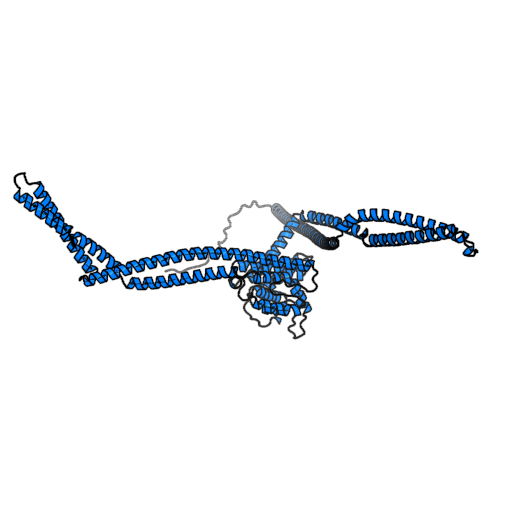9 O O . ILE A 1 415 ? 13.038 7.014 -7.166 1.00 85.88 415 ILE A O 1
ATOM 3303 N N . GLU A 1 416 ? 14.412 8.656 -7.824 1.00 89.56 416 GLU A N 1
ATOM 3304 C CA . GLU A 1 416 ? 13.919 9.631 -6.841 1.00 89.56 416 GLU A CA 1
ATOM 3305 C C . GLU A 1 416 ? 12.438 9.971 -7.074 1.00 89.56 416 GLU A C 1
ATOM 3307 O O . GLU A 1 416 ? 11.646 9.979 -6.133 1.00 89.56 416 GLU A O 1
ATOM 3312 N N . ALA A 1 417 ? 12.023 10.197 -8.324 1.00 89.19 417 ALA A N 1
ATOM 3313 C CA . ALA A 1 417 ? 10.628 10.489 -8.640 1.00 89.19 417 ALA A CA 1
ATOM 3314 C C . ALA A 1 417 ? 9.686 9.329 -8.275 1.00 89.19 417 ALA A C 1
ATOM 3316 O O . ALA A 1 417 ? 8.581 9.574 -7.782 1.00 89.19 417 ALA A O 1
ATOM 3317 N N . GLU A 1 418 ? 10.097 8.076 -8.493 1.00 89.81 418 GLU A N 1
ATOM 3318 C CA . GLU A 1 418 ? 9.330 6.907 -8.054 1.00 89.81 418 GLU A CA 1
ATOM 3319 C C . GLU A 1 418 ? 9.262 6.821 -6.523 1.00 89.81 418 GLU A C 1
ATOM 3321 O O . GLU A 1 418 ? 8.176 6.651 -5.964 1.00 89.81 418 GLU A O 1
ATOM 3326 N N . PHE A 1 419 ? 10.390 7.009 -5.834 1.00 91.75 419 PHE A N 1
ATOM 3327 C CA . PHE A 1 419 ? 10.448 7.019 -4.372 1.00 91.75 419 PHE A CA 1
ATOM 3328 C C . PHE A 1 419 ? 9.500 8.068 -3.770 1.00 91.75 419 PHE A C 1
ATOM 3330 O O . PHE A 1 419 ? 8.675 7.743 -2.912 1.00 91.75 419 PHE A O 1
ATOM 3337 N N . GLN A 1 420 ? 9.543 9.304 -4.274 1.00 90.88 420 GLN A N 1
ATOM 3338 C CA . GLN A 1 420 ? 8.661 10.387 -3.831 1.00 90.88 420 GLN A CA 1
ATOM 3339 C C . GLN A 1 420 ? 7.187 10.112 -4.148 1.00 90.88 420 GLN A C 1
ATOM 3341 O O . GLN A 1 420 ? 6.312 10.438 -3.343 1.00 90.88 420 GLN A O 1
ATOM 3346 N N . ARG A 1 421 ? 6.887 9.483 -5.292 1.00 93.06 421 ARG A N 1
ATOM 3347 C CA . ARG A 1 421 ? 5.519 9.074 -5.642 1.00 93.06 421 ARG A CA 1
ATOM 3348 C C . ARG A 1 421 ? 4.971 8.057 -4.643 1.00 93.06 421 ARG A C 1
ATOM 3350 O O . ARG A 1 421 ? 3.879 8.269 -4.124 1.00 93.06 421 ARG A O 1
ATOM 3357 N N . ASN A 1 422 ? 5.745 7.018 -4.334 1.00 91.81 422 ASN A N 1
ATOM 3358 C CA . ASN A 1 422 ? 5.360 5.982 -3.374 1.00 91.81 422 ASN A CA 1
ATOM 3359 C C . ASN A 1 422 ? 5.172 6.567 -1.963 1.00 91.81 422 ASN A C 1
ATOM 3361 O O . ASN A 1 422 ? 4.185 6.267 -1.292 1.00 91.81 422 ASN A O 1
ATOM 3365 N N . MET A 1 423 ? 6.076 7.455 -1.525 1.00 91.19 423 MET A N 1
ATOM 3366 C CA . MET A 1 423 ? 5.928 8.160 -0.246 1.00 91.19 423 MET A CA 1
ATOM 3367 C C . MET A 1 423 ? 4.658 9.011 -0.198 1.00 91.19 423 MET A C 1
ATOM 3369 O O . MET A 1 423 ? 3.955 9.019 0.811 1.00 91.19 423 MET A O 1
ATOM 3373 N N . LYS A 1 424 ? 4.349 9.732 -1.276 1.00 92.38 424 LYS A N 1
ATOM 3374 C CA . LYS A 1 424 ? 3.155 10.574 -1.327 1.00 92.38 424 LYS A CA 1
ATOM 3375 C C . LYS A 1 424 ? 1.876 9.743 -1.260 1.00 92.38 424 LYS A C 1
ATOM 3377 O O . LYS A 1 424 ? 0.979 10.084 -0.498 1.00 92.38 424 LYS A O 1
ATOM 3382 N N . GLU A 1 425 ? 1.806 8.648 -2.011 1.00 91.62 425 GLU A N 1
ATOM 3383 C CA . GLU A 1 425 ? 0.643 7.758 -2.008 1.00 91.62 425 GLU A CA 1
ATOM 3384 C C . GLU A 1 425 ? 0.341 7.225 -0.600 1.00 91.62 425 GLU A C 1
ATOM 3386 O O . GLU A 1 425 ? -0.805 7.275 -0.143 1.00 91.62 425 GLU A O 1
ATOM 3391 N N . ILE A 1 426 ? 1.370 6.773 0.127 1.00 90.81 426 ILE A N 1
ATOM 3392 C CA . ILE A 1 426 ? 1.171 6.236 1.475 1.00 90.81 426 ILE A CA 1
ATOM 3393 C C . ILE A 1 426 ? 0.822 7.330 2.495 1.00 90.81 426 ILE A C 1
ATOM 3395 O O . ILE A 1 426 ? 0.012 7.091 3.391 1.00 90.81 426 ILE A O 1
ATOM 3399 N N . GLN A 1 427 ? 1.367 8.540 2.336 1.00 91.19 427 GLN A N 1
ATOM 3400 C CA . GLN A 1 427 ? 1.022 9.697 3.167 1.00 91.19 427 GLN A CA 1
ATOM 3401 C C . GLN A 1 427 ? -0.423 10.150 2.946 1.00 91.19 427 GLN A C 1
ATOM 3403 O O . GLN A 1 427 ? -1.124 10.461 3.910 1.00 91.19 427 GLN A O 1
ATOM 3408 N N . ASP A 1 428 ? -0.884 10.176 1.694 1.00 91.88 428 ASP A N 1
ATOM 3409 C CA . ASP A 1 428 ? -2.262 10.528 1.353 1.00 91.88 428 ASP A CA 1
ATOM 3410 C C . ASP A 1 428 ? -3.242 9.498 1.937 1.00 91.88 428 ASP A C 1
ATOM 3412 O O . ASP A 1 428 ? -4.258 9.871 2.535 1.00 91.88 428 ASP A O 1
ATOM 3416 N N . TRP A 1 429 ? -2.900 8.208 1.856 1.00 92.56 429 TRP A N 1
ATOM 3417 C CA . TRP A 1 429 ? -3.654 7.141 2.513 1.00 92.56 429 TRP A CA 1
ATOM 3418 C C . TRP A 1 429 ? -3.668 7.289 4.044 1.00 92.56 429 TRP A C 1
ATOM 3420 O O . TRP A 1 429 ? -4.739 7.248 4.653 1.00 92.56 429 TRP A O 1
ATOM 3430 N N . GLU A 1 430 ? -2.511 7.501 4.681 1.00 90.31 430 GLU A N 1
ATOM 3431 C CA . GLU A 1 430 ? -2.417 7.646 6.140 1.00 90.31 430 GLU A CA 1
ATOM 3432 C C . GLU A 1 430 ? -3.219 8.855 6.619 1.00 90.31 430 GLU A C 1
ATOM 3434 O O . GLU A 1 430 ? -3.947 8.769 7.607 1.00 90.31 430 GLU A O 1
ATOM 3439 N N . LYS A 1 431 ? -3.154 9.969 5.886 1.00 91.38 431 LYS A N 1
ATOM 3440 C CA . LYS A 1 431 ? -3.946 11.160 6.179 1.00 91.38 431 LYS A CA 1
ATOM 3441 C C . LYS A 1 431 ? -5.442 10.854 6.153 1.00 91.38 431 LYS A C 1
ATOM 3443 O O . LYS A 1 431 ? -6.145 11.263 7.074 1.00 91.38 431 LYS A O 1
ATOM 3448 N N . ALA A 1 432 ? -5.922 10.129 5.143 1.00 90.81 432 ALA A N 1
ATOM 3449 C CA . ALA A 1 432 ? -7.322 9.718 5.075 1.00 90.81 432 ALA A CA 1
ATOM 3450 C C . ALA A 1 432 ? -7.712 8.821 6.265 1.00 90.81 432 ALA A C 1
ATOM 3452 O O . ALA A 1 432 ? -8.723 9.079 6.917 1.00 90.81 432 ALA A O 1
ATOM 3453 N N . ALA A 1 433 ? -6.872 7.839 6.609 1.00 90.62 433 ALA A N 1
ATOM 3454 C CA . ALA A 1 433 ? -7.102 6.940 7.741 1.00 90.62 433 ALA A CA 1
ATOM 3455 C C . ALA A 1 433 ? -7.090 7.669 9.100 1.00 90.62 433 ALA A C 1
ATOM 3457 O O . ALA A 1 433 ? -7.878 7.353 9.991 1.00 90.62 433 ALA A O 1
ATOM 3458 N N . VAL A 1 434 ? -6.216 8.666 9.279 1.00 91.44 434 VAL A N 1
ATOM 3459 C CA . VAL A 1 434 ? -6.195 9.519 10.478 1.00 91.44 434 VAL A CA 1
ATOM 3460 C C . VAL A 1 434 ? -7.480 10.335 10.591 1.00 91.44 434 VAL A C 1
ATOM 3462 O O . VAL A 1 434 ? -8.058 10.393 11.675 1.00 91.44 434 VAL A O 1
ATOM 3465 N N . GLU A 1 435 ? -7.953 10.954 9.508 1.00 92.50 435 GLU A N 1
ATOM 3466 C CA . GLU A 1 435 ? -9.202 11.727 9.545 1.00 92.50 435 GLU A CA 1
ATOM 3467 C C . GLU A 1 435 ? -10.427 10.840 9.816 1.00 92.50 435 GLU A C 1
ATOM 3469 O O . GLU A 1 435 ? -11.309 11.230 10.584 1.00 92.50 435 GLU A O 1
ATOM 3474 N N . GLU A 1 436 ? -10.451 9.619 9.279 1.00 93.69 436 GLU A N 1
ATOM 3475 C CA . GLU A 1 436 ? -11.482 8.628 9.598 1.00 93.69 436 GLU A CA 1
ATOM 3476 C C . GLU A 1 436 ? -11.444 8.220 11.082 1.00 93.69 436 GLU A C 1
ATOM 3478 O O . GLU A 1 436 ? -12.480 8.230 11.756 1.00 93.69 436 GLU A O 1
ATOM 3483 N N . GLU A 1 437 ? -10.257 7.934 11.640 1.00 93.69 437 GLU A N 1
ATOM 3484 C CA . GLU A 1 437 ? -10.116 7.609 13.067 1.00 93.69 437 GLU A CA 1
ATOM 3485 C C . GLU A 1 437 ? -10.552 8.785 13.952 1.00 93.69 437 GLU A C 1
ATOM 3487 O O . GLU A 1 437 ? -11.253 8.574 14.942 1.00 93.69 437 GLU A O 1
ATOM 3492 N N . LYS A 1 438 ? -10.206 10.029 13.594 1.00 93.81 438 LYS A N 1
ATOM 3493 C CA . LYS A 1 438 ? -10.664 11.224 14.319 1.00 93.81 438 LYS A CA 1
ATOM 3494 C C . LYS A 1 438 ? -12.183 11.353 14.295 1.00 93.81 438 LYS A C 1
ATOM 3496 O O . LYS A 1 438 ? -12.778 11.630 15.336 1.00 93.81 438 LYS A O 1
ATOM 3501 N N . ALA A 1 439 ? -12.816 11.162 13.137 1.00 94.69 439 ALA A N 1
ATOM 3502 C CA . ALA A 1 439 ? -14.270 11.223 13.013 1.00 94.69 439 ALA A CA 1
ATOM 3503 C C . ALA A 1 439 ? -14.945 10.161 13.894 1.00 94.69 439 ALA A C 1
ATOM 3505 O O . ALA A 1 439 ? -15.855 10.487 14.662 1.00 94.69 439 ALA A O 1
ATOM 3506 N N . ARG A 1 440 ? -14.437 8.922 13.863 1.00 96.38 440 ARG A N 1
ATOM 3507 C CA . ARG A 1 440 ? -14.912 7.831 14.723 1.00 96.38 440 ARG A CA 1
ATOM 3508 C C . ARG A 1 440 ? -14.724 8.151 16.207 1.00 96.38 440 ARG A C 1
ATOM 3510 O O . ARG A 1 440 ? -15.671 8.032 16.978 1.00 96.38 440 ARG A O 1
ATOM 3517 N N . LEU A 1 441 ? -13.536 8.603 16.612 1.00 95.75 441 LEU A N 1
ATOM 3518 C CA . LEU A 1 441 ? -13.250 8.965 18.004 1.00 95.75 441 LEU A CA 1
ATOM 3519 C C . LEU A 1 441 ? -14.140 10.105 18.495 1.00 95.75 441 LEU A C 1
ATOM 3521 O O . LEU A 1 441 ? -14.605 10.045 19.626 1.00 95.75 441 LEU A O 1
ATOM 3525 N N . ASN A 1 442 ? -14.410 11.119 17.670 1.00 95.69 442 ASN A N 1
ATOM 3526 C CA . ASN A 1 442 ? -15.329 12.199 18.030 1.00 95.69 442 ASN A CA 1
ATOM 3527 C C . ASN A 1 442 ? -16.755 11.681 18.278 1.00 95.69 442 ASN A C 1
ATOM 3529 O O . ASN A 1 442 ? -17.392 12.096 19.250 1.00 95.69 442 ASN A O 1
ATOM 3533 N N . ALA A 1 443 ? -17.245 10.760 17.442 1.00 95.81 443 ALA A N 1
ATOM 3534 C CA . ALA A 1 443 ? -18.547 10.128 17.648 1.00 95.81 443 ALA A CA 1
ATOM 3535 C C . ALA A 1 443 ? -18.573 9.312 18.954 1.00 95.81 443 ALA A C 1
ATOM 3537 O O . ALA A 1 443 ? -19.429 9.542 19.805 1.00 95.81 443 ALA A O 1
ATOM 3538 N N . GLU A 1 444 ? -17.576 8.449 19.169 1.00 96.50 444 GLU A N 1
ATOM 3539 C CA . GLU A 1 444 ? -17.458 7.634 20.386 1.00 96.50 444 GLU A CA 1
ATOM 3540 C C . GLU A 1 444 ? -17.299 8.489 21.657 1.00 96.50 444 GLU A C 1
ATOM 3542 O O . GLU A 1 444 ? -17.860 8.167 22.701 1.00 96.50 444 GLU A O 1
ATOM 3547 N N . ILE A 1 445 ? -16.542 9.591 21.596 1.00 97.06 445 ILE A N 1
ATOM 3548 C CA . ILE A 1 445 ? -16.414 10.556 22.699 1.00 97.06 445 ILE A CA 1
ATOM 3549 C C . ILE A 1 445 ? -17.781 11.155 23.028 1.00 97.06 445 ILE A C 1
ATOM 3551 O O . ILE A 1 445 ? -18.146 11.194 24.200 1.00 97.06 445 ILE A O 1
ATOM 3555 N N . SER A 1 446 ? -18.543 11.571 22.013 1.00 96.00 446 SER A N 1
ATOM 3556 C CA . SER A 1 446 ? -19.875 12.159 22.203 1.00 96.00 446 SER A CA 1
ATOM 3557 C C . SER A 1 446 ? -20.835 11.173 22.879 1.00 96.00 446 SER A C 1
ATOM 3559 O O . SER A 1 446 ? -21.561 11.543 23.801 1.00 96.00 446 SER A O 1
ATOM 3561 N N . GLU A 1 447 ? -20.810 9.900 22.474 1.00 95.88 447 GLU A N 1
ATOM 3562 C CA . GLU A 1 447 ? -21.617 8.838 23.091 1.00 95.88 447 GLU A CA 1
ATOM 3563 C C . GLU A 1 447 ? -21.242 8.605 24.560 1.00 95.88 447 GLU A C 1
ATOM 3565 O O . GLU A 1 447 ? -22.114 8.552 25.431 1.00 95.88 447 GLU A O 1
ATOM 3570 N N . VAL A 1 448 ? -19.942 8.516 24.861 1.00 95.31 448 VAL A N 1
ATOM 3571 C CA . VAL A 1 448 ? -19.469 8.317 26.239 1.00 95.31 448 VAL A CA 1
ATOM 3572 C C . VAL A 1 448 ? -19.770 9.545 27.109 1.00 95.31 448 VAL A C 1
ATOM 3574 O O . VAL A 1 448 ? -20.111 9.387 28.279 1.00 95.31 448 VAL A O 1
ATOM 3577 N N . GLU A 1 449 ? -19.705 10.766 26.569 1.00 96.69 449 GLU A N 1
ATOM 3578 C CA . GLU A 1 449 ? -20.097 11.987 27.288 1.00 96.69 449 GLU A CA 1
ATOM 3579 C C . GLU A 1 449 ? -21.579 11.988 27.677 1.00 96.69 449 GLU A C 1
ATOM 3581 O O . GLU A 1 449 ? -21.911 12.358 28.809 1.00 96.69 449 GLU A O 1
ATOM 3586 N N . ILE A 1 450 ? -22.460 11.527 26.782 1.00 96.50 450 ILE A N 1
ATOM 3587 C CA . ILE A 1 450 ? -23.890 11.362 27.075 1.00 96.50 450 ILE A CA 1
ATOM 3588 C C . ILE A 1 450 ? -24.081 10.371 28.229 1.00 96.50 450 ILE A C 1
ATOM 3590 O O . ILE A 1 450 ? -24.819 10.667 29.172 1.00 96.50 450 ILE A O 1
ATOM 3594 N N . GLU A 1 451 ? -23.393 9.226 28.200 1.00 93.88 451 GLU A N 1
ATOM 3595 C CA . GLU A 1 451 ? -23.520 8.210 29.250 1.00 93.88 451 GLU A CA 1
ATOM 3596 C C . GLU A 1 451 ? -22.946 8.693 30.594 1.00 93.88 451 GLU A C 1
ATOM 3598 O O . GLU A 1 451 ? -23.588 8.546 31.634 1.00 93.88 451 GLU A O 1
ATOM 3603 N N . VAL A 1 452 ? -21.797 9.378 30.591 1.00 95.69 452 VAL A N 1
ATOM 3604 C CA . VAL A 1 452 ? -21.235 10.023 31.792 1.00 95.69 452 VAL A CA 1
ATOM 3605 C C . VAL A 1 452 ? -22.234 11.014 32.396 1.00 95.69 452 VAL A C 1
ATOM 3607 O O . VAL A 1 452 ? -22.437 11.026 33.614 1.00 95.69 452 VAL A O 1
ATOM 3610 N N . GLN A 1 453 ? -22.881 11.843 31.570 1.00 95.38 453 GLN A N 1
ATOM 3611 C CA . GLN A 1 453 ? -23.872 12.801 32.056 1.00 95.38 453 GLN A CA 1
ATOM 3612 C C . GLN A 1 453 ? -25.123 12.103 32.602 1.00 95.38 453 GLN A C 1
ATOM 3614 O O . GLN A 1 453 ? -25.645 12.508 33.644 1.00 95.38 453 GLN A O 1
ATOM 3619 N N . ARG A 1 454 ? -25.580 11.029 31.953 1.00 96.12 454 ARG A N 1
ATOM 3620 C CA . ARG A 1 454 ? -26.693 10.202 32.430 1.00 96.12 454 ARG A CA 1
ATOM 3621 C C . ARG A 1 454 ? -26.403 9.608 33.810 1.00 96.12 454 ARG A C 1
ATOM 3623 O O . ARG A 1 454 ? -27.233 9.753 34.708 1.00 96.12 454 ARG A O 1
ATOM 3630 N N . ILE A 1 455 ? -25.227 9.008 34.010 1.00 93.56 455 ILE A N 1
ATOM 3631 C CA . ILE A 1 455 ? -24.826 8.432 35.304 1.00 93.56 455 ILE A CA 1
ATOM 3632 C C . ILE A 1 455 ? -24.746 9.523 36.381 1.00 93.56 455 ILE A C 1
ATOM 3634 O O . ILE A 1 455 ? -25.239 9.329 37.494 1.00 93.56 455 ILE A O 1
ATOM 3638 N N . LYS A 1 456 ? -24.195 10.705 36.060 1.00 94.25 456 LYS A N 1
ATOM 3639 C CA . LYS A 1 456 ? -24.175 11.857 36.984 1.00 94.25 456 LYS A CA 1
ATOM 3640 C C . LYS A 1 456 ? -25.582 12.293 37.398 1.00 94.25 456 LYS A C 1
ATOM 3642 O O . LYS A 1 456 ? -25.809 12.538 38.583 1.00 94.25 456 LYS A O 1
ATOM 3647 N N . ASN A 1 457 ? -26.524 12.351 36.455 1.00 94.12 457 ASN A N 1
ATOM 3648 C CA . ASN A 1 457 ? -27.919 12.684 36.749 1.00 94.12 457 ASN A CA 1
ATOM 3649 C C . ASN A 1 457 ? -28.547 11.637 37.687 1.00 94.12 457 ASN A C 1
ATOM 3651 O O . ASN A 1 457 ? -29.128 12.009 38.705 1.00 94.12 457 ASN A O 1
ATOM 3655 N N . MET A 1 458 ? -28.341 10.341 37.424 1.00 92.12 458 MET A N 1
ATOM 3656 C CA . MET A 1 458 ? -28.824 9.257 38.295 1.00 92.12 458 MET A CA 1
ATOM 3657 C C . MET A 1 458 ? -28.222 9.324 39.708 1.00 92.12 458 MET A C 1
ATOM 3659 O O . MET A 1 458 ? -28.935 9.167 40.699 1.00 92.12 458 MET A O 1
ATOM 3663 N N . LEU A 1 459 ? -26.918 9.594 39.830 1.00 91.62 459 LEU A N 1
ATOM 3664 C CA . LEU A 1 459 ? -26.256 9.778 41.127 1.00 91.62 459 LEU A CA 1
ATOM 3665 C C . LEU A 1 459 ? -26.836 10.966 41.904 1.00 91.62 459 LEU A C 1
ATOM 3667 O O . LEU A 1 459 ? -27.000 10.873 43.124 1.00 91.62 459 LEU A O 1
ATOM 3671 N N . SER A 1 460 ? -27.156 12.063 41.213 1.00 90.94 460 SER A N 1
ATOM 3672 C CA . SER A 1 460 ? -27.811 13.227 41.812 1.00 90.94 460 SER A CA 1
ATOM 3673 C C . SER A 1 460 ? -29.207 12.876 42.329 1.00 90.94 460 SER A C 1
ATOM 3675 O O . SER A 1 460 ? -29.515 13.175 43.480 1.00 90.94 460 SER A O 1
ATOM 3677 N N . GLU A 1 461 ? -30.028 12.193 41.524 1.00 90.62 461 GLU A N 1
ATOM 3678 C CA . GLU A 1 461 ? -31.377 11.758 41.913 1.00 90.62 461 GLU A CA 1
ATOM 3679 C C . GLU A 1 461 ? -31.358 10.846 43.149 1.00 90.62 461 GLU A C 1
ATOM 3681 O O . GLU A 1 461 ? -32.114 11.064 44.099 1.00 90.62 461 GLU A O 1
ATOM 3686 N N . ILE A 1 462 ? -30.458 9.858 43.178 1.00 90.25 462 ILE A N 1
ATOM 3687 C CA . ILE A 1 462 ? -30.331 8.936 44.315 1.00 90.25 462 ILE A CA 1
ATOM 3688 C C . ILE A 1 462 ? -29.825 9.676 45.558 1.00 90.25 462 ILE A C 1
ATOM 3690 O O . ILE A 1 462 ? -30.330 9.438 46.654 1.00 90.25 462 ILE A O 1
ATOM 3694 N N . SER A 1 463 ? -28.867 10.598 45.411 1.00 88.81 463 SER A N 1
ATOM 3695 C CA . SER A 1 463 ? -28.355 11.393 46.537 1.00 88.81 463 SER A CA 1
ATOM 3696 C C . SER A 1 463 ? -29.452 12.268 47.150 1.00 88.81 463 SER A C 1
ATOM 3698 O O . SER A 1 463 ? -29.638 12.247 48.366 1.00 88.81 463 SER A O 1
ATOM 3700 N N . SER A 1 464 ? -30.249 12.951 46.319 1.00 89.88 464 SER A N 1
ATOM 3701 C CA . SER A 1 464 ? -31.411 13.717 46.783 1.00 89.88 464 SER A CA 1
ATOM 3702 C C . SER A 1 464 ? -32.451 12.833 47.479 1.00 89.88 464 SER A C 1
ATOM 3704 O O . SER A 1 464 ? -32.994 13.226 48.510 1.00 89.88 464 SER A O 1
ATOM 3706 N N . ALA A 1 465 ? -32.701 11.620 46.973 1.00 89.25 465 ALA A N 1
ATOM 3707 C CA . ALA A 1 465 ? -33.596 10.657 47.616 1.00 89.25 465 ALA A CA 1
ATOM 3708 C C . ALA A 1 465 ? -33.067 10.182 48.986 1.00 89.25 465 ALA A C 1
ATOM 3710 O O . ALA A 1 465 ? -33.829 10.061 49.949 1.00 89.25 465 ALA A O 1
ATOM 3711 N N . ILE A 1 466 ? -31.756 9.960 49.115 1.00 88.00 466 ILE A N 1
ATOM 3712 C CA . ILE A 1 466 ? -31.120 9.626 50.397 1.00 88.00 466 ILE A CA 1
ATOM 3713 C C . ILE A 1 466 ? -31.241 10.780 51.393 1.00 88.00 466 ILE A C 1
ATOM 3715 O O . ILE A 1 466 ? -31.551 10.550 52.561 1.00 88.00 466 ILE A O 1
ATOM 3719 N N . ASP A 1 467 ? -31.010 12.017 50.966 1.00 88.38 467 ASP A N 1
ATOM 3720 C CA . ASP A 1 467 ? -31.108 13.163 51.870 1.00 88.38 467 ASP A CA 1
ATOM 3721 C C . ASP A 1 467 ? -32.555 13.406 52.315 1.00 88.38 467 ASP A C 1
ATOM 3723 O O . ASP A 1 467 ? -32.798 13.641 53.502 1.00 88.38 467 ASP A O 1
ATOM 3727 N N . PHE A 1 468 ? -33.524 13.214 51.415 1.00 90.50 468 PHE A N 1
ATOM 3728 C CA . PHE A 1 468 ? -34.946 13.277 51.751 1.00 90.50 468 PHE A CA 1
ATOM 3729 C C . PHE A 1 468 ? -35.357 12.192 52.760 1.00 90.50 468 PHE A C 1
ATOM 3731 O O . PHE A 1 468 ? -36.006 12.482 53.764 1.00 90.50 468 PHE A O 1
ATOM 3738 N N . THR A 1 469 ? -34.911 10.946 52.572 1.00 88.31 469 THR A N 1
ATOM 3739 C CA . THR A 1 469 ? -35.195 9.857 53.528 1.00 88.31 469 THR A CA 1
ATOM 3740 C C . THR A 1 469 ? -34.475 10.036 54.869 1.00 88.31 469 THR A C 1
ATOM 3742 O O . THR A 1 469 ? -35.019 9.672 55.912 1.00 88.31 469 THR A O 1
ATOM 3745 N N . LYS A 1 470 ? -33.275 10.637 54.896 1.00 87.62 470 LYS A N 1
ATOM 3746 C CA . LYS A 1 470 ? -32.600 11.037 56.146 1.00 87.62 470 LYS A CA 1
ATOM 3747 C C . LYS A 1 470 ? -33.371 12.122 56.890 1.00 87.62 470 LYS A C 1
ATOM 3749 O O . LYS A 1 470 ? -33.409 12.078 58.118 1.00 87.62 470 LYS A O 1
ATOM 3754 N N . GLN A 1 471 ? -33.956 13.085 56.178 1.00 88.56 471 GLN A N 1
ATOM 3755 C CA . GLN A 1 471 ? -34.809 14.101 56.790 1.00 88.56 471 GLN A CA 1
ATOM 3756 C C . GLN A 1 471 ? -36.061 13.461 57.398 1.00 88.56 471 GLN A C 1
ATOM 3758 O O . GLN A 1 471 ? -36.324 13.681 58.575 1.00 88.56 471 GLN A O 1
ATOM 3763 N N . ALA A 1 472 ? -36.746 12.581 56.666 1.00 86.75 472 ALA A N 1
ATOM 3764 C CA . ALA A 1 472 ? -37.921 11.868 57.171 1.00 86.75 472 ALA A CA 1
ATOM 3765 C C . ALA A 1 472 ? -37.631 11.000 58.411 1.00 86.75 472 ALA A C 1
ATOM 3767 O O . ALA A 1 472 ? -38.466 10.881 59.303 1.00 86.75 472 ALA A O 1
ATOM 3768 N N . ARG A 1 473 ? -36.414 10.451 58.538 1.00 85.88 473 ARG A N 1
ATOM 3769 C CA . ARG A 1 473 ? -35.972 9.756 59.764 1.00 85.88 473 ARG A CA 1
ATOM 3770 C C . ARG A 1 473 ? -35.888 10.664 60.989 1.00 85.88 473 ARG A C 1
ATOM 3772 O O . ARG A 1 473 ? -36.020 10.170 62.104 1.00 85.88 473 ARG A O 1
ATOM 3779 N N . ARG A 1 474 ? -35.645 11.966 60.802 1.00 84.81 474 ARG A N 1
ATOM 3780 C CA . ARG A 1 474 ? -35.721 12.969 61.882 1.00 84.81 474 ARG A CA 1
ATOM 3781 C C . ARG A 1 474 ? -37.169 13.305 62.249 1.00 84.81 474 ARG A C 1
ATOM 3783 O O . ARG A 1 474 ? -37.397 13.880 63.303 1.00 84.81 474 ARG A O 1
ATOM 3790 N N . GLU A 1 475 ? -38.113 12.937 61.387 1.00 81.12 475 GLU A N 1
ATOM 3791 C CA . GLU A 1 475 ? -39.564 13.085 61.541 1.00 81.12 475 GLU A CA 1
ATOM 3792 C C . GLU A 1 475 ? -40.236 11.729 61.876 1.00 81.12 475 GLU A C 1
ATOM 3794 O O . GLU A 1 475 ? -41.424 11.528 61.622 1.00 81.12 475 GLU A O 1
ATOM 3799 N N . ASP A 1 476 ? -39.471 10.782 62.435 1.00 85.62 476 ASP A N 1
ATOM 3800 C CA . ASP A 1 476 ? -39.920 9.457 62.888 1.00 85.62 476 ASP A CA 1
ATOM 3801 C C . ASP A 1 476 ? -40.569 8.573 61.801 1.00 85.62 476 ASP A C 1
ATOM 3803 O O . ASP A 1 476 ? -41.556 7.872 62.046 1.00 85.62 476 ASP A O 1
ATOM 3807 N N . ILE A 1 477 ? -40.038 8.589 60.574 1.00 87.06 477 ILE A N 1
ATOM 3808 C CA . ILE A 1 477 ? -40.332 7.582 59.539 1.00 87.06 477 ILE A CA 1
ATOM 3809 C C . ILE A 1 477 ? -39.020 6.901 59.148 1.00 87.06 477 ILE A C 1
ATOM 3811 O O . ILE A 1 477 ? -38.118 7.539 58.606 1.00 87.06 477 ILE A O 1
ATOM 3815 N N . TYR A 1 478 ? -38.883 5.603 59.435 1.00 84.56 478 TYR A N 1
ATOM 3816 C CA . TYR A 1 478 ? -37.587 4.918 59.330 1.00 84.56 478 TYR A CA 1
ATOM 3817 C C . TYR A 1 478 ? -37.446 3.983 58.131 1.00 84.56 478 TYR A C 1
ATOM 3819 O O . TYR A 1 478 ? -36.315 3.671 57.740 1.00 84.56 478 TYR A O 1
ATOM 3827 N N . SER A 1 479 ? -38.558 3.554 57.534 1.00 87.56 479 SER A N 1
ATOM 3828 C CA . SER A 1 479 ? -38.564 2.555 56.462 1.00 87.56 479 SER A CA 1
ATOM 3829 C C . SER A 1 479 ? -39.626 2.814 55.396 1.00 87.56 479 SER A C 1
ATOM 3831 O O . SER A 1 479 ? -40.626 3.492 55.636 1.00 87.56 479 SER A O 1
ATOM 3833 N N . GLU A 1 480 ? -39.417 2.205 54.228 1.00 88.75 480 GLU A N 1
ATOM 3834 C CA . GLU A 1 480 ? -40.378 2.182 53.124 1.00 88.75 480 GLU A CA 1
ATOM 3835 C C . GLU A 1 480 ? -41.726 1.591 53.556 1.00 88.75 480 GLU A C 1
ATOM 3837 O O . GLU A 1 480 ? -42.771 2.185 53.300 1.00 88.75 480 GLU A O 1
ATOM 3842 N N . ASP A 1 481 ? -41.709 0.465 54.276 1.00 90.31 481 ASP A N 1
ATOM 3843 C CA . ASP A 1 481 ? -42.919 -0.192 54.779 1.00 90.31 481 ASP A CA 1
ATOM 3844 C C . ASP A 1 481 ? -43.696 0.701 55.747 1.00 90.31 481 ASP A C 1
ATOM 3846 O O . ASP A 1 481 ? -44.927 0.735 55.729 1.00 90.31 481 ASP A O 1
ATOM 3850 N N . GLU A 1 482 ? -42.991 1.446 56.598 1.00 89.38 482 GLU A N 1
ATOM 3851 C CA . GLU A 1 482 ? -43.617 2.399 57.507 1.00 89.38 482 GLU A CA 1
ATOM 3852 C C . GLU A 1 482 ? -44.250 3.571 56.746 1.00 89.38 482 GLU A C 1
ATOM 3854 O O . GLU A 1 482 ? -45.396 3.933 57.028 1.00 89.38 482 GLU A O 1
ATOM 3859 N N . ALA A 1 483 ? -43.555 4.117 55.744 1.00 89.38 483 ALA A N 1
ATOM 3860 C CA . ALA A 1 483 ? -44.096 5.151 54.867 1.00 89.38 483 ALA A CA 1
ATOM 3861 C C . ALA A 1 483 ? -45.335 4.647 54.102 1.00 89.38 483 ALA A C 1
ATOM 3863 O O . ALA A 1 483 ? -46.361 5.327 54.096 1.00 89.38 483 ALA A O 1
ATOM 3864 N N . LYS A 1 484 ? -45.297 3.422 53.553 1.00 92.06 484 LYS A N 1
ATOM 3865 C CA . LYS A 1 484 ? -46.434 2.765 52.878 1.00 92.06 484 LYS A CA 1
ATOM 3866 C C . LYS A 1 484 ? -47.625 2.564 53.820 1.00 92.06 484 LYS A C 1
ATOM 3868 O O . LYS A 1 484 ? -48.761 2.850 53.440 1.00 92.06 484 LYS A O 1
ATOM 3873 N N . ARG A 1 485 ? -47.394 2.147 55.072 1.00 93.19 485 ARG A N 1
ATOM 3874 C CA . ARG A 1 485 ? -48.455 2.022 56.093 1.00 93.19 485 ARG A CA 1
ATOM 3875 C C . ARG A 1 485 ? -49.075 3.371 56.449 1.00 93.19 485 ARG A C 1
ATOM 3877 O O . ARG A 1 485 ? -50.301 3.480 56.500 1.00 93.19 485 ARG A O 1
ATOM 3884 N N . LYS A 1 486 ? -48.251 4.399 56.690 1.00 91.62 486 LYS A N 1
ATOM 3885 C CA . LYS A 1 486 ? -48.728 5.763 56.978 1.00 91.62 486 LYS A CA 1
ATOM 3886 C C . LYS A 1 486 ? -49.517 6.322 55.786 1.00 91.62 486 LYS A C 1
ATOM 3888 O O . LYS A 1 486 ? -50.590 6.882 55.993 1.00 91.62 486 LYS A O 1
ATOM 3893 N N . LEU A 1 487 ? -49.063 6.077 54.554 1.00 93.19 487 LEU A N 1
ATOM 3894 C CA . LEU A 1 487 ? -49.751 6.483 53.326 1.00 93.19 487 LEU A CA 1
ATOM 3895 C C . LEU A 1 487 ? -51.116 5.797 53.184 1.00 93.19 487 LEU A C 1
ATOM 3897 O O . LEU A 1 487 ? -52.112 6.463 52.918 1.00 93.19 487 LEU A O 1
ATOM 3901 N N . ALA A 1 488 ? -51.193 4.484 53.426 1.00 93.00 488 ALA A N 1
ATOM 3902 C CA . ALA A 1 488 ? -52.453 3.739 53.396 1.00 93.00 488 ALA A CA 1
ATOM 3903 C C . ALA A 1 488 ? -53.464 4.262 54.434 1.00 93.00 488 ALA A C 1
ATOM 3905 O O . ALA A 1 488 ? -54.653 4.407 54.134 1.00 93.00 488 ALA A O 1
ATOM 3906 N N . LYS A 1 489 ? -52.987 4.609 55.638 1.00 93.50 489 LYS A N 1
ATOM 3907 C CA . LYS A 1 489 ? -53.815 5.242 56.671 1.00 93.50 489 LYS A CA 1
ATOM 3908 C C . LYS A 1 489 ? -54.333 6.609 56.219 1.00 93.50 489 LYS A C 1
ATOM 3910 O O . LYS A 1 489 ? -55.526 6.858 56.336 1.00 93.50 489 LYS A O 1
ATOM 3915 N N . ILE A 1 490 ? -53.476 7.464 55.655 1.00 93.19 490 ILE A N 1
ATOM 3916 C CA . ILE A 1 490 ? -53.895 8.776 55.134 1.00 93.19 490 ILE A CA 1
ATOM 3917 C C . ILE A 1 490 ? -54.893 8.637 53.983 1.00 93.19 490 ILE A C 1
ATOM 3919 O O . ILE A 1 490 ? -55.884 9.358 53.967 1.00 93.19 490 ILE A O 1
ATOM 3923 N N . ASN A 1 491 ? -54.693 7.693 53.064 1.00 93.50 491 ASN A N 1
ATOM 3924 C CA . ASN A 1 491 ? -55.655 7.427 51.992 1.00 93.50 491 ASN A CA 1
ATOM 3925 C C . ASN A 1 491 ? -57.026 7.007 52.547 1.00 93.50 491 ASN A C 1
ATOM 3927 O O . ASN A 1 491 ? -58.052 7.453 52.040 1.00 93.50 491 ASN A O 1
ATOM 3931 N N . THR A 1 492 ? -57.045 6.210 53.620 1.00 94.25 492 THR A N 1
ATOM 3932 C CA . THR A 1 492 ? -58.284 5.827 54.318 1.00 94.25 492 THR A CA 1
ATOM 3933 C C . THR A 1 492 ? -58.939 7.032 55.003 1.00 94.25 492 THR A C 1
ATOM 3935 O O . THR A 1 492 ? -60.147 7.225 54.883 1.00 94.25 492 THR A O 1
ATOM 3938 N N . ASP A 1 493 ? -58.157 7.878 55.683 1.00 92.75 493 ASP A N 1
ATOM 3939 C CA . ASP A 1 493 ? -58.650 9.108 56.316 1.00 92.75 493 ASP A CA 1
ATOM 3940 C C . ASP A 1 493 ? -59.248 10.076 55.279 1.00 92.75 493 ASP A C 1
ATOM 3942 O O . ASP A 1 493 ? -60.325 10.621 55.509 1.00 92.75 493 ASP A O 1
ATOM 3946 N N . ILE A 1 494 ? -58.579 10.270 54.133 1.00 93.38 494 ILE A N 1
ATOM 3947 C CA . ILE A 1 494 ? -59.073 11.100 53.022 1.00 93.38 494 ILE A CA 1
ATOM 3948 C C . ILE A 1 494 ? -60.392 10.538 52.494 1.00 93.38 494 ILE A C 1
ATOM 3950 O O . ILE A 1 494 ? -61.356 11.289 52.408 1.00 93.38 494 ILE A O 1
ATOM 3954 N N . ALA A 1 495 ? -60.465 9.234 52.211 1.00 93.62 495 ALA A N 1
ATOM 3955 C CA . ALA A 1 495 ? -61.686 8.604 51.710 1.00 93.62 495 ALA A CA 1
ATOM 3956 C C . ALA A 1 495 ? -62.861 8.752 52.695 1.00 93.62 495 ALA A C 1
ATOM 3958 O O . ALA A 1 495 ? -63.977 9.071 52.289 1.00 93.62 495 ALA A O 1
ATOM 3959 N N . ASN A 1 496 ? -62.609 8.595 54.000 1.00 93.38 496 ASN A N 1
ATOM 3960 C CA . ASN A 1 496 ? -63.621 8.798 55.039 1.00 93.38 496 ASN A CA 1
ATOM 3961 C C . ASN A 1 496 ? -64.074 10.264 55.136 1.00 93.38 496 ASN A C 1
ATOM 3963 O O . ASN A 1 496 ? -65.265 10.530 55.299 1.00 93.38 496 ASN A O 1
ATOM 3967 N N . LEU A 1 497 ? -63.143 11.221 55.051 1.00 92.88 497 LEU A N 1
ATOM 3968 C CA . LEU A 1 497 ? -63.457 12.653 55.048 1.00 92.88 497 LEU A CA 1
ATOM 3969 C C . LEU A 1 497 ? -64.249 13.047 53.798 1.00 92.88 497 LEU A C 1
ATOM 3971 O O . LEU A 1 497 ? -65.232 13.770 53.916 1.00 92.88 497 LEU A O 1
ATOM 3975 N N . GLU A 1 498 ? -63.869 12.543 52.624 1.00 92.94 498 GLU A N 1
ATOM 3976 C CA . GLU A 1 498 ? -64.583 12.775 51.367 1.00 92.94 498 GLU A CA 1
ATOM 3977 C C . GLU A 1 498 ? -65.993 12.173 51.406 1.00 92.94 498 GLU A C 1
ATOM 3979 O O . GLU A 1 498 ? -66.944 12.879 51.084 1.00 92.94 498 GLU A O 1
ATOM 3984 N N . SER A 1 499 ? -66.163 10.946 51.915 1.00 94.25 499 SER A N 1
ATOM 3985 C CA . SER A 1 499 ? -67.489 10.337 52.124 1.00 94.25 499 SER A CA 1
ATOM 3986 C C . SER A 1 499 ? -68.364 11.183 53.050 1.00 94.25 499 SER A C 1
ATOM 3988 O O . SER A 1 499 ? -69.489 11.528 52.700 1.00 94.25 499 SER A O 1
ATOM 3990 N N . ARG A 1 500 ? -67.832 11.593 54.211 1.00 93.62 500 ARG A N 1
ATOM 3991 C CA . ARG A 1 500 ? -68.556 12.447 55.170 1.00 93.62 500 ARG A CA 1
ATOM 3992 C C . ARG A 1 500 ? -68.902 13.815 54.591 1.00 93.62 500 ARG A C 1
ATOM 3994 O O . ARG A 1 500 ? -69.965 14.358 54.881 1.00 93.62 500 ARG A O 1
ATOM 4001 N N . ARG A 1 501 ? -68.012 14.384 53.776 1.00 93.38 501 ARG A N 1
ATOM 4002 C CA . ARG A 1 501 ? -68.247 15.643 53.065 1.00 93.38 501 ARG A CA 1
ATOM 4003 C C . ARG A 1 501 ? -69.399 15.490 52.077 1.00 93.38 501 ARG A C 1
ATOM 4005 O O . ARG A 1 501 ? -70.295 16.326 52.088 1.00 93.38 501 ARG A O 1
ATOM 4012 N N . THR A 1 502 ? -69.401 14.421 51.280 1.00 92.88 502 THR A N 1
ATOM 4013 C CA . THR A 1 502 ? -70.480 14.110 50.334 1.00 92.88 502 THR A CA 1
ATOM 4014 C C . THR A 1 502 ? -71.809 13.888 51.054 1.00 92.88 502 THR A C 1
ATOM 4016 O O . THR A 1 502 ? -72.809 14.478 50.658 1.00 92.88 502 THR A O 1
ATOM 4019 N N . GLU A 1 503 ? -71.830 13.136 52.157 1.00 92.50 503 GLU A N 1
ATOM 4020 C CA . GLU A 1 503 ? -73.030 12.947 52.986 1.00 92.50 503 GLU A CA 1
ATOM 4021 C C . GLU A 1 503 ? -73.573 14.278 53.532 1.00 92.50 503 GLU A C 1
ATOM 4023 O O . GLU A 1 503 ? -74.774 14.547 53.440 1.00 92.50 503 GLU A O 1
ATOM 4028 N N . ALA A 1 504 ? -72.696 15.148 54.045 1.00 89.25 504 ALA A N 1
ATOM 4029 C CA . ALA A 1 504 ? -73.076 16.468 54.542 1.00 89.25 504 ALA A CA 1
ATOM 4030 C C . ALA A 1 504 ? -73.575 17.402 53.422 1.00 89.25 504 ALA A C 1
ATOM 4032 O O . ALA A 1 504 ? -74.523 18.162 53.634 1.00 89.25 504 ALA A O 1
ATOM 4033 N N . GLU A 1 505 ? -72.978 17.346 52.226 1.00 89.94 505 GLU A N 1
ATOM 4034 C CA . GLU A 1 505 ? -73.430 18.081 51.036 1.00 89.94 505 GLU A CA 1
ATOM 4035 C C . GLU A 1 505 ? -74.799 17.590 50.549 1.00 89.94 505 GLU A C 1
ATOM 4037 O O . GLU A 1 505 ? -75.690 18.399 50.265 1.00 89.94 505 GLU A O 1
ATOM 4042 N N . GLU A 1 506 ? -75.006 16.274 50.509 1.00 91.00 506 GLU A N 1
ATOM 4043 C CA . GLU A 1 506 ? -76.288 15.671 50.165 1.00 91.00 506 GLU A CA 1
ATOM 4044 C C . GLU A 1 506 ? -77.377 16.035 51.178 1.00 91.00 506 GLU A C 1
ATOM 4046 O O . GLU A 1 506 ? -78.476 16.429 50.776 1.00 91.00 506 GLU A O 1
ATOM 4051 N N . GLU A 1 507 ? -77.102 15.942 52.483 1.00 89.25 507 GLU A N 1
ATOM 4052 C CA . GLU A 1 507 ? -78.046 16.347 53.530 1.00 89.25 507 GLU A CA 1
ATOM 4053 C C . GLU A 1 507 ? -78.364 17.844 53.415 1.00 89.25 507 GLU A C 1
ATOM 4055 O O . GLU A 1 507 ? -79.532 18.237 53.451 1.00 89.25 507 GLU A O 1
ATOM 4060 N N . LEU A 1 508 ? -77.353 18.686 53.174 1.00 88.88 508 LEU A N 1
ATOM 4061 C CA . LEU A 1 508 ? -77.529 20.125 52.985 1.00 88.88 508 LEU A CA 1
ATOM 4062 C C . LEU A 1 508 ? -78.433 20.439 51.782 1.00 88.88 508 LEU A C 1
ATOM 4064 O O . LEU A 1 508 ? -79.266 21.348 51.873 1.00 88.88 508 LEU A O 1
ATOM 4068 N N . SER A 1 509 ? -78.299 19.683 50.686 1.00 87.38 509 SER A N 1
ATOM 4069 C CA . SER A 1 509 ? -79.107 19.830 49.466 1.00 87.38 509 SER A CA 1
ATOM 4070 C C . SER A 1 509 ? -80.581 19.437 49.657 1.00 87.38 509 SER A C 1
ATOM 4072 O O . SER A 1 509 ? -81.461 20.030 49.033 1.00 87.38 509 SER A O 1
ATOM 4074 N N . LYS A 1 510 ? -80.864 18.494 50.570 1.00 89.00 510 LYS A N 1
ATOM 4075 C CA . LYS A 1 510 ? -82.215 17.996 50.894 1.00 89.00 510 LYS A CA 1
ATOM 4076 C C . LYS A 1 510 ? -82.996 18.927 51.839 1.00 89.00 510 LYS A C 1
ATOM 4078 O O . LYS A 1 510 ? -84.204 18.763 52.005 1.00 89.00 510 LYS A O 1
ATOM 4083 N N . LEU A 1 511 ? -82.347 19.917 52.463 1.00 84.75 511 LEU A N 1
ATOM 4084 C CA . LEU A 1 511 ? -82.981 20.813 53.440 1.00 84.75 511 LEU A CA 1
ATOM 4085 C C . LEU A 1 511 ? -83.755 21.982 52.793 1.00 84.75 511 LEU A C 1
ATOM 4087 O O . LEU A 1 511 ? -83.214 22.779 52.020 1.00 84.75 511 LEU A O 1
ATOM 4091 N N . GLY A 1 512 ? -85.007 22.176 53.220 1.00 72.38 512 GLY A N 1
ATOM 4092 C CA . GLY A 1 512 ? -85.888 23.275 52.795 1.00 72.38 512 GLY A CA 1
ATOM 4093 C C . GLY A 1 512 ? -85.485 24.674 53.303 1.00 72.38 512 GLY A C 1
ATOM 4094 O O . GLY A 1 512 ? -84.527 24.846 54.061 1.00 72.38 512 GLY A O 1
ATOM 4095 N N . ALA A 1 513 ? -86.205 25.719 52.875 1.00 69.88 513 ALA A N 1
ATOM 4096 C CA . ALA A 1 513 ? -85.857 27.125 53.143 1.00 69.88 513 ALA A CA 1
ATOM 4097 C C . ALA A 1 513 ? -85.875 27.526 54.637 1.00 69.88 513 ALA A C 1
ATOM 4099 O O . ALA A 1 513 ? -85.146 28.432 55.024 1.00 69.88 513 ALA A O 1
ATOM 4100 N N . LEU A 1 514 ? -86.648 26.836 55.484 1.00 63.34 514 LEU A N 1
ATOM 4101 C CA . LEU A 1 514 ? -86.834 27.176 56.905 1.00 63.34 514 LEU A CA 1
ATOM 4102 C C . LEU A 1 514 ? -85.822 26.499 57.860 1.00 63.34 514 LEU A C 1
ATOM 4104 O O . LEU A 1 514 ? -85.809 26.789 59.053 1.00 63.34 514 LEU A O 1
ATOM 4108 N N . SER A 1 515 ? -84.925 25.639 57.362 1.00 78.62 515 SER A N 1
ATOM 4109 C CA . SER A 1 515 ? -83.979 24.841 58.171 1.00 78.62 515 SER A CA 1
ATOM 4110 C C . SER A 1 515 ? -82.639 25.549 58.452 1.00 78.62 515 SER A C 1
ATOM 4112 O O . SER A 1 515 ? -81.573 24.937 58.372 1.00 78.62 515 SER A O 1
ATOM 4114 N N . PHE A 1 516 ? -82.663 26.849 58.767 1.00 75.81 516 PHE A N 1
ATOM 4115 C CA . PHE A 1 516 ? -81.463 27.702 58.860 1.00 75.81 516 PHE A CA 1
ATOM 4116 C C . PHE A 1 516 ? -80.369 27.175 59.803 1.00 75.81 516 PHE A C 1
ATOM 4118 O O . PHE A 1 516 ? -79.191 27.199 59.446 1.00 75.81 516 PHE A O 1
ATOM 4125 N N . ARG A 1 517 ? -80.737 26.680 60.992 1.00 83.75 517 ARG A N 1
ATOM 4126 C CA . ARG A 1 517 ? -79.773 26.202 62.000 1.00 83.75 517 ARG A CA 1
ATOM 4127 C C . ARG A 1 517 ? -78.997 24.972 61.516 1.00 83.75 517 ARG A C 1
ATOM 4129 O O . ARG A 1 517 ? -77.771 25.003 61.507 1.00 83.75 517 ARG A O 1
ATOM 4136 N N . ARG A 1 518 ? -79.704 23.951 61.017 1.00 85.12 518 ARG A N 1
ATOM 4137 C CA . ARG A 1 518 ? -79.098 22.721 60.477 1.00 85.12 518 ARG A CA 1
ATOM 4138 C C . ARG A 1 518 ? -78.265 22.992 59.220 1.00 85.12 518 ARG A C 1
ATOM 4140 O O . ARG A 1 518 ? -77.173 22.456 59.086 1.00 85.12 518 ARG A O 1
ATOM 4147 N N . LYS A 1 519 ? -78.716 23.903 58.342 1.00 85.50 519 LYS A N 1
ATOM 4148 C CA . LYS A 1 519 ? -77.924 24.354 57.181 1.00 85.50 519 LYS A CA 1
ATOM 4149 C C . LYS A 1 519 ? -76.602 25.008 57.591 1.00 85.50 519 LYS A C 1
ATOM 4151 O O . LYS A 1 519 ? -75.593 24.799 56.927 1.00 85.50 519 LYS A O 1
ATOM 4156 N N . LYS A 1 520 ? -76.597 25.808 58.664 1.00 88.81 520 LYS A N 1
ATOM 4157 C CA . LYS A 1 520 ? -75.374 26.425 59.202 1.00 88.81 520 LYS A CA 1
ATOM 4158 C C . LYS A 1 520 ? -74.428 25.376 59.793 1.00 88.81 520 LYS A C 1
ATOM 4160 O O . LYS A 1 520 ? -73.229 25.461 59.564 1.00 88.81 520 LYS A O 1
ATOM 4165 N N . GLU A 1 521 ? -74.962 24.392 60.514 1.00 88.56 521 GLU A N 1
ATOM 4166 C CA . GLU A 1 521 ? -74.186 23.280 61.080 1.00 88.56 521 GLU A CA 1
ATOM 4167 C C . GLU A 1 521 ? -73.495 22.452 59.987 1.00 88.56 521 GLU A C 1
ATOM 4169 O O . GLU A 1 521 ? -72.280 22.288 60.044 1.00 88.56 521 GLU A O 1
ATOM 4174 N N . LEU A 1 522 ? -74.228 22.035 58.948 1.00 88.12 522 LEU A N 1
ATOM 4175 C CA . LEU A 1 522 ? -73.667 21.263 57.829 1.00 88.12 522 LEU A CA 1
ATOM 4176 C C . LEU A 1 522 ? -72.646 22.066 57.010 1.00 88.12 522 LEU A C 1
ATOM 4178 O O . LEU A 1 522 ? -71.607 21.535 56.637 1.00 88.12 522 LEU A O 1
ATOM 4182 N N . LYS A 1 523 ? -72.880 23.368 56.778 1.00 89.19 523 LYS A N 1
ATOM 4183 C CA . LYS A 1 523 ? -71.878 24.240 56.133 1.00 89.19 523 LYS A CA 1
ATOM 4184 C C . LYS A 1 523 ? -70.594 24.352 56.956 1.00 89.19 523 LYS A C 1
ATOM 4186 O O . LYS A 1 523 ? -69.512 24.299 56.384 1.00 89.19 523 LYS A O 1
ATOM 4191 N N . ASN A 1 524 ? -70.706 24.483 58.279 1.00 90.81 524 ASN A N 1
ATOM 4192 C CA . ASN A 1 524 ? -69.543 24.511 59.166 1.00 90.81 524 ASN A CA 1
ATOM 4193 C C . ASN A 1 524 ? -68.799 23.167 59.174 1.00 90.81 524 ASN A C 1
ATOM 4195 O O . ASN A 1 524 ? -67.572 23.160 59.237 1.00 90.81 524 ASN A O 1
ATOM 4199 N N . GLU A 1 525 ? -69.519 22.043 59.106 1.00 88.88 525 GLU A N 1
ATOM 4200 C CA . GLU A 1 525 ? -68.916 20.713 58.990 1.00 88.88 525 GLU A CA 1
ATOM 4201 C C . GLU A 1 525 ? -68.170 20.546 57.662 1.00 88.88 525 GLU A C 1
ATOM 4203 O O . GLU A 1 525 ? -67.005 20.157 57.684 1.00 88.88 525 GLU A O 1
ATOM 4208 N N . ILE A 1 526 ? -68.773 20.936 56.534 1.00 90.62 526 ILE A N 1
ATOM 4209 C CA . ILE A 1 526 ? -68.108 20.933 55.221 1.00 90.62 526 ILE A CA 1
ATOM 4210 C C . ILE A 1 526 ? -66.846 21.803 55.256 1.00 90.62 526 ILE A C 1
ATOM 4212 O O . ILE A 1 526 ? -65.778 21.325 54.894 1.00 90.62 526 ILE A O 1
ATOM 4216 N N . SER A 1 527 ? -66.919 23.039 55.768 1.00 90.62 527 SER A N 1
ATOM 4217 C CA . SER A 1 527 ? -65.738 23.912 55.865 1.00 90.62 527 SER A CA 1
ATOM 4218 C C . SER A 1 527 ? -64.644 23.345 56.775 1.00 90.62 527 SER A C 1
ATOM 4220 O O . SER A 1 527 ? -63.460 23.533 56.502 1.00 90.62 527 SER A O 1
ATOM 4222 N N . ARG A 1 528 ? -65.015 22.639 57.850 1.00 91.12 528 ARG A N 1
ATOM 4223 C CA . ARG A 1 528 ? -64.053 21.946 58.712 1.00 91.12 528 ARG A CA 1
ATOM 4224 C C . ARG A 1 528 ? -63.392 20.779 57.979 1.00 91.12 528 ARG A C 1
ATOM 4226 O O . ARG A 1 528 ? -62.178 20.636 58.074 1.00 91.12 528 ARG A O 1
ATOM 4233 N N . ILE A 1 529 ? -64.163 19.974 57.248 1.00 91.81 529 ILE A N 1
ATOM 4234 C CA . ILE A 1 529 ? -63.627 18.866 56.450 1.00 91.81 529 ILE A CA 1
ATOM 4235 C C . ILE A 1 529 ? -62.713 19.398 55.337 1.00 91.81 529 ILE A C 1
ATOM 4237 O O . ILE A 1 529 ? -61.619 18.874 55.154 1.00 91.81 529 ILE A O 1
ATOM 4241 N N . ASP A 1 530 ? -63.104 20.472 54.649 1.00 89.69 530 ASP A N 1
ATOM 4242 C CA . ASP A 1 530 ? -62.281 21.121 53.622 1.00 89.69 530 ASP A CA 1
ATOM 4243 C C . ASP A 1 530 ? -60.949 21.617 54.203 1.00 89.69 530 ASP A C 1
ATOM 4245 O O . ASP A 1 530 ? -59.893 21.411 53.600 1.00 89.69 530 ASP A O 1
ATOM 4249 N N . TYR A 1 531 ? -60.970 22.200 55.406 1.00 89.75 531 TYR A N 1
ATOM 4250 C CA . TYR A 1 531 ? -59.753 22.580 56.125 1.00 89.75 531 TYR A CA 1
ATOM 4251 C C . TYR A 1 531 ? -58.892 21.365 56.511 1.00 89.75 531 TYR A C 1
ATOM 4253 O O . TYR A 1 531 ? -57.677 21.403 56.341 1.00 89.75 531 TYR A O 1
ATOM 4261 N N . GLU A 1 532 ? -59.486 20.262 56.978 1.00 90.75 532 GLU A N 1
ATOM 4262 C CA . GLU A 1 532 ? -58.754 19.026 57.303 1.00 90.75 532 GLU A CA 1
ATOM 4263 C C . GLU A 1 532 ? -58.165 18.341 56.045 1.00 90.75 532 GLU A C 1
ATOM 4265 O O . GLU A 1 532 ? -57.089 17.740 56.110 1.00 90.75 532 GLU A O 1
ATOM 4270 N N . LEU A 1 533 ? -58.821 18.465 54.886 1.00 90.12 533 LEU A N 1
ATOM 4271 C CA . LEU A 1 533 ? -58.352 17.927 53.604 1.00 90.12 533 LEU A CA 1
ATOM 4272 C C . LEU A 1 533 ? -57.267 18.794 52.946 1.00 90.12 533 LEU A C 1
ATOM 4274 O O . LEU A 1 533 ? -56.287 18.242 52.442 1.00 90.12 533 LEU A O 1
ATOM 4278 N N . THR A 1 534 ? -57.447 20.120 52.924 1.00 89.25 534 THR A N 1
ATOM 4279 C CA . THR A 1 534 ? -56.676 21.057 52.073 1.00 89.25 534 THR A CA 1
ATOM 4280 C C . THR A 1 534 ? -56.022 22.234 52.803 1.00 89.25 534 THR A C 1
ATOM 4282 O O . THR A 1 534 ? -55.323 23.018 52.166 1.00 89.25 534 THR A O 1
ATOM 4285 N N . GLY A 1 535 ? -56.226 22.384 54.115 1.00 82.50 535 GLY A N 1
ATOM 4286 C CA . GLY A 1 535 ? -55.540 23.396 54.923 1.00 82.50 535 GLY A CA 1
ATOM 4287 C C . GLY A 1 535 ? -54.029 23.154 55.028 1.00 82.50 535 GLY A C 1
ATOM 4288 O O . GLY A 1 535 ? -53.506 22.168 54.514 1.00 82.50 535 GLY A O 1
ATOM 4289 N N . TYR A 1 536 ? -53.317 24.046 55.722 1.00 76.94 536 TYR A N 1
ATOM 4290 C CA . TYR A 1 536 ? -51.881 23.883 55.989 1.00 76.94 536 TYR A CA 1
ATOM 4291 C C . TYR A 1 536 ? -51.617 22.585 56.770 1.00 76.94 536 TYR A C 1
ATOM 4293 O O . TYR A 1 536 ? -52.240 22.373 57.815 1.00 76.94 536 TYR A O 1
ATOM 4301 N N . ASN A 1 537 ? -50.715 21.725 56.278 1.00 78.88 537 ASN A N 1
ATOM 4302 C CA . ASN A 1 537 ? -50.527 20.349 56.762 1.00 78.88 537 ASN A CA 1
ATOM 4303 C C . ASN A 1 537 ? -51.803 19.487 56.685 1.00 78.88 537 ASN A C 1
ATOM 4305 O O . ASN A 1 537 ? -51.974 18.548 57.471 1.00 78.88 537 ASN A O 1
ATOM 4309 N N . GLY A 1 538 ? -52.707 19.793 55.753 1.00 87.75 538 GLY A N 1
ATOM 4310 C CA . GLY A 1 538 ? -53.916 19.020 55.486 1.00 87.75 538 GLY A CA 1
ATOM 4311 C C . GLY A 1 538 ? -53.600 17.613 54.977 1.00 87.75 538 GLY A C 1
ATOM 4312 O O . GLY A 1 538 ? -52.489 17.310 54.534 1.00 87.75 538 GLY A O 1
ATOM 4313 N N . LYS A 1 539 ? -54.590 16.717 55.022 1.00 90.19 539 LYS A N 1
ATOM 4314 C CA . LYS A 1 539 ? -54.394 15.301 54.672 1.00 90.19 539 LYS A CA 1
ATOM 4315 C C . LYS A 1 539 ? -53.864 15.095 53.247 1.00 90.19 539 LYS A C 1
ATOM 4317 O O . LYS A 1 539 ? -53.082 14.170 53.040 1.00 90.19 539 LYS A O 1
ATOM 4322 N N . ARG A 1 540 ? -54.227 15.955 52.283 1.00 90.88 540 ARG A N 1
ATOM 4323 C CA . ARG A 1 540 ? -53.711 15.880 50.901 1.00 90.88 540 ARG A CA 1
ATOM 4324 C C . ARG A 1 540 ? -52.228 16.250 50.796 1.00 90.88 540 ARG A C 1
ATOM 4326 O O . ARG A 1 540 ? -51.483 15.537 50.140 1.00 90.88 540 ARG A O 1
ATOM 4333 N N . GLU A 1 541 ? -51.775 17.281 51.506 1.00 90.38 541 GLU A N 1
ATOM 4334 C CA . GLU A 1 541 ? -50.353 17.657 51.545 1.00 90.38 541 GLU A CA 1
ATOM 4335 C C . GLU A 1 541 ? -49.501 16.559 52.210 1.00 90.38 541 GLU A C 1
ATOM 4337 O O . GLU A 1 541 ? -48.434 16.193 51.716 1.00 90.38 541 GLU A O 1
ATOM 4342 N N . GLN A 1 542 ? -50.014 15.950 53.287 1.00 90.25 542 GLN A N 1
ATOM 4343 C CA . GLN A 1 542 ? -49.367 14.805 53.938 1.00 90.25 542 GLN A CA 1
ATOM 4344 C C . GLN A 1 542 ? -49.300 13.571 53.023 1.00 90.25 542 GLN A C 1
ATOM 4346 O O . GLN A 1 542 ? -48.307 12.842 53.045 1.00 90.25 542 GLN A O 1
ATOM 4351 N N . LYS A 1 543 ? -50.342 13.329 52.215 1.00 92.88 543 LYS A N 1
ATOM 4352 C CA . LYS A 1 543 ? -50.345 12.269 51.200 1.00 92.88 543 LYS A CA 1
ATOM 4353 C C . LYS A 1 543 ? -49.235 12.502 50.175 1.00 92.88 543 LYS A C 1
ATOM 4355 O O . LYS A 1 543 ? -48.416 11.608 49.985 1.00 92.88 543 LYS A O 1
ATOM 4360 N N . ASP A 1 544 ? -49.168 13.694 49.582 1.00 91.75 544 ASP A N 1
ATOM 4361 C CA . ASP A 1 544 ? -48.158 14.044 48.575 1.00 91.75 544 ASP A CA 1
ATOM 4362 C C . ASP A 1 544 ? -46.729 13.890 49.126 1.00 91.75 544 ASP A C 1
ATOM 4364 O O . ASP A 1 544 ? -45.837 13.378 48.444 1.00 91.75 544 ASP A O 1
ATOM 4368 N N . TYR A 1 545 ? -46.506 14.290 50.383 1.00 91.69 545 TYR A N 1
ATOM 4369 C CA . TYR A 1 545 ? -45.238 14.070 51.080 1.00 91.69 545 TYR A CA 1
ATOM 4370 C C . TYR A 1 545 ? -44.902 12.576 51.214 1.00 91.69 545 TYR A C 1
ATOM 4372 O O . TYR A 1 545 ? -43.797 12.161 50.857 1.00 91.69 545 TYR A O 1
ATOM 4380 N N . LEU A 1 546 ? -45.846 11.751 51.684 1.00 90.88 546 LEU A N 1
ATOM 4381 C CA . LEU A 1 546 ? -45.626 10.313 51.866 1.00 90.88 546 LEU A CA 1
ATOM 4382 C C . LEU A 1 546 ? -45.438 9.569 50.538 1.00 90.88 546 LEU A C 1
ATOM 4384 O O . LEU A 1 546 ? -44.612 8.663 50.475 1.00 90.88 546 LEU A O 1
ATOM 4388 N N . GLU A 1 547 ? -46.137 9.954 49.469 1.00 92.31 547 GLU A N 1
ATOM 4389 C CA . GLU A 1 547 ? -45.927 9.393 48.126 1.00 92.31 547 GLU A CA 1
ATOM 4390 C C . GLU A 1 547 ? -44.512 9.685 47.610 1.00 92.31 547 GLU A C 1
ATOM 4392 O O . GLU A 1 547 ? -43.818 8.782 47.130 1.00 92.31 547 GLU A O 1
ATOM 4397 N N . ARG A 1 548 ? -44.036 10.927 47.776 1.00 91.88 548 ARG A N 1
ATOM 4398 C CA . ARG A 1 548 ? -42.644 11.292 47.466 1.00 91.88 548 ARG A CA 1
ATOM 4399 C C . ARG A 1 548 ? -41.653 10.512 48.325 1.00 91.88 548 ARG A C 1
ATOM 4401 O O . ARG A 1 548 ? -40.609 10.104 47.822 1.00 91.88 548 ARG A O 1
ATOM 4408 N N . LEU A 1 549 ? -41.976 10.284 49.597 1.00 91.44 549 LEU A N 1
ATOM 4409 C CA . LEU A 1 549 ? -41.108 9.581 50.538 1.00 91.44 549 LEU A CA 1
ATOM 4410 C C . LEU A 1 549 ? -40.987 8.092 50.212 1.00 91.44 549 LEU A C 1
ATOM 4412 O O . LEU A 1 549 ? -39.879 7.561 50.220 1.00 91.44 549 LEU A O 1
ATOM 4416 N N . VAL A 1 550 ? -42.093 7.433 49.862 1.00 90.81 550 VAL A N 1
ATOM 4417 C CA . VAL A 1 550 ? -42.081 6.043 49.384 1.00 90.81 550 VAL A CA 1
ATOM 4418 C C . VAL A 1 550 ? -41.183 5.919 48.153 1.00 90.81 550 VAL A C 1
ATOM 4420 O O . VAL A 1 550 ? -40.255 5.111 48.151 1.00 90.81 550 VAL A O 1
ATOM 4423 N N . LYS A 1 551 ? -41.375 6.790 47.155 1.00 90.25 551 LYS A N 1
ATOM 4424 C CA . LYS A 1 551 ? -40.536 6.812 45.949 1.00 90.25 551 LYS A CA 1
ATOM 4425 C C . LYS A 1 551 ? -39.057 7.063 46.272 1.00 90.25 551 LYS A C 1
ATOM 4427 O O . LYS A 1 551 ? -38.170 6.483 45.642 1.00 90.25 551 LYS A O 1
ATOM 4432 N N . ALA A 1 552 ? -38.771 7.912 47.258 1.00 88.38 552 ALA A N 1
ATOM 4433 C CA . ALA A 1 552 ? -37.409 8.192 47.694 1.00 88.38 552 ALA A CA 1
ATOM 4434 C C . ALA A 1 552 ? -36.753 6.997 48.404 1.00 88.38 552 ALA A C 1
ATOM 4436 O O . ALA A 1 552 ? -35.569 6.767 48.183 1.00 88.38 552 ALA A O 1
ATOM 4437 N N . TYR A 1 553 ? -37.483 6.198 49.189 1.00 86.31 553 TYR A N 1
ATOM 4438 C CA . TYR A 1 553 ? -36.940 4.953 49.752 1.00 86.31 553 TYR A CA 1
ATOM 4439 C C . TYR A 1 553 ? -36.626 3.907 48.672 1.00 86.31 553 TYR A C 1
ATOM 4441 O O . TYR A 1 553 ? -35.577 3.269 48.736 1.00 86.31 553 TYR A O 1
ATOM 4449 N N . GLU A 1 554 ? -37.472 3.787 47.645 1.00 84.62 554 GLU A N 1
ATOM 4450 C CA . GLU A 1 554 ? -37.253 2.870 46.513 1.00 84.62 554 GLU A CA 1
ATOM 4451 C C . GLU A 1 554 ? -36.028 3.278 45.661 1.00 84.62 554 GLU A C 1
ATOM 4453 O O . GLU A 1 554 ? -35.258 2.440 45.165 1.00 84.62 554 GLU A O 1
ATOM 4458 N N . THR A 1 555 ? -35.823 4.589 45.508 1.00 83.88 555 THR A N 1
ATOM 4459 C CA . THR A 1 555 ? -34.739 5.170 44.700 1.00 83.88 555 THR A CA 1
ATOM 4460 C C . THR A 1 555 ? -33.422 5.263 45.482 1.00 83.88 555 THR A C 1
ATOM 4462 O O . THR A 1 555 ? -32.363 4.919 44.959 1.00 83.88 555 THR A O 1
ATOM 4465 N N . GLY A 1 556 ? -33.484 5.672 46.751 1.00 79.12 556 GLY A N 1
ATOM 4466 C CA . GLY A 1 556 ? -32.372 6.008 47.646 1.00 79.12 556 GLY A CA 1
ATOM 4467 C C . GLY A 1 556 ? -31.627 4.813 48.243 1.00 79.12 556 GLY A C 1
ATOM 4468 O O . GLY A 1 556 ? -31.273 4.838 49.420 1.00 79.12 556 GLY A O 1
ATOM 4469 N N . ASN A 1 557 ? -31.394 3.752 47.467 1.00 77.94 557 ASN A N 1
ATOM 4470 C CA . ASN A 1 557 ? -30.628 2.595 47.931 1.00 77.94 557 ASN A CA 1
ATOM 4471 C C . ASN A 1 557 ? -29.111 2.900 47.894 1.00 77.94 557 ASN A C 1
ATOM 4473 O O . ASN A 1 557 ? -28.561 3.049 46.799 1.00 77.94 557 ASN A O 1
ATOM 4477 N N . PRO A 1 558 ? -28.401 2.922 49.042 1.00 73.56 558 PRO A N 1
ATOM 4478 C CA . PRO A 1 558 ? -26.970 3.235 49.092 1.00 73.56 558 PRO A CA 1
ATOM 4479 C C . PRO A 1 558 ? -26.101 2.279 48.265 1.00 73.56 558 PRO A C 1
ATOM 4481 O O . PRO A 1 558 ? -25.132 2.712 47.654 1.00 73.56 558 PRO A O 1
ATOM 4484 N N . LEU A 1 559 ? -26.486 1.002 48.153 1.00 77.56 559 LEU A N 1
ATOM 4485 C CA . LEU A 1 559 ? -25.746 0.010 47.361 1.00 77.56 559 LEU A CA 1
ATOM 4486 C C . LEU A 1 559 ? -25.785 0.303 45.851 1.00 77.56 559 LEU A C 1
ATOM 4488 O O . LEU A 1 559 ? -24.939 -0.192 45.108 1.00 77.56 559 LEU A O 1
ATOM 4492 N N . LYS A 1 560 ? -26.764 1.088 45.377 1.00 80.62 560 LYS A N 1
ATOM 4493 C CA . LYS A 1 560 ? -26.814 1.551 43.981 1.00 80.62 560 LYS A CA 1
ATOM 4494 C C . LYS A 1 560 ? -25.846 2.712 43.733 1.00 80.62 560 LYS A C 1
ATOM 4496 O O . LYS A 1 560 ? -25.352 2.831 42.618 1.00 80.62 560 LYS A O 1
ATOM 4501 N N . ILE A 1 561 ? -25.553 3.535 44.749 1.00 85.62 561 ILE A N 1
ATOM 4502 C CA . ILE A 1 561 ? -24.605 4.653 44.623 1.00 85.62 561 ILE A CA 1
ATOM 4503 C C . ILE A 1 561 ? -23.205 4.139 44.331 1.00 85.62 561 ILE A C 1
ATOM 4505 O O . ILE A 1 561 ? -22.573 4.633 43.404 1.00 85.62 561 ILE A O 1
ATOM 4509 N N . ASP A 1 562 ? -22.729 3.160 45.099 1.00 84.50 562 ASP A N 1
ATOM 4510 C CA . ASP A 1 562 ? -21.355 2.676 44.945 1.00 84.50 562 ASP A CA 1
ATOM 4511 C C . ASP A 1 562 ? -21.151 2.041 43.561 1.00 84.50 562 ASP A C 1
ATOM 4513 O O . ASP A 1 562 ? -20.193 2.370 42.869 1.00 84.50 562 ASP A O 1
ATOM 4517 N N . LYS A 1 563 ? -22.131 1.264 43.077 1.00 88.81 563 LYS A N 1
ATOM 4518 C CA . LYS A 1 563 ? -22.110 0.711 41.711 1.00 88.81 563 LYS A CA 1
ATOM 4519 C C . LYS A 1 563 ? -22.083 1.790 40.625 1.00 88.81 563 LYS A C 1
ATOM 4521 O O . LYS A 1 563 ? -21.277 1.705 39.707 1.00 88.81 563 LYS A O 1
ATOM 4526 N N . LEU A 1 564 ? -22.933 2.813 40.733 1.00 90.50 564 LEU A N 1
ATOM 4527 C CA . LEU A 1 564 ? -22.969 3.907 39.756 1.00 90.50 564 LEU A CA 1
ATOM 4528 C C . LEU A 1 564 ? -21.706 4.776 39.804 1.00 90.50 564 LEU A C 1
ATOM 4530 O O . LEU A 1 564 ? -21.300 5.322 38.784 1.00 90.50 564 LEU A O 1
ATOM 4534 N N . ARG A 1 565 ? -21.062 4.907 40.970 1.00 90.88 565 ARG A N 1
ATOM 4535 C CA . ARG A 1 565 ? -19.754 5.569 41.086 1.00 90.88 565 ARG A CA 1
ATOM 4536 C C . ARG A 1 565 ? -18.668 4.776 40.371 1.00 90.88 565 ARG A C 1
ATOM 4538 O O . ARG A 1 565 ? -17.895 5.378 39.634 1.00 90.88 565 ARG A O 1
ATOM 4545 N N . ASP A 1 566 ? -18.646 3.457 40.537 1.00 92.94 566 ASP A N 1
ATOM 4546 C CA . ASP A 1 566 ? -17.702 2.590 39.825 1.00 92.94 566 ASP A CA 1
ATOM 4547 C C . ASP A 1 566 ? -17.915 2.655 38.304 1.00 92.94 566 ASP A C 1
ATOM 4549 O O . ASP A 1 566 ? -16.953 2.751 37.540 1.00 92.94 566 ASP A O 1
ATOM 4553 N N . GLU A 1 567 ? -19.170 2.645 37.848 1.00 93.81 567 GLU A N 1
ATOM 4554 C CA . GLU A 1 567 ? -19.521 2.826 36.433 1.00 93.81 567 GLU A CA 1
ATOM 4555 C C . GLU A 1 567 ? -19.099 4.204 35.910 1.00 93.81 567 GLU A C 1
ATOM 4557 O O . GLU A 1 567 ? -18.521 4.294 34.826 1.00 93.81 567 GLU A O 1
ATOM 4562 N N . LEU A 1 568 ? -19.305 5.269 36.695 1.00 95.31 568 LEU A N 1
ATOM 4563 C CA . LEU A 1 568 ? -18.872 6.621 36.341 1.00 95.31 568 LEU A CA 1
ATOM 4564 C C . LEU A 1 568 ? -17.351 6.710 36.188 1.00 95.31 568 LEU A C 1
ATOM 4566 O O . LEU A 1 568 ? -16.877 7.329 35.238 1.00 95.31 568 LEU A O 1
ATOM 4570 N N . ILE A 1 569 ? -16.591 6.104 37.106 1.00 95.38 569 ILE A N 1
ATOM 4571 C CA . ILE A 1 569 ? -15.123 6.077 37.045 1.00 95.38 569 ILE A CA 1
ATOM 4572 C C . ILE A 1 569 ? -14.676 5.389 35.754 1.00 95.38 569 ILE A C 1
ATOM 4574 O O . ILE A 1 569 ? -13.929 5.986 34.983 1.00 95.38 569 ILE A O 1
ATOM 4578 N N . LYS A 1 570 ? -15.202 4.194 35.462 1.00 95.44 570 LYS A N 1
ATOM 4579 C CA . LYS A 1 570 ? -14.871 3.451 34.235 1.00 95.44 570 LYS A CA 1
ATOM 4580 C C . LYS A 1 570 ? -15.230 4.231 32.970 1.00 95.44 570 LYS A C 1
ATOM 4582 O O . LYS A 1 570 ? -14.426 4.309 32.045 1.00 95.44 570 LYS A O 1
ATOM 4587 N N . ALA A 1 571 ? -16.419 4.833 32.922 1.00 94.62 571 ALA A N 1
ATOM 4588 C CA . ALA A 1 571 ? -16.843 5.642 31.781 1.00 94.62 571 ALA A CA 1
ATOM 4589 C C . ALA A 1 571 ? -15.930 6.867 31.589 1.00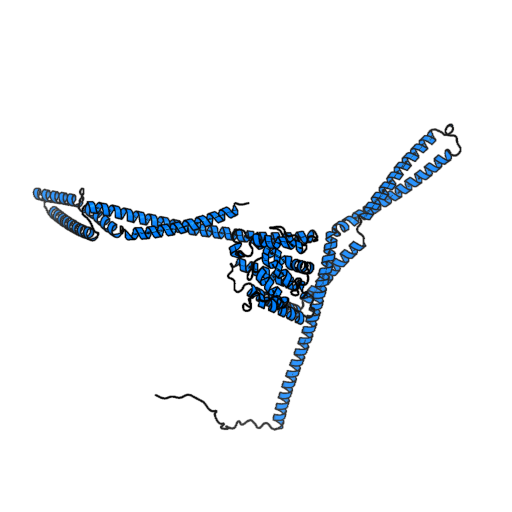 94.62 571 ALA A C 1
ATOM 4591 O O . ALA A 1 571 ? -15.550 7.190 30.464 1.00 94.62 571 ALA A O 1
ATOM 4592 N N . GLN A 1 572 ? -15.516 7.513 32.682 1.00 95.31 572 GLN A N 1
ATOM 4593 C CA . GLN A 1 572 ? -14.602 8.652 32.644 1.00 95.31 572 GLN A CA 1
ATOM 4594 C C . GLN A 1 572 ? -13.180 8.251 32.218 1.00 95.31 572 GLN A C 1
ATOM 4596 O O . GLN A 1 572 ? -12.545 8.994 31.472 1.00 95.31 572 GLN A O 1
ATOM 4601 N N . GLU A 1 573 ? -12.684 7.085 32.637 1.00 96.06 573 GLU A N 1
ATOM 4602 C CA . GLU A 1 573 ? -11.402 6.530 32.180 1.00 96.06 573 GLU A CA 1
ATOM 4603 C C . GLU A 1 573 ? -11.414 6.273 30.670 1.00 96.06 573 GLU A C 1
ATOM 4605 O O . GLU A 1 573 ? -10.499 6.700 29.963 1.00 96.06 573 GLU A O 1
ATOM 4610 N N . VAL A 1 574 ? -12.480 5.648 30.158 1.00 95.75 574 VAL A N 1
ATOM 4611 C CA . VAL A 1 574 ? -12.667 5.422 28.716 1.00 95.75 574 VAL A CA 1
ATOM 4612 C C . VAL A 1 574 ? -12.729 6.750 27.959 1.00 95.75 574 VAL A C 1
ATOM 4614 O O . VAL A 1 574 ? -12.070 6.898 26.927 1.00 95.75 574 VAL A O 1
ATOM 4617 N N . LEU A 1 575 ? -13.476 7.731 28.474 1.00 95.88 575 LEU A N 1
ATOM 4618 C CA . LEU A 1 575 ? -13.579 9.063 27.878 1.00 95.88 575 LEU A CA 1
ATOM 4619 C C . LEU A 1 575 ? -12.215 9.753 27.790 1.00 95.88 575 LEU A C 1
ATOM 4621 O O . LEU A 1 575 ? -11.850 10.275 26.735 1.00 95.88 575 LEU A O 1
ATOM 4625 N N . ASN A 1 576 ? -11.455 9.738 28.886 1.00 95.94 576 ASN A N 1
ATOM 4626 C CA . ASN A 1 576 ? -10.132 10.348 28.946 1.00 95.94 576 ASN A CA 1
ATOM 4627 C C . ASN A 1 576 ? -9.170 9.655 27.972 1.00 95.94 576 ASN A C 1
ATOM 4629 O O . ASN A 1 576 ? -8.531 10.333 27.176 1.00 95.94 576 ASN A O 1
ATOM 4633 N N . ALA A 1 577 ? -9.146 8.318 27.937 1.00 95.75 577 ALA A N 1
ATOM 4634 C CA . ALA A 1 577 ? -8.300 7.565 27.013 1.00 95.75 577 ALA A CA 1
ATOM 4635 C C . ALA A 1 577 ? -8.595 7.895 25.536 1.00 95.75 577 ALA A C 1
ATOM 4637 O O . ALA A 1 577 ? -7.668 8.060 24.736 1.00 95.75 577 ALA A O 1
ATOM 4638 N N . LYS A 1 578 ? -9.878 8.039 25.168 1.00 96.25 578 LYS A N 1
ATOM 4639 C CA . LYS A 1 578 ? -10.288 8.442 23.812 1.00 96.25 578 LYS A CA 1
ATOM 4640 C C . LYS A 1 578 ? -9.891 9.885 23.497 1.00 96.25 578 LYS A C 1
ATOM 4642 O O . LYS A 1 578 ? -9.338 10.136 22.426 1.00 96.25 578 LYS A O 1
ATOM 4647 N N . LYS A 1 579 ? -10.103 10.823 24.427 1.00 95.50 579 LYS A N 1
ATOM 4648 C CA . LYS A 1 579 ? -9.673 12.226 24.278 1.00 95.50 579 LYS A CA 1
ATOM 4649 C C . LYS A 1 579 ? -8.158 12.348 24.136 1.00 95.50 579 LYS A C 1
ATOM 4651 O O . LYS A 1 579 ? -7.692 13.073 23.263 1.00 95.50 579 LYS A O 1
ATOM 4656 N N . ASP A 1 580 ? -7.396 11.586 24.913 1.00 95.44 580 ASP A N 1
ATOM 4657 C CA . ASP A 1 580 ? -5.934 11.555 24.836 1.00 95.44 580 ASP A CA 1
ATOM 4658 C C . ASP A 1 580 ? -5.444 10.973 23.505 1.00 95.44 580 ASP A C 1
ATOM 4660 O O . ASP A 1 580 ? -4.439 11.426 22.952 1.00 95.44 580 ASP A O 1
ATOM 4664 N N . ARG A 1 581 ? -6.137 9.967 22.953 1.00 93.81 581 ARG A N 1
ATOM 4665 C CA . ARG A 1 581 ? -5.841 9.452 21.607 1.00 93.81 581 ARG A CA 1
ATOM 4666 C C . ARG A 1 581 ? -6.140 10.496 20.531 1.00 93.81 581 ARG A C 1
ATOM 4668 O O . ARG A 1 581 ? -5.276 10.745 19.696 1.00 93.81 581 ARG A O 1
ATOM 4675 N N . LEU A 1 582 ? -7.300 11.151 20.586 1.00 93.12 582 LEU A N 1
ATOM 4676 C CA . LEU A 1 582 ? -7.664 12.222 19.654 1.00 93.12 582 LEU A CA 1
ATOM 4677 C C . LEU A 1 582 ? -6.668 13.394 19.713 1.00 93.12 582 LEU A C 1
ATOM 4679 O O . LEU A 1 582 ? -6.237 13.905 18.681 1.00 93.12 582 LEU A O 1
ATOM 4683 N N . ALA A 1 583 ? -6.251 13.791 20.918 1.00 92.19 583 ALA A N 1
ATOM 4684 C CA . ALA A 1 583 ? -5.251 14.836 21.117 1.00 92.19 583 ALA A CA 1
ATOM 4685 C C . ALA A 1 583 ? -3.886 14.457 20.518 1.00 92.19 583 ALA A C 1
ATOM 4687 O O . ALA A 1 583 ? -3.241 15.302 19.895 1.00 92.19 583 ALA A O 1
ATOM 4688 N N . ARG A 1 584 ? -3.462 13.190 20.649 1.00 90.06 584 ARG A N 1
ATOM 4689 C CA . ARG A 1 584 ? -2.239 12.679 20.004 1.00 90.06 584 ARG A CA 1
ATOM 4690 C C . ARG A 1 584 ? -2.318 12.759 18.478 1.00 90.06 584 ARG A C 1
ATOM 4692 O O . ARG A 1 584 ? -1.426 13.354 17.879 1.00 90.06 584 ARG A O 1
ATOM 4699 N N . LEU A 1 585 ? -3.415 12.292 17.875 1.00 89.00 585 LEU A N 1
ATOM 4700 C CA . LEU A 1 585 ? -3.631 12.378 16.421 1.00 89.00 585 LEU A CA 1
ATOM 4701 C C . LEU A 1 585 ? -3.611 13.827 15.904 1.00 89.00 585 LEU A C 1
ATOM 4703 O O . LEU A 1 585 ? -3.097 14.103 14.823 1.00 89.00 585 LEU A O 1
ATOM 4707 N N . ASN A 1 586 ? -4.141 14.776 16.681 1.00 85.25 586 ASN A N 1
ATOM 4708 C CA . ASN A 1 586 ? -4.098 16.197 16.327 1.00 85.25 586 ASN A CA 1
ATOM 4709 C C . ASN A 1 586 ? -2.688 16.799 16.444 1.00 85.25 586 ASN A C 1
ATOM 4711 O O . ASN A 1 586 ? -2.342 17.697 15.677 1.00 85.25 586 ASN A O 1
ATOM 4715 N N . LYS A 1 587 ? -1.867 16.317 17.385 1.00 82.19 587 LYS A N 1
ATOM 4716 C CA . LYS A 1 587 ? -0.491 16.796 17.580 1.00 82.19 587 LYS A CA 1
ATOM 4717 C C . LYS A 1 587 ? 0.456 16.288 16.492 1.00 82.19 587 LYS A C 1
ATOM 4719 O O . LYS A 1 587 ? 1.286 17.060 16.025 1.00 82.19 587 LYS A O 1
ATOM 4724 N N . GLU A 1 588 ? 0.311 15.035 16.069 1.00 71.50 588 GLU A N 1
ATOM 4725 C CA . GLU A 1 588 ? 1.167 14.404 15.049 1.00 71.50 588 GLU A CA 1
ATOM 4726 C C . GLU A 1 588 ? 1.058 15.081 13.667 1.00 71.50 588 GLU A C 1
ATOM 4728 O O . GLU A 1 588 ? 2.039 15.123 12.929 1.00 71.50 588 GLU A O 1
ATOM 4733 N N . GLN A 1 589 ? -0.073 15.724 13.349 1.00 57.69 589 GLN A N 1
ATOM 4734 C CA . GLN A 1 589 ? -0.220 16.571 12.151 1.00 57.69 589 GLN A CA 1
ATOM 4735 C C . GLN A 1 589 ? 0.290 18.019 12.329 1.00 57.69 589 GLN A C 1
ATOM 4737 O O . GLN A 1 589 ? 0.463 18.734 11.340 1.00 57.69 589 GLN A O 1
ATOM 4742 N N . GLY A 1 590 ? 0.509 18.475 13.569 1.00 44.75 590 GLY A N 1
ATOM 4743 C CA . GLY A 1 590 ? 0.936 19.843 13.897 1.00 44.75 590 GLY A CA 1
ATOM 4744 C C . GLY A 1 590 ? 2.452 20.068 13.868 1.00 44.75 590 GLY A C 1
ATOM 4745 O O . GLY A 1 590 ? 2.900 21.213 13.851 1.00 44.75 590 GLY A O 1
ATOM 4746 N N . THR A 1 591 ? 3.247 19.000 13.845 1.00 39.53 591 THR A N 1
ATOM 4747 C CA . THR A 1 591 ? 4.700 19.050 13.633 1.00 39.53 591 THR A CA 1
ATOM 4748 C C . THR A 1 591 ? 5.004 19.042 12.137 1.00 39.53 591 THR A C 1
ATOM 4750 O O . THR A 1 591 ? 5.068 17.985 11.509 1.00 39.53 591 THR A O 1
ATOM 4753 N N . LYS A 1 592 ? 5.138 20.249 11.578 1.00 33.78 592 LYS A N 1
ATOM 4754 C CA . LYS A 1 592 ? 5.797 20.506 10.293 1.00 33.78 592 LYS A CA 1
ATOM 4755 C C . LYS A 1 592 ? 7.288 20.701 10.494 1.00 33.78 592 LYS A C 1
ATOM 4757 O O . LYS A 1 592 ? 7.640 21.404 11.469 1.00 33.78 592 LYS A O 1
#